Protein AF-0000000079726004 (afdb_homodimer)

Nearest PDB structures (foldseek):
  6lii-assembly2_C  TM=9.287E-01  e=3.093E-35  Homo sapiens
  6lii-assembly1_B  TM=9.123E-01  e=8.012E-35  Homo sapiens
  6k9y-assembly2_D  TM=9.248E-01  e=2.378E-33  Homo sapiens
  6k9y-assembly2_C  TM=9.222E-01  e=1.766E-33  Homo sapiens
  4dup-assembly1_A  TM=8.714E-01  e=6.431E-27  Rhizobium etli CFN 42

Structure (mmCIF, N/CA/C/O backbone):
data_AF-0000000079726004-model_v1
#
loop_
_entity.id
_entity.type
_entity.pdbx_description
1 polymer 'Zinc-binding dehydrogenase'
#
loop_
_atom_site.group_PDB
_atom_site.id
_atom_site.type_symbol
_atom_site.label_atom_id
_atom_site.label_alt_id
_atom_site.label_comp_id
_atom_site.label_asym_id
_atom_site.label_entity_id
_atom_site.label_seq_id
_atom_site.pdbx_PDB_ins_code
_atom_site.Cartn_x
_atom_site.Cartn_y
_atom_site.Cartn_z
_atom_site.occupancy
_atom_site.B_iso_or_equiv
_atom_site.auth_seq_id
_atom_site.auth_comp_id
_atom_site.auth_asym_id
_atom_site.auth_atom_id
_atom_site.pdbx_PDB_model_num
ATOM 1 N N . MET A 1 1 ? -17.609 35.031 23.094 1 94.81 1 MET A N 1
ATOM 2 C CA . MET A 1 1 ? -16.5 35.938 23.344 1 94.81 1 MET A CA 1
ATOM 3 C C . MET A 1 1 ? -15.914 36.469 22.047 1 94.81 1 MET A C 1
ATOM 5 O O . MET A 1 1 ? -16.109 35.875 20.984 1 94.81 1 MET A O 1
ATOM 9 N N . LYS A 1 2 ? -15.195 37.531 22.234 1 96.75 2 LYS A N 1
ATOM 10 C CA . LYS A 1 2 ? -14.57 38.125 21.047 1 96.75 2 LYS A CA 1
ATOM 11 C C . LYS A 1 2 ? -13.242 37.406 20.734 1 96.75 2 LYS A C 1
ATOM 13 O O . LYS A 1 2 ? -12.477 37.094 21.641 1 96.75 2 LYS A O 1
ATOM 18 N N . ARG A 1 3 ? -13.055 37.156 19.453 1 97.25 3 ARG A N 1
ATOM 19 C CA . ARG A 1 3 ? -11.781 36.594 19.016 1 97.25 3 ARG A CA 1
ATOM 20 C C . ARG A 1 3 ? -11.281 37.281 17.75 1 97.25 3 ARG A C 1
ATOM 22 O O . ARG A 1 3 ? -12.055 37.938 17.047 1 97.25 3 ARG A O 1
ATOM 29 N N . GLU A 1 4 ? -10 37.219 17.578 1 98 4 GLU A N 1
ATOM 30 C CA . GLU A 1 4 ? -9.398 37.625 16.312 1 98 4 GLU A CA 1
ATOM 31 C C . GLU A 1 4 ? -9.102 36.438 15.43 1 98 4 GLU A C 1
ATOM 33 O O . GLU A 1 4 ? -8.664 35.375 15.922 1 98 4 GLU A O 1
ATOM 38 N N . VAL A 1 5 ? -9.406 36.594 14.164 1 98 5 VAL A N 1
ATOM 39 C CA . VAL A 1 5 ? -9.156 35.5 13.219 1 98 5 VAL A CA 1
ATOM 40 C C . VAL A 1 5 ? -8.523 36.062 11.945 1 98 5 VAL A C 1
ATOM 42 O O . VAL A 1 5 ? -8.641 37.25 11.656 1 98 5 VAL A O 1
ATOM 45 N N . TYR A 1 6 ? -7.73 35.281 11.297 1 97.75 6 TYR A N 1
ATOM 46 C CA . TYR A 1 6 ? -7.434 35.469 9.883 1 97.75 6 TYR A CA 1
ATOM 47 C C . TYR A 1 6 ? -8.367 34.656 9 1 97.75 6 TYR A C 1
ATOM 49 O O . TYR A 1 6 ? -8.383 33.438 9.086 1 97.75 6 TYR A O 1
ATOM 57 N N . ARG A 1 7 ? -9.141 35.312 8.195 1 96.38 7 ARG A N 1
ATOM 58 C CA . ARG A 1 7 ? -10.125 34.688 7.336 1 96.38 7 ARG A CA 1
ATOM 59 C C . ARG A 1 7 ? -9.766 34.844 5.863 1 96.38 7 ARG A C 1
ATOM 61 O O . ARG A 1 7 ? -9.344 35.938 5.445 1 96.38 7 ARG A O 1
ATOM 68 N N . VAL A 1 8 ? -9.953 33.75 5.152 1 94.75 8 VAL A N 1
ATOM 69 C CA . VAL A 1 8 ? -9.898 33.875 3.699 1 94.75 8 VAL A CA 1
ATOM 70 C C . VAL A 1 8 ? -11.234 34.375 3.168 1 94.75 8 VAL A C 1
ATOM 72 O O . VAL A 1 8 ? -12.234 33.656 3.164 1 94.75 8 VAL A O 1
ATOM 75 N N . VAL A 1 9 ? -11.266 35.562 2.68 1 93 9 VAL A N 1
ATOM 76 C CA . VAL A 1 9 ? -12.484 36.156 2.141 1 93 9 VAL A CA 1
ATOM 77 C C . VAL A 1 9 ? -12.594 35.844 0.65 1 93 9 VAL A C 1
ATOM 79 O O . VAL A 1 9 ? -13.703 35.781 0.101 1 93 9 VAL A O 1
ATOM 82 N N . LYS A 1 10 ? -11.484 35.688 0.073 1 87.25 10 LYS A N 1
ATOM 83 C CA . LYS A 1 10 ? -11.352 35.25 -1.321 1 87.25 10 LYS A CA 1
ATOM 84 C C . LYS A 1 10 ? -10.07 34.469 -1.536 1 87.25 10 LYS A C 1
ATOM 86 O O . LYS A 1 10 ? -8.992 34.875 -1.125 1 87.25 10 LYS A O 1
ATOM 91 N N . THR A 1 11 ? -10.305 33.344 -2.125 1 84.5 11 THR A N 1
ATOM 92 C CA . THR A 1 11 ? -9.117 32.531 -2.367 1 84.5 11 THR A CA 1
ATOM 93 C C . THR A 1 11 ? -8.305 33.062 -3.535 1 84.5 11 THR A C 1
ATOM 95 O O . THR A 1 11 ? -8.797 33.906 -4.301 1 84.5 11 THR A O 1
ATOM 98 N N . GLY A 1 12 ? -7.027 32.594 -3.646 1 80.19 12 GLY A N 1
ATOM 99 C CA . GLY A 1 12 ? -6.25 32.938 -4.832 1 80.19 12 GLY A CA 1
ATOM 100 C C . GLY A 1 12 ? -4.934 33.625 -4.508 1 80.19 12 GLY A C 1
ATOM 101 O O . GLY A 1 12 ? -3.982 33.531 -5.289 1 80.19 12 GLY A O 1
ATOM 102 N N . SER A 1 13 ? -5.039 34.406 -3.432 1 84.56 13 SER A N 1
ATOM 103 C CA . SER A 1 13 ? -3.824 35.094 -3.021 1 84.56 13 SER A CA 1
ATOM 104 C C . SER A 1 13 ? -3.824 35.375 -1.52 1 84.56 13 SER A C 1
ATOM 106 O O . SER A 1 13 ? -4.848 35.188 -0.853 1 84.56 13 SER A O 1
ATOM 108 N N . LEU A 1 14 ? -2.662 35.781 -1.017 1 89.75 14 LEU A N 1
ATOM 109 C CA . LEU A 1 14 ? -2.541 36.125 0.398 1 89.75 14 LEU A CA 1
ATOM 110 C C . LEU A 1 14 ? -3.365 37.375 0.736 1 89.75 14 LEU A C 1
ATOM 112 O O . LEU A 1 14 ? -3.703 37.594 1.9 1 89.75 14 LEU A O 1
ATOM 116 N N . GLN A 1 15 ? -3.629 38.156 -0.242 1 87.56 15 GLN A N 1
ATOM 117 C CA . GLN A 1 15 ? -4.426 39.344 -0.039 1 87.56 15 GLN A CA 1
ATOM 118 C C . GLN A 1 15 ? -5.852 39 0.378 1 87.56 15 GLN A C 1
ATOM 120 O O . GLN A 1 15 ? -6.551 39.844 0.969 1 87.56 15 GLN A O 1
ATOM 125 N N . GLY A 1 16 ? -6.238 37.844 0.054 1 90.88 16 GLY A N 1
ATOM 126 C CA . GLY A 1 16 ? -7.57 37.375 0.437 1 90.88 16 GLY A CA 1
ATOM 127 C C . GLY A 1 16 ? -7.672 37 1.899 1 90.88 16 GLY A C 1
ATOM 128 O O . GLY A 1 16 ? -8.773 36.781 2.418 1 90.88 16 GLY A O 1
ATOM 129 N N . LEU A 1 17 ? -6.605 36.875 2.518 1 93.69 17 LEU A N 1
ATOM 130 C CA . LEU A 1 17 ? -6.547 36.594 3.949 1 93.69 17 LEU A CA 1
ATOM 131 C C . LEU A 1 17 ? -6.625 37.875 4.754 1 93.69 17 LEU A C 1
ATOM 133 O O . LEU A 1 17 ? -5.773 38.75 4.605 1 93.69 17 LEU A O 1
ATOM 137 N N . LYS A 1 18 ? -7.656 38.031 5.594 1 96.19 18 LYS A N 1
ATOM 138 C CA . LYS A 1 18 ? -7.895 39.281 6.324 1 96.19 18 LYS A CA 1
ATOM 139 C C . LYS A 1 18 ? -8.055 39 7.82 1 96.19 18 LYS A C 1
ATOM 141 O O . LYS A 1 18 ? -8.75 38.062 8.211 1 96.19 18 LYS A O 1
ATOM 146 N N . ARG A 1 19 ? -7.43 39.844 8.555 1 96.69 19 ARG A N 1
ATOM 147 C CA . ARG A 1 19 ? -7.617 39.781 10.008 1 96.69 19 ARG A CA 1
ATOM 148 C C . ARG A 1 19 ? -8.906 40.5 10.414 1 96.69 19 ARG A C 1
ATOM 150 O O . ARG A 1 19 ? -9.195 41.594 9.938 1 96.69 19 ARG A O 1
ATOM 157 N N . MET A 1 20 ? -9.68 39.844 11.219 1 96.69 20 MET A N 1
ATOM 158 C CA . MET A 1 20 ? -10.914 40.469 11.672 1 96.69 20 MET A CA 1
ATOM 159 C C . MET A 1 20 ? -11.32 39.969 13.047 1 96.69 20 MET A C 1
ATOM 161 O O . MET A 1 20 ? -10.82 38.938 13.508 1 96.69 20 MET A O 1
ATOM 165 N N . GLU A 1 21 ? -12.148 40.75 13.672 1 97.44 21 GLU A N 1
ATOM 166 C CA . GLU A 1 21 ? -12.727 40.406 14.953 1 97.44 21 GLU A CA 1
ATOM 167 C C . GLU A 1 21 ? -14.117 39.781 14.781 1 97.44 21 GLU A C 1
ATOM 169 O O . GLU A 1 21 ? -14.922 40.281 13.992 1 97.44 21 GLU A O 1
ATOM 174 N N . GLU A 1 22 ? -14.289 38.656 15.453 1 96.44 22 GLU A N 1
ATOM 175 C CA . GLU A 1 22 ? -15.609 38.062 15.398 1 96.44 22 GLU A CA 1
ATOM 176 C C . GLU A 1 22 ? -16 37.469 16.75 1 96.44 22 GLU A C 1
ATOM 178 O O . GLU A 1 22 ? -15.18 37.406 17.672 1 96.44 22 GLU A O 1
ATOM 183 N N . GLU A 1 23 ? -17.297 37.25 16.875 1 97.56 23 GLU A N 1
ATOM 184 C CA . GLU A 1 23 ? -17.797 36.625 18.094 1 97.56 23 GLU A CA 1
ATOM 185 C C . GLU A 1 23 ? -17.672 35.094 18.031 1 97.56 23 GLU A C 1
ATOM 187 O O . GLU A 1 23 ? -17.938 34.5 16.984 1 97.56 23 GLU A O 1
ATOM 192 N N . LEU A 1 24 ? -17.234 34.469 19.078 1 97.62 24 LEU A N 1
ATOM 193 C CA . LEU A 1 24 ? -17.172 33.031 19.234 1 97.62 24 LEU A CA 1
ATOM 194 C C . LEU A 1 24 ? -18.219 32.531 20.219 1 97.62 24 LEU A C 1
ATOM 196 O O . LEU A 1 24 ? -18.281 33 21.359 1 97.62 24 LEU A O 1
ATOM 200 N N . SER A 1 25 ? -19.031 31.656 19.75 1 97.69 25 SER A N 1
ATOM 201 C CA . SER A 1 25 ? -20.062 31.094 20.594 1 97.69 25 SER A CA 1
ATOM 202 C C . SER A 1 25 ? -19.453 30.188 21.672 1 97.69 25 SER A C 1
ATOM 204 O O . SER A 1 25 ? -18.297 29.781 21.578 1 97.69 25 SER A O 1
ATOM 206 N N . SER A 1 26 ? -20.266 30.016 22.703 1 97.5 26 SER A N 1
ATOM 207 C CA . SER A 1 26 ? -19.859 29 23.672 1 97.5 26 SER A CA 1
ATOM 208 C C . SER A 1 26 ? -19.688 27.641 23 1 97.5 26 SER A C 1
ATOM 210 O O . SER A 1 26 ? -20.344 27.344 22 1 97.5 26 SER A O 1
ATOM 212 N N . PRO A 1 27 ? -18.75 26.812 23.562 1 98.25 27 PRO A N 1
ATOM 213 C CA . PRO A 1 27 ? -18.547 25.484 22.953 1 98.25 27 PRO A CA 1
ATOM 214 C C . PRO A 1 27 ? -19.781 24.578 23.094 1 98.25 27 PRO A C 1
ATOM 216 O O . PRO A 1 27 ? -20.516 24.688 24.094 1 98.25 27 PRO A O 1
ATOM 219 N N . ALA A 1 28 ? -19.938 23.703 22.109 1 98 28 ALA A N 1
ATOM 220 C CA . ALA A 1 28 ? -20.984 22.688 22.172 1 98 28 ALA A CA 1
ATOM 221 C C . ALA A 1 28 ? -20.688 21.656 23.266 1 98 28 ALA A C 1
ATOM 223 O O . ALA A 1 28 ? -19.656 21.734 23.938 1 98 28 ALA A O 1
ATOM 224 N N . LYS A 1 29 ? -21.641 20.734 23.438 1 97.94 29 LYS A N 1
ATOM 225 C CA . LYS A 1 29 ? -21.578 19.781 24.547 1 97.94 29 LYS A CA 1
ATOM 226 C C . LYS A 1 29 ? -20.297 18.969 24.516 1 97.94 29 LYS A C 1
ATOM 228 O O . LYS A 1 29 ? -19.75 18.625 25.562 1 97.94 29 LYS A O 1
ATOM 233 N N . ASP A 1 30 ? -19.797 18.688 23.344 1 97.31 30 ASP A N 1
ATOM 234 C CA . ASP A 1 30 ? -18.625 17.844 23.219 1 97.31 30 ASP A CA 1
ATOM 235 C C . ASP A 1 30 ? -17.406 18.656 22.781 1 97.31 30 ASP A C 1
ATOM 237 O O . ASP A 1 30 ? -16.422 18.094 22.297 1 97.31 30 ASP A O 1
ATOM 241 N N . GLU A 1 31 ? -17.469 19.969 22.984 1 98.12 31 GLU A N 1
ATOM 242 C CA . GLU A 1 31 ? -16.406 20.859 22.516 1 98.12 31 GLU A CA 1
ATOM 243 C C . GLU A 1 31 ? -15.734 21.562 23.703 1 98.12 31 GLU A C 1
ATOM 245 O O . GLU A 1 31 ? -16.281 21.594 24.797 1 98.12 31 GLU A O 1
ATOM 250 N N . VAL A 1 32 ? -14.547 22.047 23.469 1 98.5 32 VAL A N 1
ATOM 251 C CA . VAL A 1 32 ? -13.852 22.969 24.359 1 98.5 32 VAL A CA 1
ATOM 252 C C . VAL A 1 32 ? -13.516 24.25 23.609 1 98.5 32 VAL A C 1
ATOM 254 O O . VAL A 1 32 ? -13.398 24.25 22.375 1 98.5 32 VAL A O 1
ATOM 257 N N . THR A 1 33 ? -13.383 25.312 24.344 1 98.62 33 THR A N 1
ATOM 258 C CA . THR A 1 33 ? -12.805 26.547 23.812 1 98.62 33 THR A CA 1
ATOM 259 C C . THR A 1 33 ? -11.32 26.625 24.141 1 98.62 33 THR A C 1
ATOM 261 O O . THR A 1 33 ? -10.93 26.484 25.312 1 98.62 33 THR A O 1
ATOM 264 N N . ILE A 1 34 ? -10.578 26.812 23.156 1 98.69 34 ILE A N 1
ATOM 265 C CA . ILE A 1 34 ? -9.133 26.906 23.312 1 98.69 34 ILE A CA 1
ATOM 266 C C . ILE A 1 34 ? -8.688 28.359 23.172 1 98.69 34 ILE A C 1
ATOM 268 O O . ILE A 1 34 ? -9.07 29.047 22.219 1 98.69 34 ILE A O 1
ATOM 272 N N . GLN A 1 35 ? -8 28.844 24.141 1 98.81 35 GLN A N 1
ATOM 273 C CA . GLN A 1 35 ? -7.152 30 23.906 1 98.81 35 GLN A CA 1
ATOM 274 C C . GLN A 1 35 ? -5.855 29.609 23.203 1 98.81 35 GLN A C 1
ATOM 276 O O . GLN A 1 35 ? -4.961 29.016 23.812 1 98.81 35 GLN A O 1
ATOM 281 N N . VAL A 1 36 ? -5.785 29.938 21.953 1 98.81 36 VAL A N 1
ATOM 282 C CA . VAL A 1 36 ? -4.676 29.484 21.125 1 98.81 36 VAL A CA 1
ATOM 283 C C . VAL A 1 36 ? -3.398 30.219 21.516 1 98.81 36 VAL A C 1
ATOM 285 O O . VAL A 1 36 ? -3.395 31.438 21.656 1 98.81 36 VAL A O 1
ATOM 288 N N . LYS A 1 37 ? -2.377 29.438 21.719 1 98.81 37 LYS A N 1
ATOM 289 C CA . LYS A 1 37 ? -1.087 30.016 22.078 1 98.81 37 LYS A CA 1
ATOM 290 C C . LYS A 1 37 ? -0.104 29.953 20.922 1 98.81 37 LYS A C 1
ATOM 292 O O . LYS A 1 37 ? 0.77 30.812 20.797 1 98.81 37 LYS A O 1
ATOM 297 N N . ALA A 1 38 ? -0.22 28.969 20.125 1 98.75 38 ALA A N 1
ATOM 298 C CA . ALA A 1 38 ? 0.648 28.812 18.969 1 98.75 38 ALA A CA 1
ATOM 299 C C . ALA A 1 38 ? -0.07 28.062 17.844 1 98.75 38 ALA A C 1
ATOM 301 O O . ALA A 1 38 ? -0.998 27.297 18.094 1 98.75 38 ALA A O 1
ATOM 302 N N . ILE A 1 39 ? 0.297 28.391 16.594 1 98.56 39 ILE A N 1
ATOM 303 C CA . ILE A 1 39 ? -0.241 27.781 15.383 1 98.56 39 ILE A CA 1
ATOM 304 C C . ILE A 1 39 ? 0.9 27.25 14.523 1 98.56 39 ILE A C 1
ATOM 306 O O . ILE A 1 39 ? 1.918 27.922 14.344 1 98.56 39 ILE A O 1
ATOM 310 N N . GLY A 1 40 ? 0.772 26 14.117 1 97.44 40 GLY A N 1
ATOM 311 C CA . GLY A 1 40 ? 1.741 25.469 13.18 1 97.44 40 GLY A CA 1
ATOM 312 C C . GLY A 1 40 ? 1.31 25.609 11.727 1 97.44 40 GLY A C 1
ATOM 313 O O . GLY A 1 40 ? 0.135 25.422 11.406 1 97.44 40 GLY A O 1
ATOM 314 N N . PHE A 1 41 ? 2.291 25.953 10.828 1 95.19 41 PHE A N 1
ATOM 315 C CA . PHE A 1 41 ? 1.981 26.094 9.406 1 95.19 41 PHE A CA 1
ATOM 316 C C . PHE A 1 41 ? 2.15 24.781 8.672 1 95.19 41 PHE A C 1
ATOM 318 O O . PHE A 1 41 ? 3.043 23.984 8.992 1 95.19 41 PHE A O 1
ATOM 325 N N . ASN A 1 42 ? 1.339 24.547 7.773 1 90.94 42 ASN A N 1
ATOM 326 C CA . ASN A 1 42 ? 1.41 23.422 6.84 1 90.94 42 ASN A CA 1
ATOM 327 C C . ASN A 1 42 ? 1.23 23.875 5.398 1 90.94 42 ASN A C 1
ATOM 329 O O . ASN A 1 42 ? 0.567 24.891 5.137 1 90.94 42 ASN A O 1
ATOM 333 N N . PHE A 1 43 ? 1.765 23.109 4.539 1 85.44 43 PHE A N 1
ATOM 334 C CA . PHE A 1 43 ? 1.596 23.469 3.137 1 85.44 43 PHE A CA 1
ATOM 335 C C . PHE A 1 43 ? 0.126 23.422 2.736 1 85.44 43 PHE A C 1
ATOM 337 O O . PHE A 1 43 ? -0.318 24.188 1.884 1 85.44 43 PHE A O 1
ATOM 344 N N . ALA A 1 44 ? -0.606 22.594 3.344 1 84.25 44 ALA A N 1
ATOM 345 C CA . ALA A 1 44 ? -2.045 22.547 3.105 1 84.25 44 ALA A CA 1
ATOM 346 C C . ALA A 1 44 ? -2.701 23.891 3.389 1 84.25 44 ALA A C 1
ATOM 348 O O . ALA A 1 44 ? -3.703 24.25 2.764 1 84.25 44 ALA A O 1
ATOM 349 N N . ASP A 1 45 ? -2.16 24.656 4.301 1 89 45 ASP A N 1
ATOM 350 C CA . ASP A 1 45 ? -2.65 26 4.566 1 89 45 ASP A CA 1
ATOM 351 C C . ASP A 1 45 ? -2.506 26.891 3.336 1 89 45 ASP A C 1
ATOM 353 O O . ASP A 1 45 ? -3.451 27.578 2.945 1 89 45 ASP A O 1
ATOM 357 N N . VAL A 1 46 ? -1.306 26.812 2.811 1 85.38 46 VAL A N 1
ATOM 358 C CA . VAL A 1 46 ? -1.003 27.609 1.632 1 85.38 46 VAL A CA 1
ATOM 359 C C . VAL A 1 46 ? -1.943 27.234 0.49 1 85.38 46 VAL A C 1
ATOM 361 O O . VAL A 1 46 ? -2.543 28.109 -0.144 1 85.38 46 VAL A O 1
ATOM 364 N N . PHE A 1 47 ? -2.133 25.953 0.329 1 80.56 47 PHE A N 1
ATOM 365 C CA . PHE A 1 47 ? -2.99 25.469 -0.748 1 80.56 47 PHE A CA 1
ATOM 366 C C . PHE A 1 47 ? -4.43 25.922 -0.533 1 80.56 47 PHE A C 1
ATOM 368 O O . PHE A 1 47 ? -5.121 26.297 -1.485 1 80.56 47 PHE A O 1
ATOM 375 N N . SER A 1 48 ? -4.859 25.922 0.634 1 84 48 SER A N 1
ATOM 376 C CA . SER A 1 48 ? -6.227 26.312 0.941 1 84 48 SER A CA 1
ATOM 377 C C . SER A 1 48 ? -6.438 27.812 0.687 1 84 48 SER A C 1
ATOM 379 O O . SER A 1 48 ? -7.461 28.203 0.128 1 84 48 SER A O 1
ATOM 381 N N . VAL A 1 49 ? -5.492 28.609 1.037 1 87.06 49 VAL A N 1
ATOM 382 C CA . VAL A 1 49 ? -5.582 30.047 0.857 1 87.06 49 VAL A CA 1
ATOM 383 C C . VAL A 1 49 ? -5.59 30.391 -0.632 1 87.06 49 VAL A C 1
ATOM 385 O O . VAL A 1 49 ? -6.32 31.281 -1.067 1 87.06 49 VAL A O 1
ATOM 388 N N . PHE A 1 50 ? -4.918 29.562 -1.341 1 82 50 PHE A N 1
ATOM 389 C CA . PHE A 1 50 ? -4.785 29.844 -2.766 1 82 50 PHE A CA 1
ATOM 390 C C . PHE A 1 50 ? -5.855 29.109 -3.564 1 82 50 PHE A C 1
ATOM 392 O O . PHE A 1 50 ? -5.895 29.203 -4.793 1 82 50 PHE A O 1
ATOM 399 N N . GLY A 1 51 ? -6.676 28.359 -2.928 1 76.19 51 GLY A N 1
ATOM 400 C CA . GLY A 1 51 ? -7.781 27.672 -3.584 1 76.19 51 GLY A CA 1
ATOM 401 C C . GLY A 1 51 ? -7.348 26.453 -4.375 1 76.19 51 GLY A C 1
ATOM 402 O O . GLY A 1 51 ? -7.984 26.094 -5.363 1 76.19 51 GLY A O 1
ATOM 403 N N . LEU A 1 52 ? -6.262 25.922 -4.012 1 67.5 52 LEU A N 1
ATOM 404 C CA . LEU A 1 52 ? -5.695 24.797 -4.746 1 67.5 52 LEU A CA 1
ATOM 405 C C . LEU A 1 52 ? -5.969 23.484 -4.023 1 67.5 52 LEU A C 1
ATOM 407 O O . LEU A 1 52 ? -5.555 22.422 -4.488 1 67.5 52 LEU A O 1
ATOM 411 N N . TYR A 1 53 ? -6.645 23.641 -2.992 1 63.94 53 TYR A N 1
ATOM 412 C CA . TYR A 1 53 ? -6.953 22.469 -2.176 1 63.94 53 TYR A CA 1
ATOM 413 C C . TYR A 1 53 ? -8.398 22.031 -2.375 1 63.94 53 TYR A C 1
ATOM 415 O O . TYR A 1 53 ? -9.328 22.812 -2.139 1 63.94 53 TYR A O 1
ATOM 423 N N . SER A 1 54 ? -8.602 20.797 -2.916 1 63.38 54 SER A N 1
ATOM 424 C CA . SER A 1 54 ? -9.93 20.297 -3.254 1 63.38 54 SER A CA 1
ATOM 425 C C . SER A 1 54 ? -10.844 20.297 -2.033 1 63.38 54 SER A C 1
ATOM 427 O O . SER A 1 54 ? -12.062 20.438 -2.164 1 63.38 54 SER A O 1
ATOM 429 N N . ALA A 1 55 ? -10.273 20.359 -0.879 1 65.06 55 ALA A N 1
ATOM 430 C CA . ALA A 1 55 ? -11.062 20.266 0.347 1 65.06 55 ALA A CA 1
ATOM 431 C C . ALA A 1 55 ? -11.406 21.656 0.871 1 65.06 55 ALA A C 1
ATOM 433 O O . ALA A 1 55 ? -12.086 21.797 1.894 1 65.06 55 ALA A O 1
ATOM 434 N N . THR A 1 56 ? -10.969 22.656 0.109 1 70.31 56 THR A N 1
ATOM 435 C CA . THR A 1 56 ? -11.195 24.031 0.558 1 70.31 56 THR A CA 1
ATOM 436 C C . THR A 1 56 ? -12.68 24.375 0.528 1 70.31 56 THR A C 1
ATOM 438 O O . THR A 1 56 ? -13.367 24.078 -0.45 1 70.31 56 THR A O 1
ATOM 441 N N . PRO A 1 57 ? -13.109 25.016 1.67 1 73.12 57 PRO A N 1
ATOM 442 C CA . PRO A 1 57 ? -14.5 25.484 1.649 1 73.12 57 PRO A CA 1
ATOM 443 C C . PRO A 1 57 ? -14.766 26.5 0.542 1 73.12 57 PRO A C 1
ATOM 445 O O . PRO A 1 57 ? -13.867 27.266 0.171 1 73.12 57 PRO A O 1
ATOM 448 N N . LYS A 1 58 ? -15.953 26.469 -0.037 1 76.19 58 LYS A N 1
ATOM 449 C CA . LYS A 1 58 ? -16.344 27.406 -1.098 1 76.19 58 LYS A CA 1
ATOM 450 C C . LYS A 1 58 ? -16.594 28.797 -0.544 1 76.19 58 LYS A C 1
ATOM 452 O O . LYS A 1 58 ? -16.406 29.797 -1.245 1 76.19 58 LYS A O 1
ATOM 457 N N . GLU A 1 59 ? -16.906 28.797 0.655 1 85.94 59 GLU A N 1
ATOM 458 C CA . GLU A 1 59 ? -17.188 30.078 1.318 1 85.94 59 GLU A CA 1
ATOM 459 C C . GLU A 1 59 ? -15.984 30.531 2.156 1 85.94 59 GLU A C 1
ATOM 461 O O . GLU A 1 59 ? -14.953 29.859 2.189 1 85.94 59 GLU A O 1
ATOM 466 N N . SER A 1 60 ? -16.156 31.812 2.674 1 92.81 60 SER A N 1
ATOM 467 C CA . SER A 1 60 ? -15.141 32.344 3.582 1 92.81 60 SER A CA 1
ATOM 468 C C . SER A 1 60 ? -14.859 31.375 4.727 1 92.81 60 SER A C 1
ATOM 470 O O . SER A 1 60 ? -15.781 30.766 5.277 1 92.81 60 SER A O 1
ATOM 472 N N . PHE A 1 61 ? -13.586 31.219 4.992 1 94.12 61 PHE A N 1
ATOM 473 C CA . PHE A 1 61 ? -13.211 30.266 6.039 1 94.12 61 PHE A CA 1
ATOM 474 C C . PHE A 1 61 ? -11.93 30.703 6.734 1 94.12 61 PHE A C 1
ATOM 476 O O . PHE A 1 61 ? -11.227 31.594 6.254 1 94.12 61 PHE A O 1
ATOM 483 N N . ILE A 1 62 ? -11.703 30.141 7.891 1 96.19 62 ILE A N 1
ATOM 484 C CA . ILE A 1 62 ? -10.477 30.359 8.648 1 96.19 62 ILE A CA 1
ATOM 485 C C . ILE A 1 62 ? -9.516 29.188 8.406 1 96.19 62 ILE A C 1
ATOM 487 O O . ILE A 1 62 ? -9.812 28.047 8.766 1 96.19 62 ILE A O 1
ATOM 491 N N . PRO A 1 63 ? -8.305 29.453 7.809 1 95.06 63 PRO A N 1
ATOM 492 C CA . PRO A 1 63 ? -7.34 28.375 7.59 1 95.06 63 PRO A CA 1
ATOM 493 C C . PRO A 1 63 ? -6.66 27.906 8.883 1 95.06 63 PRO A C 1
ATOM 495 O O . PRO A 1 63 ? -6.969 28.422 9.961 1 95.06 63 PRO A O 1
ATOM 498 N N . GLY A 1 64 ? -5.742 27.016 8.656 1 94.81 64 GLY A N 1
ATOM 499 C CA . GLY A 1 64 ? -4.977 26.484 9.773 1 94.81 64 GLY A CA 1
ATOM 500 C C . GLY A 1 64 ? -5.406 25.094 10.18 1 94.81 64 GLY A C 1
ATOM 501 O O . GLY A 1 64 ? -6.594 24.828 10.375 1 94.81 64 GLY A O 1
ATOM 502 N N . LEU A 1 65 ? -4.41 24.234 10.422 1 94.12 65 LEU A N 1
ATOM 503 C CA . LEU A 1 65 ? -4.723 22.828 10.617 1 94.12 65 LEU A CA 1
ATOM 504 C C . LEU A 1 65 ? -4.363 22.375 12.031 1 94.12 65 LEU A C 1
ATOM 506 O O . LEU A 1 65 ? -4.785 21.312 12.469 1 94.12 65 LEU A O 1
ATOM 510 N N . GLU A 1 66 ? -3.523 23.172 12.719 1 96.62 66 GLU A N 1
ATOM 511 C CA . GLU A 1 66 ? -3.057 22.688 14.016 1 96.62 66 GLU A CA 1
ATOM 512 C C . GLU A 1 66 ? -2.744 23.859 14.945 1 96.62 66 GLU A C 1
ATOM 514 O O . GLU A 1 66 ? -2.543 24.984 14.492 1 96.62 66 GLU A O 1
ATOM 519 N N . PHE A 1 67 ? -2.771 23.531 16.219 1 98.19 67 PHE A N 1
ATOM 520 C CA . PHE A 1 67 ? -2.619 24.562 17.234 1 98.19 67 PHE A CA 1
ATOM 521 C C . PHE A 1 67 ? -2.207 23.953 18.578 1 98.19 67 PHE A C 1
ATOM 523 O O . PHE A 1 67 ? -2.205 22.719 18.719 1 98.19 67 PHE A O 1
ATOM 530 N N . SER A 1 68 ? -1.759 24.766 19.438 1 98.56 68 SER A N 1
ATOM 531 C CA . SER A 1 68 ? -1.668 24.484 20.859 1 98.56 68 SER A CA 1
ATOM 532 C C . SER A 1 68 ? -2.217 25.641 21.688 1 98.56 68 SER A C 1
ATOM 534 O O . SER A 1 68 ? -2.322 26.766 21.203 1 98.56 68 SER A O 1
ATOM 536 N N . GLY A 1 69 ? -2.658 25.266 22.844 1 98.69 69 GLY A N 1
ATOM 537 C CA . GLY A 1 69 ? -3.223 26.312 23.688 1 98.69 69 GLY A CA 1
ATOM 538 C C . GLY A 1 69 ? -3.752 25.781 25.016 1 98.69 69 GLY A C 1
ATOM 539 O O . GLY A 1 69 ? -3.299 24.75 25.5 1 98.69 69 GLY A O 1
ATOM 540 N N . ILE A 1 70 ? -4.621 26.641 25.547 1 98.75 70 ILE A N 1
ATOM 541 C CA . ILE A 1 70 ? -5.176 26.359 26.859 1 98.75 70 ILE A CA 1
ATOM 542 C C . ILE A 1 70 ? -6.695 26.25 26.781 1 98.75 70 ILE A C 1
ATOM 544 O O . ILE A 1 70 ? -7.34 27.078 26.109 1 98.75 70 ILE A O 1
ATOM 548 N N . ILE A 1 71 ? -7.219 25.25 27.422 1 98.81 71 ILE A N 1
ATOM 549 C CA . ILE A 1 71 ? -8.672 25.125 27.5 1 98.81 71 ILE A CA 1
ATOM 550 C C . ILE A 1 71 ? -9.227 26.203 28.438 1 98.81 71 ILE A C 1
ATOM 552 O O . ILE A 1 71 ? -8.836 26.281 29.609 1 98.81 71 ILE A O 1
ATOM 556 N N . ILE A 1 72 ? -10.188 27.016 27.969 1 98.62 72 ILE A N 1
ATOM 557 C CA . ILE A 1 72 ? -10.695 28.094 28.812 1 98.62 72 ILE A CA 1
ATOM 558 C C . ILE A 1 72 ? -12.195 27.891 29.047 1 98.62 72 ILE A C 1
ATOM 560 O O . ILE A 1 72 ? -12.781 28.547 29.906 1 98.62 72 ILE A O 1
ATOM 564 N N . SER A 1 73 ? -12.82 27.062 28.297 1 98.38 73 SER A N 1
ATOM 565 C CA . SER A 1 73 ? -14.211 26.656 28.453 1 98.38 73 SER A CA 1
ATOM 566 C C . SER A 1 73 ? -14.445 25.266 27.906 1 98.38 73 SER A C 1
ATOM 568 O O . SER A 1 73 ? -13.656 24.766 27.094 1 98.38 73 SER A O 1
ATOM 570 N N . LYS A 1 74 ? -15.438 24.531 28.391 1 98.12 74 LYS A N 1
ATOM 571 C CA . LYS A 1 74 ? -15.711 23.188 27.906 1 98.12 74 LYS A CA 1
ATOM 572 C C . LYS A 1 74 ? -17.203 22.859 27.984 1 98.12 74 LYS A C 1
ATOM 574 O O . LYS A 1 74 ? -17.906 23.359 28.875 1 98.12 74 LYS A O 1
ATOM 579 N N . GLY A 1 75 ? -17.609 22.094 27.062 1 97.75 75 GLY A N 1
ATOM 580 C CA . GLY A 1 75 ? -18.969 21.594 27.078 1 97.75 75 GLY A CA 1
ATOM 581 C C . GLY A 1 75 ? -19.219 20.578 28.188 1 97.75 75 GLY A C 1
ATOM 582 O O . GLY A 1 75 ? -18.281 20.031 28.75 1 97.75 75 GLY A O 1
ATOM 583 N N . GLU A 1 76 ? -20.516 20.312 28.406 1 97.31 76 GLU A N 1
ATOM 584 C CA . GLU A 1 76 ? -20.953 19.5 29.531 1 97.31 76 GLU A CA 1
ATOM 585 C C . GLU A 1 76 ? -20.5 18.047 29.375 1 97.31 76 GLU A C 1
ATOM 587 O O . GLU A 1 76 ? -20.312 17.328 30.359 1 97.31 76 GLU A O 1
ATOM 592 N N . ASP A 1 77 ? -20.219 17.641 28.141 1 97.25 77 ASP A N 1
ATOM 593 C CA . ASP A 1 77 ? -19.891 16.234 27.891 1 97.25 77 ASP A CA 1
ATOM 594 C C . ASP A 1 77 ? -18.391 16 27.891 1 97.25 77 ASP A C 1
ATOM 596 O O . ASP A 1 77 ? -17.922 14.875 27.75 1 97.25 77 ASP A O 1
ATOM 600 N N . VAL A 1 78 ? -17.688 17.047 28.031 1 97.69 78 VAL A N 1
ATOM 601 C CA . VAL A 1 78 ? -16.234 16.922 28.078 1 97.69 78 VAL A CA 1
ATOM 602 C C . VAL A 1 78 ? -15.781 16.594 29.5 1 97.69 78 VAL A C 1
ATOM 604 O O . VAL A 1 78 ? -15.797 17.453 30.375 1 97.69 78 VAL A O 1
ATOM 607 N N . LYS A 1 79 ? -15.297 15.359 29.703 1 96.12 79 LYS A N 1
ATOM 608 C CA . LYS A 1 79 ? -14.938 14.898 31.031 1 96.12 79 LYS A CA 1
ATOM 609 C C . LYS A 1 79 ? -13.438 14.633 31.141 1 96.12 79 LYS A C 1
ATOM 611 O O . LYS A 1 79 ? -12.875 14.656 32.25 1 96.12 79 LYS A O 1
ATOM 616 N N . ASP A 1 80 ? -12.766 14.477 30.078 1 94.31 80 ASP A N 1
ATOM 617 C CA . ASP A 1 80 ? -11.383 14.023 30.062 1 94.31 80 ASP A CA 1
ATOM 618 C C . ASP A 1 80 ? -10.414 15.203 30.156 1 94.31 80 ASP A C 1
ATOM 620 O O . ASP A 1 80 ? -9.211 15.016 30.328 1 94.31 80 ASP A O 1
ATOM 624 N N . PHE A 1 81 ? -10.922 16.422 30 1 97.38 81 PHE A N 1
ATOM 625 C CA . PHE A 1 81 ? -10.109 17.625 30.078 1 97.38 81 PHE A CA 1
ATOM 626 C C . PHE A 1 81 ? -10.695 18.609 31.094 1 97.38 81 PHE A C 1
ATOM 628 O O . PHE A 1 81 ? -11.891 18.562 31.391 1 97.38 81 PHE A O 1
ATOM 635 N N . ARG A 1 82 ? -9.836 19.453 31.688 1 96.94 82 ARG A N 1
ATOM 636 C CA . ARG A 1 82 ? -10.234 20.516 32.594 1 96.94 82 ARG A CA 1
ATOM 637 C C . ARG A 1 82 ? -9.883 21.891 32.031 1 96.94 82 ARG A C 1
ATOM 639 O O . ARG A 1 82 ? -8.945 22.031 31.25 1 96.94 82 ARG A O 1
ATOM 646 N N . ILE A 1 83 ? -10.609 22.812 32.406 1 98.38 83 ILE A N 1
ATOM 647 C CA . ILE A 1 83 ? -10.25 24.188 32.125 1 98.38 83 ILE A CA 1
ATOM 648 C C . ILE A 1 83 ? -8.859 24.484 32.688 1 98.38 83 ILE A C 1
ATOM 650 O O . ILE A 1 83 ? -8.555 24.125 33.812 1 98.38 83 ILE A O 1
ATOM 654 N N . GLY A 1 84 ? -8 25.031 31.875 1 98.44 84 GLY A N 1
ATOM 655 C CA . GLY A 1 84 ? -6.637 25.328 32.312 1 98.44 84 GLY A CA 1
ATOM 656 C C . GLY A 1 84 ? -5.625 24.344 31.719 1 98.44 84 GLY A C 1
ATOM 657 O O . GLY A 1 84 ? -4.422 24.625 31.75 1 98.44 84 GLY A O 1
ATOM 658 N N . ASP A 1 85 ? -6.105 23.219 31.219 1 98.38 85 ASP A N 1
ATOM 659 C CA . ASP A 1 85 ? -5.203 22.234 30.625 1 98.38 85 ASP A CA 1
ATOM 660 C C . ASP A 1 85 ? -4.516 22.797 29.391 1 98.38 85 ASP A C 1
ATOM 662 O O . ASP A 1 85 ? -5.148 23.469 28.578 1 98.38 85 ASP A O 1
ATOM 666 N N . SER A 1 86 ? -3.162 22.562 29.281 1 98.56 86 SER A N 1
ATOM 667 C CA . SER A 1 86 ? -2.438 22.797 28.031 1 98.56 86 SER A CA 1
ATOM 668 C C . SER A 1 86 ? -2.617 21.641 27.062 1 98.56 86 SER A C 1
ATOM 670 O O . SER A 1 86 ? -2.432 20.484 27.422 1 98.56 86 SER A O 1
ATOM 672 N N . VAL A 1 87 ? -3.027 21.984 25.812 1 98.38 87 VAL A N 1
ATOM 673 C CA . VAL A 1 87 ? -3.311 20.938 24.828 1 98.38 87 VAL A CA 1
ATOM 674 C C . VAL A 1 87 ? -2.752 21.344 23.469 1 98.38 87 VAL A C 1
ATOM 676 O O . VAL A 1 87 ? -2.4 22.5 23.266 1 98.38 87 VAL A O 1
ATOM 679 N N . TYR A 1 88 ? -2.482 20.453 22.688 1 97.38 88 TYR A N 1
ATOM 680 C CA . TYR A 1 88 ? -2.312 20.656 21.25 1 97.38 88 TYR A CA 1
ATOM 681 C C . TYR A 1 88 ? -3.33 19.844 20.469 1 97.38 88 TYR A C 1
ATOM 683 O O . TYR A 1 88 ? -3.973 18.938 21 1 97.38 88 TYR A O 1
ATOM 691 N N . GLY A 1 89 ? -3.551 20.234 19.234 1 94.88 89 GLY A N 1
ATOM 692 C CA . GLY A 1 89 ? -4.562 19.531 18.469 1 94.88 89 GLY A CA 1
ATOM 693 C C . GLY A 1 89 ? -4.531 19.875 16.984 1 94.88 89 GLY A C 1
ATOM 694 O O . GLY A 1 89 ? -3.68 20.656 16.547 1 94.88 89 GLY A O 1
ATOM 695 N N . THR A 1 90 ? -5.352 19.141 16.312 1 93.31 90 THR A N 1
ATOM 696 C CA . THR A 1 90 ? -5.516 19.344 14.875 1 93.31 90 THR A CA 1
ATOM 697 C C . THR A 1 90 ? -6.969 19.688 14.547 1 93.31 90 THR A C 1
ATOM 699 O O . THR A 1 90 ? -7.883 19.297 15.281 1 93.31 90 THR A O 1
ATOM 702 N N . THR A 1 91 ? -7.098 20.484 13.523 1 91.56 91 THR A N 1
ATOM 703 C CA . THR A 1 91 ? -8.406 20.828 12.977 1 91.56 91 THR A CA 1
ATOM 704 C C . THR A 1 91 ? -8.359 20.875 11.453 1 91.56 91 THR A C 1
ATOM 706 O O . THR A 1 91 ? -7.297 21.078 10.859 1 91.56 91 THR A O 1
ATOM 709 N N . ARG A 1 92 ? -9.453 20.516 10.82 1 85.62 92 ARG A N 1
ATOM 710 C CA . ARG A 1 92 ? -9.5 20.625 9.367 1 85.62 92 ARG A CA 1
ATOM 711 C C . ARG A 1 92 ? -9.297 22.062 8.914 1 85.62 92 ARG A C 1
ATOM 713 O O . ARG A 1 92 ? -8.586 22.328 7.941 1 85.62 92 ARG A O 1
ATOM 720 N N . PHE A 1 93 ? -9.906 23.016 9.617 1 89.44 93 PHE A N 1
ATOM 721 C CA . PHE A 1 93 ? -9.797 24.469 9.453 1 89.44 93 PHE A CA 1
ATOM 722 C C . PHE A 1 93 ? -10.055 25.188 10.773 1 89.44 93 PHE A C 1
ATOM 724 O O . PHE A 1 93 ? -10.547 24.578 11.727 1 89.44 93 PHE A O 1
ATOM 731 N N . GLY A 1 94 ? -9.461 26.453 10.828 1 95 94 GLY A N 1
ATOM 732 C CA . GLY A 1 94 ? -9.938 27.25 11.945 1 95 94 GLY A CA 1
ATOM 733 C C . GLY A 1 94 ? -8.836 27.625 12.922 1 95 94 GLY A C 1
ATOM 734 O O . GLY A 1 94 ? -9.062 28.406 13.844 1 95 94 GLY A O 1
ATOM 735 N N . ALA A 1 95 ? -7.648 27.219 12.719 1 97.25 95 ALA A N 1
ATOM 736 C CA . ALA A 1 95 ? -6.613 27.406 13.727 1 97.25 95 ALA A CA 1
ATOM 737 C C . ALA A 1 95 ? -6.055 28.828 13.68 1 97.25 95 ALA A C 1
ATOM 739 O O . ALA A 1 95 ? -5.418 29.297 14.633 1 97.25 95 ALA A O 1
ATOM 740 N N . TYR A 1 96 ? -6.238 29.516 12.547 1 98.19 96 TYR A N 1
ATOM 741 C CA . TYR A 1 96 ? -5.762 30.891 12.461 1 98.19 96 TYR A CA 1
ATOM 742 C C . TYR A 1 96 ? -6.648 31.828 13.273 1 98.19 96 TYR A C 1
ATOM 744 O O . TYR A 1 96 ? -7.258 32.75 12.727 1 98.19 96 TYR A O 1
ATOM 752 N N . ALA A 1 97 ? -6.66 31.594 14.562 1 98.44 97 ALA A N 1
ATOM 753 C CA . ALA A 1 97 ? -7.551 32.312 15.461 1 98.44 97 ALA A CA 1
ATOM 754 C C . ALA A 1 97 ? -6.953 32.438 16.859 1 98.44 97 ALA A C 1
ATOM 756 O O . ALA A 1 97 ? -6.148 31.578 17.266 1 98.44 97 ALA A O 1
ATOM 757 N N . THR A 1 98 ? -7.371 33.469 17.609 1 98.56 98 THR A N 1
ATOM 758 C CA . THR A 1 98 ? -6.926 33.594 19 1 98.56 98 THR A CA 1
ATOM 759 C C . THR A 1 98 ? -7.664 32.625 19.906 1 98.56 98 THR A C 1
ATOM 761 O O . THR A 1 98 ? -7.172 32.281 20.969 1 98.56 98 THR A O 1
ATOM 764 N N . HIS A 1 99 ? -8.883 32.312 19.469 1 98.5 99 HIS A N 1
ATOM 765 C CA . HIS A 1 99 ? -9.703 31.328 20.172 1 98.5 99 HIS A CA 1
ATOM 766 C C . HIS A 1 99 ? -10.461 30.453 19.188 1 98.5 99 HIS A C 1
ATOM 768 O O . HIS A 1 99 ? -10.867 30.906 18.109 1 98.5 99 HIS A O 1
ATOM 774 N N . LEU A 1 100 ? -10.688 29.219 19.5 1 97.75 100 LEU A N 1
ATOM 775 C CA . LEU A 1 100 ? -11.5 28.344 18.656 1 97.75 100 LEU A CA 1
ATOM 776 C C . LEU A 1 100 ? -12.211 27.297 19.5 1 97.75 100 LEU A C 1
ATOM 778 O O . LEU A 1 100 ? -11.766 26.969 20.609 1 97.75 100 LEU A O 1
ATOM 782 N N . ASN A 1 101 ? -13.359 26.906 19.031 1 98.19 101 ASN A N 1
ATOM 783 C CA . ASN A 1 101 ? -14.039 25.734 19.562 1 98.19 101 ASN A CA 1
ATOM 784 C C . ASN A 1 101 ? -13.664 24.469 18.797 1 98.19 101 ASN A C 1
ATOM 786 O O . ASN A 1 101 ? -13.547 24.484 17.578 1 98.19 101 ASN A O 1
ATOM 790 N N . ILE A 1 102 ? -13.422 23.406 19.547 1 97.06 102 ILE A N 1
ATOM 791 C CA . ILE A 1 102 ? -13.008 22.156 18.906 1 97.06 102 ILE A CA 1
ATOM 792 C C . ILE A 1 102 ? -13.516 20.969 19.719 1 97.06 102 ILE A C 1
ATOM 794 O O . ILE A 1 102 ? -13.586 21.016 20.938 1 97.06 102 ILE A O 1
ATOM 798 N N . GLN A 1 103 ? -13.891 19.969 18.953 1 95.44 103 GLN A N 1
ATOM 799 C CA . GLN A 1 103 ? -14.305 18.734 19.609 1 95.44 103 GLN A CA 1
ATOM 800 C C . GLN A 1 103 ? -13.164 18.125 20.422 1 95.44 103 GLN A C 1
ATOM 802 O O . GLN A 1 103 ? -12.008 18.125 19.984 1 95.44 103 GLN A O 1
ATOM 807 N N . LYS A 1 104 ? -13.508 17.562 21.516 1 94 104 LYS A N 1
ATOM 808 C CA . LYS A 1 104 ? -12.531 17.031 22.453 1 94 104 LYS A CA 1
ATOM 809 C C . LYS A 1 104 ? -11.703 15.914 21.828 1 94 104 LYS A C 1
ATOM 811 O O . LYS A 1 104 ? -10.586 15.641 22.266 1 94 104 LYS A O 1
ATOM 816 N N . ASP A 1 105 ? -12.195 15.312 20.766 1 91.12 105 ASP A N 1
ATOM 817 C CA . ASP A 1 105 ? -11.547 14.156 20.156 1 91.12 105 ASP A CA 1
ATOM 818 C C . ASP A 1 105 ? -10.352 14.57 19.312 1 91.12 105 ASP A C 1
ATOM 820 O O . ASP A 1 105 ? -9.539 13.734 18.922 1 91.12 105 ASP A O 1
ATOM 824 N N . TYR A 1 106 ? -10.172 15.852 19.141 1 93 106 TYR A N 1
ATOM 825 C CA . TYR A 1 106 ? -9.117 16.328 18.25 1 93 106 TYR A CA 1
ATOM 826 C C . TYR A 1 106 ? -8.031 17.047 19.047 1 93 106 TYR A C 1
ATOM 828 O O . TYR A 1 106 ? -7.176 17.719 18.453 1 93 106 TYR A O 1
ATOM 836 N N . ILE A 1 107 ? -8.086 16.891 20.375 1 94.88 107 ILE A N 1
ATOM 837 C CA . ILE A 1 107 ? -7.062 17.547 21.188 1 94.88 107 ILE A CA 1
ATOM 838 C C . ILE A 1 107 ? -6.367 16.516 22.078 1 94.88 107 ILE A C 1
ATOM 840 O O . ILE A 1 107 ? -6.961 15.484 22.422 1 94.88 107 ILE A O 1
ATOM 844 N N . PHE A 1 108 ? -5.137 16.844 22.375 1 94.44 108 PHE A N 1
ATOM 845 C CA . PHE A 1 108 ? -4.27 15.984 23.172 1 94.44 108 PHE A CA 1
ATOM 846 C C . PHE A 1 108 ? -3.516 16.812 24.219 1 94.44 108 PHE A C 1
ATOM 848 O O . PHE A 1 108 ? -3.209 17.984 23.984 1 94.44 108 PHE A O 1
ATOM 855 N N . ALA A 1 109 ? -3.223 16.109 25.281 1 95.94 109 ALA A N 1
ATOM 856 C CA . ALA A 1 109 ? -2.479 16.797 26.328 1 95.94 109 ALA A CA 1
ATOM 857 C C . ALA A 1 109 ? -1.097 17.219 25.844 1 95.94 109 ALA A C 1
ATOM 859 O O . ALA A 1 109 ? -0.4 16.438 25.188 1 95.94 109 ALA A O 1
ATOM 860 N N . LEU A 1 110 ? -0.749 18.406 26.078 1 97.19 110 LEU A N 1
ATOM 861 C CA . LEU A 1 110 ? 0.601 18.875 25.797 1 97.19 110 LEU A CA 1
ATOM 862 C C . LEU A 1 110 ? 1.602 18.312 26.797 1 97.19 110 LEU A C 1
ATOM 864 O O . LEU A 1 110 ? 1.438 18.5 28.016 1 97.19 110 LEU A O 1
ATOM 868 N N . PRO A 1 111 ? 2.613 17.609 26.266 1 95.12 111 PRO A N 1
ATOM 869 C CA . PRO A 1 111 ? 3.625 17.141 27.219 1 95.12 111 PRO A CA 1
ATOM 870 C C . PRO A 1 111 ? 4.207 18.281 28.062 1 95.12 111 PRO A C 1
ATOM 872 O O . PRO A 1 111 ? 4.453 19.375 27.531 1 95.12 111 PRO A O 1
ATOM 875 N N . LYS A 1 112 ? 4.461 18.031 29.297 1 94.31 112 LYS A N 1
ATOM 876 C CA . LYS A 1 112 ? 4.871 19.062 30.25 1 94.31 112 LYS A CA 1
ATOM 877 C C . LYS A 1 112 ? 6.184 19.719 29.812 1 94.31 112 LYS A C 1
ATOM 879 O O . LYS A 1 112 ? 6.387 20.906 30.047 1 94.31 112 LYS A O 1
ATOM 884 N N . ALA A 1 113 ? 6.965 18.953 29.172 1 95.75 113 ALA A N 1
ATOM 885 C CA . ALA A 1 113 ? 8.289 19.453 28.828 1 95.75 113 ALA A CA 1
ATOM 886 C C . ALA A 1 113 ? 8.258 20.219 27.5 1 95.75 113 ALA A C 1
ATOM 888 O O . ALA A 1 113 ? 9.266 20.781 27.078 1 95.75 113 ALA A O 1
ATOM 889 N N . TRP A 1 114 ? 7.062 20.359 26.828 1 97.56 114 TRP A N 1
ATOM 890 C CA . TRP A 1 114 ? 6.977 20.984 25.516 1 97.56 114 TRP A CA 1
ATOM 891 C C . TRP A 1 114 ? 6.438 22.406 25.625 1 97.56 114 TRP A C 1
ATOM 893 O O . TRP A 1 114 ? 5.531 22.672 26.422 1 97.56 114 TRP A O 1
ATOM 903 N N . SER A 1 115 ? 7.055 23.312 24.859 1 98.19 115 SER A N 1
ATOM 904 C CA . SER A 1 115 ? 6.465 24.641 24.688 1 98.19 115 SER A CA 1
ATOM 905 C C . SER A 1 115 ? 5.211 24.578 23.828 1 98.19 115 SER A C 1
ATOM 907 O O . SER A 1 115 ? 4.938 23.547 23.188 1 98.19 115 SER A O 1
ATOM 909 N N . PHE A 1 116 ? 4.414 25.578 23.875 1 98.44 116 PHE A N 1
ATOM 910 C CA . PHE A 1 116 ? 3.244 25.656 23 1 98.44 116 PHE A CA 1
ATOM 911 C C . PHE A 1 116 ? 3.652 25.609 21.531 1 98.44 116 PHE A C 1
ATOM 913 O O . PHE A 1 116 ? 2.955 25.016 20.703 1 98.44 116 PHE A O 1
ATOM 920 N N . GLU A 1 117 ? 4.816 26.266 21.25 1 98.25 117 GLU A N 1
ATOM 921 C CA . GLU A 1 117 ? 5.324 26.234 19.875 1 98.25 117 GLU A CA 1
ATOM 922 C C . GLU A 1 117 ? 5.637 24.797 19.438 1 98.25 117 GLU A C 1
ATOM 924 O O . GLU A 1 117 ? 5.27 24.391 18.344 1 98.25 117 GLU A O 1
ATOM 929 N N . GLU A 1 118 ? 6.227 24.062 20.312 1 97.75 118 GLU A N 1
ATOM 930 C CA . GLU A 1 118 ? 6.543 22.672 20.031 1 97.75 118 GLU A CA 1
ATOM 931 C C . GLU A 1 118 ? 5.277 21.844 19.875 1 97.75 118 GLU A C 1
ATOM 933 O O . GLU A 1 118 ? 5.207 20.953 19 1 97.75 118 GLU A O 1
ATOM 938 N N . GLY A 1 119 ? 4.312 22.109 20.672 1 97.69 119 GLY A N 1
ATOM 939 C CA . GLY A 1 119 ? 3.035 21.422 20.562 1 97.69 119 GLY A CA 1
ATOM 940 C C . GLY A 1 119 ? 2.332 21.688 19.234 1 97.69 119 GLY A C 1
ATOM 941 O O . GLY A 1 119 ? 1.841 20.766 18.594 1 97.69 119 GLY A O 1
ATOM 942 N N . ALA A 1 120 ? 2.312 22.922 18.797 1 97.81 120 ALA A N 1
ATOM 943 C CA . ALA A 1 120 ? 1.631 23.312 17.578 1 97.81 120 ALA A CA 1
ATOM 944 C C . ALA A 1 120 ? 2.377 22.812 16.344 1 97.81 120 ALA A C 1
ATOM 946 O O . ALA A 1 120 ? 1.813 22.75 15.242 1 97.81 120 ALA A O 1
ATOM 947 N N . ALA A 1 121 ? 3.635 22.453 16.547 1 97.38 121 ALA A N 1
ATOM 948 C CA . ALA A 1 121 ? 4.496 22.078 15.43 1 97.38 121 ALA A CA 1
ATOM 949 C C . ALA A 1 121 ? 4.469 20.562 15.211 1 97.38 121 ALA A C 1
ATOM 951 O O . ALA A 1 121 ? 5.051 20.062 14.242 1 97.38 121 ALA A O 1
ATOM 952 N N . PHE A 1 122 ? 3.67 19.781 15.914 1 96.31 122 PHE A N 1
ATOM 953 C CA . PHE A 1 122 ? 3.936 18.359 15.984 1 96.31 122 PHE A CA 1
ATOM 954 C C . PHE A 1 122 ? 2.836 17.562 15.281 1 96.31 122 PHE A C 1
ATOM 956 O O . PHE A 1 122 ? 3.113 16.75 14.406 1 96.31 122 PHE A O 1
ATOM 963 N N . PRO A 1 123 ? 1.56 17.719 15.539 1 94.31 123 PRO A N 1
ATOM 964 C CA . PRO A 1 123 ? 0.546 16.703 15.234 1 94.31 123 PRO A CA 1
ATOM 965 C C . PRO A 1 123 ? 0.392 16.453 13.742 1 94.31 123 PRO A C 1
ATOM 967 O O . PRO A 1 123 ? 0.394 15.297 13.297 1 94.31 123 PRO A O 1
ATOM 970 N N . ALA A 1 124 ? 0.275 17.469 12.953 1 92.94 124 ALA A N 1
ATOM 971 C CA . ALA A 1 124 ? 0.005 17.281 11.531 1 92.94 124 ALA A CA 1
ATOM 972 C C . ALA A 1 124 ? 1.173 16.578 10.844 1 92.94 124 ALA A C 1
ATOM 974 O O . ALA A 1 124 ? 0.979 15.586 10.133 1 92.94 124 ALA A O 1
ATOM 975 N N . GLN A 1 125 ? 2.361 17.031 11.086 1 94.19 125 GLN A N 1
ATOM 976 C CA . GLN A 1 125 ? 3.531 16.484 10.406 1 94.19 125 GLN A CA 1
ATOM 977 C C . GLN A 1 125 ? 3.893 15.109 10.961 1 94.19 125 GLN A C 1
ATOM 979 O O . GLN A 1 125 ? 4.309 14.227 10.211 1 94.19 125 GLN A O 1
ATOM 984 N N . ALA A 1 126 ? 3.729 14.953 12.266 1 95.75 126 ALA A N 1
ATOM 985 C CA . ALA A 1 126 ? 3.994 13.656 12.883 1 95.75 126 ALA A CA 1
ATOM 986 C C . ALA A 1 126 ? 3.029 12.594 12.359 1 95.75 126 ALA A C 1
ATOM 988 O O . ALA A 1 126 ? 3.439 11.477 12.047 1 95.75 126 ALA A O 1
ATOM 989 N N . LEU A 1 127 ? 1.794 13.008 12.273 1 93.56 127 LEU A N 1
ATOM 990 C CA . LEU A 1 127 ? 0.792 12.078 11.766 1 93.56 127 LEU A CA 1
ATOM 991 C C . LEU A 1 127 ? 1.06 11.734 10.305 1 93.56 127 LEU A C 1
ATOM 993 O O . LEU A 1 127 ? 0.9 10.578 9.891 1 93.56 127 LEU A O 1
ATOM 997 N N . THR A 1 128 ? 1.427 12.695 9.555 1 93.19 128 THR A N 1
ATOM 998 C CA . THR A 1 128 ? 1.744 12.477 8.148 1 93.19 128 THR A CA 1
ATOM 999 C C . THR A 1 128 ? 2.91 11.5 8.008 1 93.19 128 THR A C 1
ATOM 1001 O O . THR A 1 128 ? 2.826 10.531 7.246 1 93.19 128 THR A O 1
ATOM 1004 N N . ALA A 1 129 ? 3.984 11.766 8.742 1 96.31 129 ALA A N 1
ATOM 1005 C CA . ALA A 1 129 ? 5.164 10.906 8.695 1 96.31 129 ALA A CA 1
ATOM 1006 C C . ALA A 1 129 ? 4.836 9.492 9.164 1 96.31 129 ALA A C 1
ATOM 1008 O O . ALA A 1 129 ? 5.199 8.516 8.508 1 96.31 129 ALA A O 1
ATOM 1009 N N . TYR A 1 130 ? 4.117 9.414 10.258 1 96.5 130 TYR A N 1
ATOM 1010 C CA . TYR A 1 130 ? 3.74 8.133 10.844 1 96.5 130 TYR A CA 1
ATOM 1011 C C . TYR A 1 130 ? 2.895 7.316 9.875 1 96.5 130 TYR A C 1
ATOM 1013 O O . TYR A 1 130 ? 3.184 6.145 9.625 1 96.5 130 TYR A O 1
ATOM 1021 N N . TYR A 1 131 ? 1.887 7.969 9.391 1 93.94 131 TYR A N 1
ATOM 1022 C CA . TYR A 1 131 ? 0.958 7.266 8.516 1 93.94 131 TYR A CA 1
ATOM 1023 C C . TYR A 1 131 ? 1.653 6.812 7.234 1 93.94 131 TYR A C 1
ATOM 1025 O O . TYR A 1 131 ? 1.405 5.707 6.746 1 93.94 131 TYR A O 1
ATOM 1033 N N . ALA A 1 132 ? 2.486 7.617 6.703 1 94.75 132 ALA A N 1
ATOM 1034 C CA . ALA A 1 132 ? 3.221 7.289 5.484 1 94.75 132 ALA A CA 1
ATOM 1035 C C . ALA A 1 132 ? 4.164 6.109 5.715 1 94.75 132 ALA A C 1
ATOM 1037 O O . ALA A 1 132 ? 4.227 5.191 4.898 1 94.75 132 ALA A O 1
ATOM 1038 N N . LEU A 1 133 ? 4.871 6.094 6.848 1 97.5 133 LEU A N 1
ATOM 1039 C CA . LEU A 1 133 ? 5.934 5.125 7.094 1 97.5 133 LEU A CA 1
ATOM 1040 C C . LEU A 1 133 ? 5.352 3.773 7.5 1 97.5 133 LEU A C 1
ATOM 1042 O O . LEU A 1 133 ? 5.875 2.727 7.109 1 97.5 133 LEU A O 1
ATOM 1046 N N . LEU A 1 134 ? 4.305 3.793 8.273 1 95.5 134 LEU A N 1
ATOM 1047 C CA . LEU A 1 134 ? 3.922 2.533 8.898 1 95.5 134 LEU A CA 1
ATOM 1048 C C . LEU A 1 134 ? 2.641 1.984 8.281 1 95.5 134 LEU A C 1
ATOM 1050 O O . LEU A 1 134 ? 2.67 0.968 7.582 1 95.5 134 LEU A O 1
ATOM 1054 N N . PRO A 1 135 ? 1.438 2.729 8.461 1 91.75 135 PRO A N 1
ATOM 1055 C CA . PRO A 1 135 ? 0.22 2.152 7.883 1 91.75 135 PRO A CA 1
ATOM 1056 C C . PRO A 1 135 ? 0.314 1.969 6.367 1 91.75 135 PRO A C 1
ATOM 1058 O O . PRO A 1 135 ? -0.139 0.952 5.836 1 91.75 135 PRO A O 1
ATOM 1061 N N . LEU A 1 136 ? 0.891 2.91 5.652 1 93.44 136 LEU A N 1
ATOM 1062 C CA . LEU A 1 136 ? 0.972 2.83 4.199 1 93.44 136 LEU A CA 1
ATOM 1063 C C . LEU A 1 136 ? 2.279 2.178 3.762 1 93.44 136 LEU A C 1
ATOM 1065 O O . LEU A 1 136 ? 2.277 1.27 2.928 1 93.44 136 LEU A O 1
ATOM 1069 N N . GLY A 1 137 ? 3.369 2.576 4.375 1 95.38 137 GLY A N 1
ATOM 1070 C CA . GLY A 1 137 ? 4.691 2.146 3.951 1 95.38 137 GLY A CA 1
ATOM 1071 C C . GLY A 1 137 ? 5.055 0.761 4.453 1 95.38 137 GLY A C 1
ATOM 1072 O O . GLY A 1 137 ? 5.945 0.11 3.896 1 95.38 137 GLY A O 1
ATOM 1073 N N . ASN A 1 138 ? 4.402 0.335 5.527 1 94.94 138 ASN A N 1
ATOM 1074 C CA . ASN A 1 138 ? 4.715 -0.955 6.137 1 94.94 138 ASN A CA 1
ATOM 1075 C C . ASN A 1 138 ? 6.207 -1.094 6.414 1 94.94 138 ASN A C 1
ATOM 1077 O O . ASN A 1 138 ? 6.824 -2.094 6.035 1 94.94 138 ASN A O 1
ATOM 1081 N N . LEU A 1 139 ? 6.805 -0.094 6.988 1 96.94 139 LEU A N 1
ATOM 1082 C CA . LEU A 1 139 ? 8.234 -0.062 7.293 1 96.94 139 LEU A CA 1
ATOM 1083 C C . LEU A 1 139 ? 8.617 -1.223 8.203 1 96.94 139 LEU A C 1
ATOM 1085 O O . LEU A 1 139 ? 7.957 -1.474 9.211 1 96.94 139 LEU A O 1
ATOM 1089 N N . LYS A 1 140 ? 9.641 -1.964 7.781 1 94.94 140 LYS A N 1
ATOM 1090 C CA . LYS A 1 140 ? 10.211 -3.037 8.586 1 94.94 140 LYS A CA 1
ATOM 1091 C C . LYS A 1 140 ? 11.609 -2.668 9.078 1 94.94 140 LYS A C 1
ATOM 1093 O O . LYS A 1 140 ? 12.195 -1.679 8.633 1 94.94 140 LYS A O 1
ATOM 1098 N N . ASN A 1 141 ? 12.062 -3.504 10 1 96.88 141 ASN A N 1
ATOM 1099 C CA . ASN A 1 141 ? 13.359 -3.26 10.617 1 96.88 141 ASN A CA 1
ATOM 1100 C C . ASN A 1 141 ? 14.484 -3.262 9.586 1 96.88 141 ASN A C 1
ATOM 1102 O O . ASN A 1 141 ? 14.531 -4.137 8.719 1 96.88 141 ASN A O 1
ATOM 1106 N N . SER A 1 142 ? 15.312 -2.246 9.562 1 97.19 142 SER A N 1
ATOM 1107 C CA . SER A 1 142 ? 16.594 -2.156 8.859 1 97.19 142 SER A CA 1
ATOM 1108 C C . SER A 1 142 ? 16.391 -1.891 7.371 1 97.19 142 SER A C 1
ATOM 1110 O O . SER A 1 142 ? 17.297 -2.086 6.57 1 97.19 142 SER A O 1
ATOM 1112 N N . GLN A 1 143 ? 15.203 -1.491 6.988 1 97.62 143 GLN A N 1
ATOM 1113 C CA . GLN A 1 143 ? 14.938 -1.173 5.59 1 97.62 143 GLN A CA 1
ATOM 1114 C C . GLN A 1 143 ? 15.539 0.177 5.207 1 97.62 143 GLN A C 1
ATOM 1116 O O . GLN A 1 143 ? 15.859 0.988 6.082 1 97.62 143 GLN A O 1
ATOM 1121 N N . THR A 1 144 ? 15.734 0.373 3.947 1 98.56 144 THR A N 1
ATOM 1122 C CA . THR A 1 144 ? 16.266 1.63 3.424 1 98.56 144 THR A CA 1
ATOM 1123 C C . THR A 1 144 ? 15.125 2.551 2.992 1 98.56 144 THR A C 1
ATOM 1125 O O . THR A 1 144 ? 14.242 2.145 2.229 1 98.56 144 THR A O 1
ATOM 1128 N N . VAL A 1 145 ? 15.172 3.799 3.484 1 98.75 145 VAL A N 1
ATOM 1129 C CA . VAL A 1 145 ? 14.102 4.762 3.24 1 98.75 145 VAL A CA 1
ATOM 1130 C C . VAL A 1 145 ? 14.68 6.043 2.648 1 98.75 145 VAL A C 1
ATOM 1132 O O . VAL A 1 145 ? 15.617 6.621 3.201 1 98.75 145 VAL A O 1
ATOM 1135 N N . LEU A 1 146 ? 14.164 6.414 1.483 1 98.81 146 LEU A N 1
ATOM 1136 C CA . LEU A 1 146 ? 14.461 7.73 0.924 1 98.81 146 LEU A CA 1
ATOM 1137 C C . LEU A 1 146 ? 13.398 8.742 1.32 1 98.81 146 LEU A C 1
ATOM 1139 O O . LEU A 1 146 ? 12.203 8.516 1.089 1 98.81 146 LEU A O 1
ATOM 1143 N N . ILE A 1 147 ? 13.797 9.828 1.925 1 98.44 147 ILE A N 1
ATOM 1144 C CA . ILE A 1 147 ? 12.883 10.867 2.4 1 98.44 147 ILE A CA 1
ATOM 1145 C C . ILE A 1 147 ? 13.141 12.164 1.647 1 98.44 147 ILE A C 1
ATOM 1147 O O . ILE A 1 147 ? 14.195 12.789 1.812 1 98.44 147 ILE A O 1
ATOM 1151 N N . HIS A 1 148 ? 12.18 12.516 0.817 1 95.44 148 HIS A N 1
ATOM 1152 C CA . HIS A 1 148 ? 12.242 13.805 0.138 1 95.44 148 HIS A CA 1
ATOM 1153 C C . HIS A 1 148 ? 11.922 14.953 1.092 1 95.44 148 HIS A C 1
ATOM 1155 O O . HIS A 1 148 ? 11.188 14.766 2.068 1 95.44 148 HIS A O 1
ATOM 1161 N N . SER A 1 149 ? 12.469 16.203 0.753 1 93.44 149 SER A N 1
ATOM 1162 C CA . SER A 1 149 ? 12.305 17.359 1.627 1 93.44 149 SER A CA 1
ATOM 1163 C C . SER A 1 149 ? 12.656 17.016 3.07 1 93.44 149 SER A C 1
ATOM 1165 O O . SER A 1 149 ? 11.883 17.297 3.988 1 93.44 149 SER A O 1
ATOM 1167 N N . ALA A 1 150 ? 13.844 16.469 3.229 1 96.75 150 ALA A N 1
ATOM 1168 C CA . ALA A 1 150 ? 14.25 15.789 4.457 1 96.75 150 ALA A CA 1
ATOM 1169 C C . ALA A 1 150 ? 14.43 16.781 5.602 1 96.75 150 ALA A C 1
ATOM 1171 O O . ALA A 1 150 ? 14.32 16.422 6.773 1 96.75 150 ALA A O 1
ATOM 1172 N N . ALA A 1 151 ? 14.68 18.031 5.281 1 95.31 151 ALA A N 1
ATOM 1173 C CA . ALA A 1 151 ? 14.922 19.016 6.32 1 95.31 151 ALA A CA 1
ATOM 1174 C C . ALA A 1 151 ? 13.633 19.719 6.727 1 95.31 151 ALA A C 1
ATOM 1176 O O . ALA A 1 151 ? 13.625 20.562 7.637 1 95.31 151 ALA A O 1
ATOM 1177 N N . GLY A 1 152 ? 12.562 19.391 6.086 1 93.31 152 GLY A N 1
ATOM 1178 C CA . GLY A 1 152 ? 11.273 19.969 6.43 1 93.31 152 GLY A CA 1
ATOM 1179 C C . GLY A 1 152 ? 10.617 19.297 7.621 1 93.31 152 GLY A C 1
ATOM 1180 O O . GLY A 1 152 ? 11.203 18.406 8.234 1 93.31 152 GLY A O 1
ATOM 1181 N N . GLY A 1 153 ? 9.492 19.797 7.957 1 92.81 153 GLY A N 1
ATOM 1182 C CA . GLY A 1 153 ? 8.773 19.312 9.125 1 92.81 153 GLY A CA 1
ATOM 1183 C C . GLY A 1 153 ? 8.461 17.828 9.062 1 92.81 153 GLY A C 1
ATOM 1184 O O . GLY A 1 153 ? 8.758 17.078 10 1 92.81 153 GLY A O 1
ATOM 1185 N N . VAL A 1 154 ? 7.906 17.359 7.93 1 94.81 154 VAL A N 1
ATOM 1186 C CA . VAL A 1 154 ? 7.562 15.953 7.793 1 94.81 154 VAL A CA 1
ATOM 1187 C C . VAL A 1 154 ? 8.836 15.117 7.703 1 94.81 154 VAL A C 1
ATOM 1189 O O . VAL A 1 154 ? 8.938 14.055 8.312 1 94.81 154 VAL A O 1
ATOM 1192 N N . GLY A 1 155 ? 9.844 15.633 6.992 1 96.81 155 GLY A N 1
ATOM 1193 C CA . GLY A 1 155 ? 11.078 14.898 6.773 1 96.81 155 GLY A CA 1
ATOM 1194 C C . GLY A 1 155 ? 11.82 14.578 8.055 1 96.81 155 GLY A C 1
ATOM 1195 O O . GLY A 1 155 ? 12.258 13.445 8.266 1 96.81 155 GLY A O 1
ATOM 1196 N N . ILE A 1 156 ? 11.922 15.539 8.891 1 97.69 156 ILE A N 1
ATOM 1197 C CA . ILE A 1 156 ? 12.641 15.383 10.148 1 97.69 156 ILE A CA 1
ATOM 1198 C C . ILE A 1 156 ? 11.938 14.344 11.016 1 97.69 156 ILE A C 1
ATOM 1200 O O . ILE A 1 156 ? 12.57 13.406 11.516 1 97.69 156 ILE A O 1
ATOM 1204 N N . LEU A 1 157 ? 10.664 14.477 11.148 1 97.81 157 LEU A N 1
ATOM 1205 C CA . LEU A 1 157 ? 9.906 13.531 11.969 1 97.81 157 LEU A CA 1
ATOM 1206 C C . LEU A 1 157 ? 9.898 12.148 11.328 1 97.81 157 LEU A C 1
ATOM 1208 O O . LEU A 1 157 ? 9.906 11.133 12.031 1 97.81 157 LEU A O 1
ATOM 1212 N N . ALA A 1 158 ? 9.875 12.07 10 1 98.44 158 ALA A N 1
ATOM 1213 C CA . ALA A 1 158 ? 9.945 10.789 9.305 1 98.44 158 ALA A CA 1
ATOM 1214 C C . ALA A 1 158 ? 11.242 10.055 9.633 1 98.44 158 ALA A C 1
ATOM 1216 O O . ALA A 1 158 ? 11.227 8.844 9.883 1 98.44 158 ALA A O 1
ATOM 1217 N N . ASN A 1 159 ? 12.328 10.82 9.617 1 98.75 159 ASN A N 1
ATOM 1218 C CA . ASN A 1 159 ? 13.602 10.195 9.977 1 98.75 159 ASN A CA 1
ATOM 1219 C C . ASN A 1 159 ? 13.594 9.68 11.406 1 98.75 159 ASN A C 1
ATOM 1221 O O . ASN A 1 159 ? 14.016 8.555 11.672 1 98.75 159 ASN A O 1
ATOM 1225 N N . ARG A 1 160 ? 13.102 10.5 12.305 1 98.56 160 ARG A N 1
ATOM 1226 C CA . ARG A 1 160 ? 13.07 10.102 13.711 1 98.56 160 ARG A CA 1
ATOM 1227 C C . ARG A 1 160 ? 12.25 8.828 13.898 1 98.56 160 ARG A C 1
ATOM 1229 O O . ARG A 1 160 ? 12.641 7.941 14.664 1 98.56 160 ARG A O 1
ATOM 1236 N N . ILE A 1 161 ? 11.125 8.719 13.227 1 98.56 161 ILE A N 1
ATOM 1237 C CA . ILE A 1 161 ? 10.289 7.523 13.305 1 98.56 161 ILE A CA 1
ATOM 1238 C C . ILE A 1 161 ? 11.008 6.34 12.664 1 98.56 161 ILE A C 1
ATOM 1240 O O . ILE A 1 161 ? 11.047 5.246 13.234 1 98.56 161 ILE A O 1
ATOM 1244 N N . ALA A 1 162 ? 11.586 6.547 11.461 1 98.75 162 ALA A N 1
ATOM 1245 C CA . ALA A 1 162 ? 12.273 5.48 10.734 1 98.75 162 ALA A CA 1
ATOM 1246 C C . ALA A 1 162 ? 13.422 4.91 11.562 1 98.75 162 ALA A C 1
ATOM 1248 O O . ALA A 1 162 ? 13.695 3.707 11.5 1 98.75 162 ALA A O 1
ATOM 1249 N N . LYS A 1 163 ? 14.086 5.762 12.32 1 98.5 163 LYS A N 1
ATOM 1250 C CA . LYS A 1 163 ? 15.219 5.324 13.133 1 98.5 163 LYS A CA 1
ATOM 1251 C C . LYS A 1 163 ? 14.773 4.363 14.227 1 98.5 163 LYS A C 1
ATOM 1253 O O . LYS A 1 163 ? 15.547 3.51 14.672 1 98.5 163 LYS A O 1
ATOM 1258 N N . LYS A 1 164 ? 13.531 4.469 14.688 1 98.06 164 LYS A N 1
ATOM 1259 C CA . LYS A 1 164 ? 13.008 3.525 15.672 1 98.06 164 LYS A CA 1
ATOM 1260 C C . LYS A 1 164 ? 12.938 2.113 15.094 1 98.06 164 LYS A C 1
ATOM 1262 O O . LYS A 1 164 ? 12.883 1.135 15.844 1 98.06 164 LYS A O 1
ATOM 1267 N N . TRP A 1 165 ? 12.969 1.919 13.812 1 98 165 TRP A N 1
ATOM 1268 C CA . TRP A 1 165 ? 12.992 0.633 13.125 1 98 165 TRP A CA 1
ATOM 1269 C C . TRP A 1 165 ? 14.375 0.337 12.562 1 98 165 TRP A C 1
ATOM 1271 O O . TRP A 1 165 ? 14.523 -0.458 11.633 1 98 165 TRP A O 1
ATOM 1281 N N . ASN A 1 166 ? 15.352 1.077 13.016 1 98.19 166 ASN A N 1
ATOM 1282 C CA . ASN A 1 166 ? 16.734 0.911 12.594 1 98.19 166 ASN A CA 1
ATOM 1283 C C . ASN A 1 166 ? 16.875 1.052 11.078 1 98.19 166 ASN A C 1
ATOM 1285 O O . ASN A 1 166 ? 17.688 0.35 10.461 1 98.19 166 ASN A O 1
ATOM 1289 N N . ALA A 1 167 ? 16.109 1.887 10.5 1 98.38 167 ALA A N 1
ATOM 1290 C CA . ALA A 1 167 ? 16.141 2.074 9.047 1 98.38 167 ALA A CA 1
ATOM 1291 C C . ALA A 1 167 ? 17.406 2.832 8.625 1 98.38 167 ALA A C 1
ATOM 1293 O O . ALA A 1 167 ? 17.906 3.668 9.375 1 98.38 167 ALA A O 1
ATOM 1294 N N . PHE A 1 168 ? 17.938 2.461 7.48 1 98.56 168 PHE A N 1
ATOM 1295 C CA . PHE A 1 168 ? 18.906 3.289 6.789 1 98.56 168 PHE A CA 1
ATOM 1296 C C . PHE A 1 168 ? 18.234 4.414 6.02 1 98.56 168 PHE A C 1
ATOM 1298 O O . PHE A 1 168 ? 17.578 4.168 5 1 98.56 168 PHE A O 1
ATOM 1305 N N . THR A 1 169 ? 18.391 5.668 6.512 1 98.75 169 THR A N 1
ATOM 1306 C CA . THR A 1 169 ? 17.625 6.766 5.934 1 98.75 169 THR A CA 1
ATOM 1307 C C . THR A 1 169 ? 18.516 7.641 5.051 1 98.75 169 THR A C 1
ATOM 1309 O O . THR A 1 169 ? 19.641 7.973 5.43 1 98.75 169 THR A O 1
ATOM 1312 N N . ILE A 1 170 ? 18.016 7.949 3.887 1 98.75 170 ILE A N 1
ATOM 1313 C CA . ILE A 1 170 ? 18.641 8.859 2.932 1 98.75 170 ILE A CA 1
ATOM 1314 C C . ILE A 1 170 ? 17.797 10.117 2.787 1 98.75 170 ILE A C 1
ATOM 1316 O O . ILE A 1 170 ? 16.609 10.047 2.426 1 98.75 170 ILE A O 1
ATOM 1320 N N . GLY A 1 171 ? 18.406 11.266 3.072 1 98.44 171 GLY A N 1
ATOM 1321 C CA . GLY A 1 171 ? 17.688 12.523 2.984 1 98.44 171 GLY A CA 1
ATOM 1322 C C . GLY A 1 171 ? 17.984 13.305 1.721 1 98.44 171 GLY A C 1
ATOM 1323 O O . GLY A 1 171 ? 19.156 13.453 1.349 1 98.44 171 GLY A O 1
ATOM 1324 N N . LEU A 1 172 ? 16.953 13.711 1.052 1 97.12 172 LEU A N 1
ATOM 1325 C CA . LEU A 1 172 ? 17.078 14.594 -0.104 1 97.12 172 LEU A CA 1
ATOM 1326 C C . LEU A 1 172 ? 16.656 16.016 0.239 1 97.12 172 LEU A C 1
ATOM 1328 O O . LEU A 1 172 ? 15.57 16.219 0.804 1 97.12 172 LEU A O 1
ATOM 1332 N N . VAL A 1 173 ? 17.516 17.016 -0.057 1 94.88 173 VAL A N 1
ATOM 1333 C CA . VAL A 1 173 ? 17.203 18.406 0.25 1 94.88 173 VAL A CA 1
ATOM 1334 C C . VAL A 1 173 ? 17.453 19.266 -0.98 1 94.88 173 VAL A C 1
ATOM 1336 O O . VAL A 1 173 ? 18 18.797 -1.976 1 94.88 173 VAL A O 1
ATOM 1339 N N . GLY A 1 174 ? 16.938 20.484 -0.905 1 90.69 174 GLY A N 1
ATOM 1340 C CA . GLY A 1 174 ? 17.031 21.391 -2.041 1 90.69 174 GLY A CA 1
ATOM 1341 C C . GLY A 1 174 ? 18.422 21.984 -2.209 1 90.69 174 GLY A C 1
ATOM 1342 O O . GLY A 1 174 ? 18.781 22.422 -3.305 1 90.69 174 GLY A O 1
ATOM 1343 N N . ASN A 1 175 ? 19.141 22.094 -1.095 1 90.75 175 ASN A N 1
ATOM 1344 C CA . ASN A 1 175 ? 20.484 22.656 -1.158 1 90.75 175 ASN A CA 1
ATOM 1345 C C . ASN A 1 175 ? 21.359 22.141 -0.025 1 90.75 175 ASN A C 1
ATOM 1347 O O . ASN A 1 175 ? 20.859 21.672 0.992 1 90.75 175 ASN A O 1
ATOM 1351 N N . GLU A 1 176 ? 22.688 22.375 -0.194 1 93.62 176 GLU A N 1
ATOM 1352 C CA . GLU A 1 176 ? 23.688 21.766 0.685 1 93.62 176 GLU A CA 1
ATOM 1353 C C . GLU A 1 176 ? 23.703 22.453 2.051 1 93.62 176 GLU A C 1
ATOM 1355 O O . GLU A 1 176 ? 24.203 21.891 3.027 1 93.62 176 GLU A O 1
ATOM 1360 N N . SER A 1 177 ? 23.188 23.656 2.1 1 92.56 177 SER A N 1
ATOM 1361 C CA . SER A 1 177 ? 23.172 24.375 3.373 1 92.56 177 SER A CA 1
ATOM 1362 C C . SER A 1 177 ? 22.344 23.625 4.414 1 92.56 177 SER A C 1
ATOM 1364 O O . SER A 1 177 ? 22.469 23.891 5.613 1 92.56 177 SER A O 1
ATOM 1366 N N . LYS A 1 178 ? 21.562 22.656 3.98 1 94.31 178 LYS A N 1
ATOM 1367 C CA . LYS A 1 178 ? 20.688 21.922 4.887 1 94.31 178 LYS A CA 1
ATOM 1368 C C . LYS A 1 178 ? 21.328 20.625 5.34 1 94.31 178 LYS A C 1
ATOM 1370 O O . LYS A 1 178 ? 20.766 19.875 6.141 1 94.31 178 LYS A O 1
ATOM 1375 N N . TYR A 1 179 ? 22.578 20.312 4.895 1 96.12 179 TYR A N 1
ATOM 1376 C CA . TYR A 1 179 ? 23.25 19.078 5.246 1 96.12 179 TYR A CA 1
ATOM 1377 C C . TYR A 1 179 ? 23.516 19 6.746 1 96.12 179 TYR A C 1
ATOM 1379 O O . TYR A 1 179 ? 23.422 17.938 7.352 1 96.12 179 TYR A O 1
ATOM 1387 N N . SER A 1 180 ? 23.859 20.109 7.285 1 95.88 180 SER A N 1
ATOM 1388 C CA . SER A 1 180 ? 24.156 20.125 8.711 1 95.88 180 SER A CA 1
ATOM 1389 C C . SER A 1 180 ? 22.969 19.672 9.539 1 95.88 180 SER A C 1
ATOM 1391 O O . SER A 1 180 ? 23.125 18.938 10.523 1 95.88 180 SER A O 1
ATOM 1393 N N . ILE A 1 181 ? 21.797 20.047 9.094 1 94.94 181 ILE A N 1
ATOM 1394 C CA . ILE A 1 181 ? 20.578 19.641 9.797 1 94.94 181 ILE A CA 1
ATOM 1395 C C . ILE A 1 181 ? 20.359 18.141 9.648 1 94.94 181 ILE A C 1
ATOM 1397 O O . ILE A 1 181 ? 19.969 17.469 10.602 1 94.94 181 ILE A O 1
ATOM 1401 N N . LEU A 1 182 ? 20.594 17.594 8.5 1 97.56 182 LEU A N 1
ATOM 1402 C CA . LEU A 1 182 ? 20.406 16.172 8.258 1 97.56 182 LEU A CA 1
ATOM 1403 C C . LEU A 1 182 ? 21.391 15.344 9.086 1 97.56 182 LEU A C 1
ATOM 1405 O O . LEU A 1 182 ? 21.031 14.297 9.625 1 97.56 182 LEU A O 1
ATOM 1409 N N . GLN A 1 183 ? 22.594 15.867 9.156 1 97.56 183 GLN A N 1
ATOM 1410 C CA . GLN A 1 183 ? 23.594 15.211 9.992 1 97.56 183 GLN A CA 1
ATOM 1411 C C . GLN A 1 183 ? 23.172 15.203 11.461 1 97.56 183 GLN A C 1
ATOM 1413 O O . GLN A 1 183 ? 23.25 14.172 12.125 1 97.56 183 GLN A O 1
ATOM 1418 N N . GLU A 1 184 ? 22.719 16.328 11.922 1 97.06 184 GLU A N 1
ATOM 1419 C CA . GLU A 1 184 ? 22.266 16.453 13.305 1 97.06 184 GLU A CA 1
ATOM 1420 C C . GLU A 1 184 ? 21.109 15.516 13.602 1 97.06 184 GLU A C 1
ATOM 1422 O O . GLU A 1 184 ? 21.031 14.945 14.688 1 97.06 184 GLU A O 1
ATOM 1427 N N . GLU A 1 185 ? 20.234 15.344 12.656 1 97.25 185 GLU A N 1
ATOM 1428 C CA . GLU A 1 185 ? 19.047 14.523 12.828 1 97.25 185 GLU A CA 1
ATOM 1429 C C . GLU A 1 185 ? 19.359 13.039 12.664 1 97.25 185 GLU A C 1
ATOM 1431 O O . GLU A 1 185 ? 18.516 12.188 12.961 1 97.25 185 GLU A O 1
ATOM 1436 N N . GLY A 1 186 ? 20.531 12.75 12.148 1 97.88 186 GLY A N 1
ATOM 1437 C CA . GLY A 1 186 ? 20.984 11.367 12.141 1 97.88 186 GLY A CA 1
ATOM 1438 C C . GLY A 1 186 ? 20.656 10.641 10.852 1 97.88 186 GLY A C 1
ATOM 1439 O O . GLY A 1 186 ? 20.5 9.414 10.844 1 97.88 186 GLY A O 1
ATOM 1440 N N . PHE A 1 187 ? 20.484 11.336 9.789 1 98.56 187 PHE A N 1
ATOM 1441 C CA . PHE A 1 187 ? 20.375 10.664 8.5 1 98.56 187 PHE A CA 1
ATOM 1442 C C . PHE A 1 187 ? 21.656 9.898 8.172 1 98.56 187 PHE A C 1
ATOM 1444 O O . PHE A 1 187 ? 22.766 10.375 8.461 1 98.56 187 PHE A O 1
ATOM 1451 N N . ASP A 1 188 ? 21.516 8.742 7.562 1 98.25 188 ASP A N 1
ATOM 1452 C CA . ASP A 1 188 ? 22.688 7.918 7.25 1 98.25 188 ASP A CA 1
ATOM 1453 C C . ASP A 1 188 ? 23.391 8.422 5.988 1 98.25 188 ASP A C 1
ATOM 1455 O O . ASP A 1 188 ? 24.594 8.25 5.84 1 98.25 188 ASP A O 1
ATOM 1459 N N . ALA A 1 189 ? 22.656 8.953 5.074 1 98 189 ALA A N 1
ATOM 1460 C CA . ALA A 1 189 ? 23.156 9.562 3.84 1 98 189 ALA A CA 1
ATOM 1461 C C . ALA A 1 189 ? 22.25 10.695 3.381 1 98 189 ALA A C 1
ATOM 1463 O O . ALA A 1 189 ? 21.094 10.773 3.787 1 98 189 ALA A O 1
ATOM 1464 N N . TYR A 1 190 ? 22.75 11.586 2.662 1 97.12 190 TYR A N 1
ATOM 1465 C CA . TYR A 1 190 ? 21.938 12.672 2.135 1 97.12 190 TYR A CA 1
ATOM 1466 C C . TYR A 1 190 ? 22.562 13.266 0.876 1 97.12 190 TYR A C 1
ATOM 1468 O O . TYR A 1 190 ? 23.75 13.125 0.641 1 97.12 190 TYR A O 1
ATOM 1476 N N . LEU A 1 191 ? 21.719 13.812 0.053 1 96.88 191 LEU A N 1
ATOM 1477 C CA . LEU A 1 191 ? 22.125 14.453 -1.192 1 96.88 191 LEU A CA 1
ATOM 1478 C C . LEU A 1 191 ? 21.188 15.609 -1.53 1 96.88 191 LEU A C 1
ATOM 1480 O O . LEU A 1 191 ? 20.172 15.805 -0.869 1 96.88 191 LEU A O 1
ATOM 1484 N N . THR A 1 192 ? 21.594 16.438 -2.516 1 95.56 192 THR A N 1
ATOM 1485 C CA . THR A 1 192 ? 20.797 17.562 -2.965 1 95.56 192 THR A CA 1
ATOM 1486 C C . THR A 1 192 ? 20.109 17.25 -4.293 1 95.56 192 THR A C 1
ATOM 1488 O O . THR A 1 192 ? 20.594 16.422 -5.062 1 95.56 192 THR A O 1
ATOM 1491 N N . ARG A 1 193 ? 18.969 17.844 -4.496 1 92.12 193 ARG A N 1
ATOM 1492 C CA . ARG A 1 193 ? 18.297 17.75 -5.793 1 92.12 193 ARG A CA 1
ATOM 1493 C C . ARG A 1 193 ? 19.172 18.297 -6.906 1 92.12 193 ARG A C 1
ATOM 1495 O O . ARG A 1 193 ? 19.609 19.453 -6.844 1 92.12 193 ARG A O 1
ATOM 1502 N N . SER A 1 194 ? 19.484 17.484 -7.773 1 93.12 194 SER A N 1
ATOM 1503 C CA . SER A 1 194 ? 20.312 17.828 -8.914 1 93.12 194 SER A CA 1
ATOM 1504 C C . SER A 1 194 ? 20.094 16.859 -10.078 1 93.12 194 SER A C 1
ATOM 1506 O O . SER A 1 194 ? 19.391 15.859 -9.93 1 93.12 194 SER A O 1
ATOM 1508 N N . LYS A 1 195 ? 20.641 17.188 -11.164 1 90.44 195 LYS A N 1
ATOM 1509 C CA . LYS A 1 195 ? 20.562 16.297 -12.328 1 90.44 195 LYS A CA 1
ATOM 1510 C C . LYS A 1 195 ? 21.266 14.977 -12.062 1 90.44 195 LYS A C 1
ATOM 1512 O O . LYS A 1 195 ? 21 13.977 -12.742 1 90.44 195 LYS A O 1
ATOM 1517 N N . ALA A 1 196 ? 22.141 14.977 -11.086 1 93.56 196 ALA A N 1
ATOM 1518 C CA . ALA A 1 196 ? 22.938 13.789 -10.789 1 93.56 196 ALA A CA 1
ATOM 1519 C C . ALA A 1 196 ? 22.234 12.914 -9.75 1 93.56 196 ALA A C 1
ATOM 1521 O O . ALA A 1 196 ? 22.797 11.914 -9.297 1 93.56 196 ALA A O 1
ATOM 1522 N N . PHE A 1 197 ? 21.062 13.172 -9.414 1 95.25 197 PHE A N 1
ATOM 1523 C CA . PHE A 1 197 ? 20.328 12.531 -8.336 1 95.25 197 PHE A CA 1
ATOM 1524 C C . PHE A 1 197 ? 20.328 11.016 -8.508 1 95.25 197 PHE A C 1
ATOM 1526 O O . PHE A 1 197 ? 20.703 10.281 -7.586 1 95.25 197 PHE A O 1
ATOM 1533 N N . LYS A 1 198 ? 19.906 10.508 -9.648 1 94.69 198 LYS A N 1
ATOM 1534 C CA . LYS A 1 198 ? 19.797 9.07 -9.875 1 94.69 198 LYS A CA 1
ATOM 1535 C C . LYS A 1 198 ? 21.141 8.375 -9.727 1 94.69 198 LYS A C 1
ATOM 1537 O O . LYS A 1 198 ? 21.25 7.328 -9.086 1 94.69 198 LYS A O 1
ATOM 1542 N N . GLN A 1 199 ? 22.156 8.992 -10.289 1 94.75 199 GLN A N 1
ATOM 1543 C CA . GLN A 1 199 ? 23.516 8.43 -10.219 1 94.75 199 GLN A CA 1
ATOM 1544 C C . GLN A 1 199 ? 24.031 8.422 -8.781 1 94.75 199 GLN A C 1
ATOM 1546 O O . GLN A 1 199 ? 24.641 7.449 -8.344 1 94.75 199 GLN A O 1
ATOM 1551 N N . GLU A 1 200 ? 23.844 9.531 -8.086 1 96.31 200 GLU A N 1
ATOM 1552 C CA . GLU A 1 200 ? 24.281 9.625 -6.695 1 96.31 200 GLU A CA 1
ATOM 1553 C C . GLU A 1 200 ? 23.547 8.602 -5.824 1 96.31 200 GLU A C 1
ATOM 1555 O O . GLU A 1 200 ? 24.156 7.988 -4.945 1 96.31 200 GLU A O 1
ATOM 1560 N N . MET A 1 201 ? 22.297 8.445 -6.074 1 97.44 201 MET A N 1
ATOM 1561 C CA . MET A 1 201 ? 21.516 7.453 -5.34 1 97.44 201 MET A CA 1
ATOM 1562 C C . MET A 1 201 ? 22.062 6.051 -5.566 1 97.44 201 MET A C 1
ATOM 1564 O O . MET A 1 201 ? 22.156 5.254 -4.629 1 97.44 201 MET A O 1
ATOM 1568 N N . LYS A 1 202 ? 22.391 5.715 -6.793 1 96.06 202 LYS A N 1
ATOM 1569 C CA . LYS A 1 202 ? 22.953 4.402 -7.094 1 96.06 202 LYS A CA 1
ATOM 1570 C C . LYS A 1 202 ? 24.25 4.164 -6.309 1 96.06 202 LYS A C 1
ATOM 1572 O O . LYS A 1 202 ? 24.5 3.049 -5.848 1 96.06 202 LYS A O 1
ATOM 1577 N N . ARG A 1 203 ? 25.031 5.215 -6.148 1 95.88 203 ARG A N 1
ATOM 1578 C CA . ARG A 1 203 ? 26.266 5.113 -5.383 1 95.88 203 ARG A CA 1
ATOM 1579 C C . ARG A 1 203 ? 25.984 4.879 -3.904 1 95.88 203 ARG A C 1
ATOM 1581 O O . ARG A 1 203 ? 26.656 4.082 -3.254 1 95.88 203 ARG A O 1
ATOM 1588 N N . ILE A 1 204 ? 24.984 5.559 -3.354 1 96.94 204 ILE A N 1
ATOM 1589 C CA . ILE A 1 204 ? 24.625 5.438 -1.944 1 96.94 204 ILE A CA 1
ATOM 1590 C C . ILE A 1 204 ? 24.047 4.051 -1.675 1 96.94 204 ILE A C 1
ATOM 1592 O O . ILE A 1 204 ? 24.359 3.432 -0.652 1 96.94 204 ILE A O 1
ATOM 1596 N N . LEU A 1 205 ? 23.109 3.605 -2.57 1 96.12 205 LEU A N 1
ATOM 1597 C CA . LEU A 1 205 ? 22.406 2.342 -2.365 1 96.12 205 LEU A CA 1
ATOM 1598 C C . LEU A 1 205 ? 23.359 1.16 -2.549 1 96.12 205 LEU A C 1
ATOM 1600 O O . LEU A 1 205 ? 23.266 0.166 -1.825 1 96.12 205 LEU A O 1
ATOM 1604 N N . LEU A 1 206 ? 24.344 1.3 -3.518 1 91.06 206 LEU A N 1
ATOM 1605 C CA . LEU A 1 206 ? 25.234 0.184 -3.82 1 91.06 206 LEU A CA 1
ATOM 1606 C C . LEU A 1 206 ? 24.453 -1.121 -3.926 1 91.06 206 LEU A C 1
ATOM 1608 O O . LEU A 1 206 ? 23.547 -1.244 -4.762 1 91.06 206 LEU A O 1
ATOM 1612 N N . GLU A 1 207 ? 24.578 -2.072 -2.893 1 88.38 207 GLU A N 1
ATOM 1613 C CA . GLU A 1 207 ? 23.875 -3.352 -2.934 1 88.38 207 GLU A CA 1
ATOM 1614 C C . GLU A 1 207 ? 22.656 -3.34 -2.02 1 88.38 207 GLU A C 1
ATOM 1616 O O . GLU A 1 207 ? 22.047 -4.383 -1.776 1 88.38 207 GLU A O 1
ATOM 1621 N N . LYS A 1 208 ? 22.344 -2.111 -1.574 1 92.38 208 LYS A N 1
ATOM 1622 C CA . LYS A 1 208 ? 21.172 -2.027 -0.709 1 92.38 208 LYS A CA 1
ATOM 1623 C C . LYS A 1 208 ? 19.891 -1.892 -1.529 1 92.38 208 LYS A C 1
ATOM 1625 O O .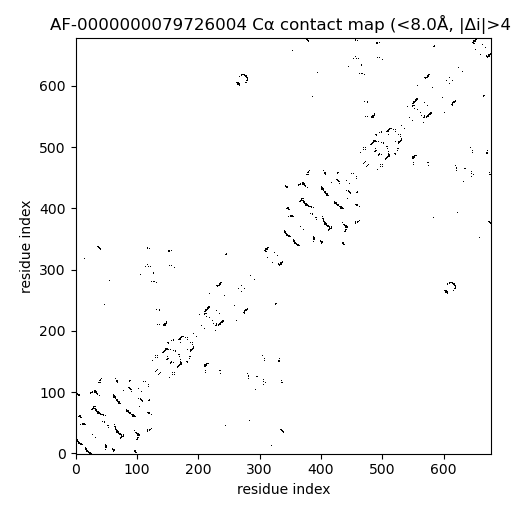 LYS A 1 208 ? 19.875 -1.244 -2.578 1 92.38 208 LYS A O 1
ATOM 1630 N N . ARG A 1 209 ? 18.859 -2.451 -1.035 1 94.5 209 ARG A N 1
ATOM 1631 C CA . ARG A 1 209 ? 17.531 -2.289 -1.588 1 94.5 209 ARG A CA 1
ATOM 1632 C C . ARG A 1 209 ? 16.906 -0.962 -1.151 1 94.5 209 ARG A C 1
ATOM 1634 O O . ARG A 1 209 ? 17.062 -0.548 -0.001 1 94.5 209 ARG A O 1
ATOM 1641 N N . LEU A 1 210 ? 16.312 -0.226 -2.084 1 97.69 210 LEU A N 1
ATOM 1642 C CA . LEU A 1 210 ? 15.438 0.881 -1.699 1 97.69 210 LEU A CA 1
ATOM 1643 C C . LEU A 1 210 ? 14.016 0.394 -1.454 1 97.69 210 LEU A C 1
ATOM 1645 O O . LEU A 1 210 ? 13.281 0.101 -2.402 1 97.69 210 LEU A O 1
ATOM 1649 N N . ASP A 1 211 ? 13.594 0.42 -0.219 1 97.44 211 ASP A N 1
ATOM 1650 C CA . ASP A 1 211 ? 12.367 -0.258 0.176 1 97.44 211 ASP A CA 1
ATOM 1651 C C . ASP A 1 211 ? 11.195 0.72 0.23 1 97.44 211 ASP A C 1
ATOM 1653 O O . ASP A 1 211 ? 10.047 0.333 0.005 1 97.44 211 ASP A O 1
ATOM 1657 N N . LEU A 1 212 ? 11.484 1.925 0.617 1 98.31 212 LEU A N 1
ATOM 1658 C CA . LEU A 1 212 ? 10.422 2.885 0.874 1 98.31 212 LEU A CA 1
ATOM 1659 C C . LEU A 1 212 ? 10.852 4.293 0.482 1 98.31 212 LEU A C 1
ATOM 1661 O O . LEU A 1 212 ? 11.977 4.703 0.764 1 98.31 212 LEU A O 1
ATOM 1665 N N . VAL A 1 213 ? 9.969 4.992 -0.21 1 97.81 213 VAL A N 1
ATOM 1666 C CA . VAL A 1 213 ? 10.203 6.387 -0.582 1 97.81 213 VAL A CA 1
ATOM 1667 C C . VAL A 1 213 ? 9.055 7.254 -0.075 1 97.81 213 VAL A C 1
ATOM 1669 O O . VAL A 1 213 ? 7.887 6.965 -0.337 1 97.81 213 VAL A O 1
ATOM 1672 N N . LEU A 1 214 ? 9.359 8.242 0.722 1 97.12 214 LEU A N 1
ATOM 1673 C CA . LEU A 1 214 ? 8.43 9.32 1.035 1 97.12 214 LEU A CA 1
ATOM 1674 C C . LEU A 1 214 ? 8.617 10.5 0.081 1 97.12 214 LEU A C 1
ATOM 1676 O O . LEU A 1 214 ? 9.609 11.227 0.174 1 97.12 214 LEU A O 1
ATOM 1680 N N . GLU A 1 215 ? 7.656 10.633 -0.802 1 92.19 215 GLU A N 1
ATOM 1681 C CA . GLU A 1 215 ? 7.797 11.523 -1.949 1 92.19 215 GLU A CA 1
ATOM 1682 C C . GLU A 1 215 ? 6.824 12.695 -1.86 1 92.19 215 GLU A C 1
ATOM 1684 O O . GLU A 1 215 ? 5.625 12.5 -1.645 1 92.19 215 GLU A O 1
ATOM 1689 N N . CYS A 1 216 ? 7.328 13.945 -1.983 1 86.69 216 CYS A N 1
ATOM 1690 C CA . CYS A 1 216 ? 6.453 15.109 -1.926 1 86.69 216 CYS A CA 1
ATOM 1691 C C . CYS A 1 216 ? 6.902 16.172 -2.914 1 86.69 216 CYS A C 1
ATOM 1693 O O . CYS A 1 216 ? 6.492 17.328 -2.812 1 86.69 216 CYS A O 1
ATOM 1695 N N . THR A 1 217 ? 7.805 15.883 -3.738 1 81.81 217 THR A N 1
ATOM 1696 C CA . THR A 1 217 ? 8.344 16.844 -4.691 1 81.81 217 THR A CA 1
ATOM 1697 C C . THR A 1 217 ? 7.68 16.688 -6.059 1 81.81 217 THR A C 1
ATOM 1699 O O . THR A 1 217 ? 7.328 17.672 -6.703 1 81.81 217 THR A O 1
ATOM 1702 N N . GLY A 1 218 ? 7.535 15.422 -6.523 1 79.06 218 GLY A N 1
ATOM 1703 C CA . GLY A 1 218 ? 6.93 15.156 -7.816 1 79.06 218 GLY A CA 1
ATOM 1704 C C . GLY A 1 218 ? 7.906 15.258 -8.969 1 79.06 218 GLY A C 1
ATOM 1705 O O . GLY A 1 218 ? 9.125 15.227 -8.766 1 79.06 218 GLY A O 1
ATOM 1706 N N . GLY A 1 219 ? 7.305 15.211 -10.195 1 79.5 219 GLY A N 1
ATOM 1707 C CA . GLY A 1 219 ? 8.094 15.406 -11.398 1 79.5 219 GLY A CA 1
ATOM 1708 C C . GLY A 1 219 ? 9.148 14.336 -11.602 1 79.5 219 GLY A C 1
ATOM 1709 O O . GLY A 1 219 ? 8.875 13.141 -11.453 1 79.5 219 GLY A O 1
ATOM 1710 N N . GLN A 1 220 ? 10.32 14.844 -11.945 1 82.19 220 GLN A N 1
ATOM 1711 C CA . GLN A 1 220 ? 11.414 13.938 -12.273 1 82.19 220 GLN A CA 1
ATOM 1712 C C . GLN A 1 220 ? 11.867 13.148 -11.039 1 82.19 220 GLN A C 1
ATOM 1714 O O . GLN A 1 220 ? 12.266 11.992 -11.148 1 82.19 220 GLN A O 1
ATOM 1719 N N . TYR A 1 221 ? 11.789 13.773 -9.945 1 87.75 221 TYR A N 1
ATOM 1720 C CA . TYR A 1 221 ? 12.25 13.109 -8.734 1 87.75 221 TYR A CA 1
ATOM 1721 C C . TYR A 1 221 ? 11.312 11.969 -8.344 1 87.75 221 TYR A C 1
ATOM 1723 O O . TYR A 1 221 ? 11.758 10.938 -7.84 1 87.75 221 TYR A O 1
ATOM 1731 N N . PHE A 1 222 ? 10.055 12.188 -8.617 1 88 222 PHE A N 1
ATOM 1732 C CA . PHE A 1 222 ? 9.125 11.078 -8.445 1 88 222 PHE A CA 1
ATOM 1733 C C . PHE A 1 222 ? 9.492 9.914 -9.359 1 88 222 PHE A C 1
ATOM 1735 O O . PHE A 1 222 ? 9.633 8.781 -8.906 1 88 222 PHE A O 1
ATOM 1742 N N . SER A 1 223 ? 9.633 10.25 -10.625 1 87.38 223 SER A N 1
ATOM 1743 C CA . SER A 1 223 ? 9.906 9.227 -11.625 1 87.38 223 SER A CA 1
ATOM 1744 C C . SER A 1 223 ? 11.203 8.492 -11.32 1 87.38 223 SER A C 1
ATOM 1746 O O . SER A 1 223 ? 11.25 7.258 -11.367 1 87.38 223 SER A O 1
ATOM 1748 N N . ASP A 1 224 ? 12.25 9.227 -10.984 1 91.12 224 ASP A N 1
ATOM 1749 C CA . ASP A 1 224 ? 13.547 8.625 -10.688 1 91.12 224 ASP A CA 1
ATOM 1750 C C . ASP A 1 224 ? 13.477 7.766 -9.43 1 91.12 224 ASP A C 1
ATOM 1752 O O . ASP A 1 224 ? 14.062 6.68 -9.383 1 91.12 224 ASP A O 1
ATOM 1756 N N . SER A 1 225 ? 12.812 8.273 -8.414 1 93.94 225 SER A N 1
ATOM 1757 C CA . SER A 1 225 ? 12.664 7.512 -7.18 1 93.94 225 SER A CA 1
ATOM 1758 C C . SER A 1 225 ? 11.922 6.203 -7.426 1 93.94 225 SER A C 1
ATOM 1760 O O . SER A 1 225 ? 12.297 5.16 -6.887 1 93.94 225 SER A O 1
ATOM 1762 N N . TYR A 1 226 ? 10.875 6.273 -8.234 1 91.19 226 TYR A N 1
ATOM 1763 C CA . TYR A 1 226 ? 10.125 5.066 -8.562 1 91.19 226 TYR A CA 1
ATOM 1764 C C . TYR A 1 226 ? 11.008 4.059 -9.289 1 91.19 226 TYR A C 1
ATOM 1766 O O . TYR A 1 226 ? 10.961 2.861 -9 1 91.19 226 TYR A O 1
ATOM 1774 N N . THR A 1 227 ? 11.727 4.562 -10.203 1 90.69 227 THR A N 1
ATOM 1775 C CA . THR A 1 227 ? 12.633 3.705 -10.969 1 90.69 227 THR A CA 1
ATOM 1776 C C . THR A 1 227 ? 13.633 3.02 -10.047 1 90.69 227 THR A C 1
ATOM 1778 O O . THR A 1 227 ? 13.938 1.836 -10.219 1 90.69 227 THR A O 1
ATOM 1781 N N . LEU A 1 228 ? 14.164 3.723 -9.055 1 94.94 228 LEU A N 1
ATOM 1782 C CA . LEU A 1 228 ? 15.188 3.225 -8.141 1 94.94 228 LEU A CA 1
ATOM 1783 C C . LEU A 1 228 ? 14.586 2.266 -7.121 1 94.94 228 LEU A C 1
ATOM 1785 O O . LEU A 1 228 ? 15.312 1.507 -6.473 1 94.94 228 LEU A O 1
ATOM 1789 N N . LEU A 1 229 ? 13.266 2.371 -6.918 1 95 229 LEU A N 1
ATOM 1790 C CA . LEU A 1 229 ? 12.578 1.543 -5.938 1 95 229 LEU A CA 1
ATOM 1791 C C . LEU A 1 229 ? 12.766 0.062 -6.246 1 95 229 LEU A C 1
ATOM 1793 O O . LEU A 1 229 ? 12.672 -0.353 -7.402 1 95 229 LEU A O 1
ATOM 1797 N N . SER A 1 230 ? 13.102 -0.753 -5.223 1 93.12 230 SER A N 1
ATOM 1798 C CA . SER A 1 230 ? 13.258 -2.193 -5.391 1 93.12 230 SER A CA 1
ATOM 1799 C C . SER A 1 230 ? 11.906 -2.883 -5.551 1 93.12 230 SER A C 1
ATOM 1801 O O . SER A 1 230 ? 10.875 -2.346 -5.137 1 93.12 230 SER A O 1
ATOM 1803 N N . PRO A 1 231 ? 11.93 -4.051 -6.18 1 88.06 231 PRO A N 1
ATOM 1804 C CA . PRO A 1 231 ? 10.688 -4.832 -6.152 1 88.06 231 PRO A CA 1
ATOM 1805 C C . PRO A 1 231 ? 10.141 -5.02 -4.738 1 88.06 231 PRO A C 1
ATOM 1807 O O . PRO A 1 231 ? 10.914 -5.23 -3.797 1 88.06 231 PRO A O 1
ATOM 1810 N N . MET A 1 232 ? 8.766 -4.902 -4.633 1 89 232 MET A N 1
ATOM 1811 C CA . MET A 1 232 ? 8.031 -4.988 -3.375 1 89 232 MET A CA 1
ATOM 1812 C C . MET A 1 232 ? 8.156 -3.695 -2.576 1 89 232 MET A C 1
ATOM 1814 O O . MET A 1 232 ? 7.656 -3.6 -1.455 1 89 232 MET A O 1
ATOM 1818 N N . GLY A 1 233 ? 8.914 -2.766 -3.166 1 93.56 233 GLY A N 1
ATOM 1819 C CA . GLY A 1 233 ? 9.039 -1.463 -2.531 1 93.56 233 GLY A CA 1
ATOM 1820 C C . GLY A 1 233 ? 7.766 -0.638 -2.617 1 93.56 233 GLY A C 1
ATOM 1821 O O . GLY A 1 233 ? 6.875 -0.941 -3.414 1 93.56 233 GLY A O 1
ATOM 1822 N N . ARG A 1 234 ? 7.688 0.385 -1.77 1 95.38 234 ARG A N 1
ATOM 1823 C CA . ARG A 1 234 ? 6.52 1.254 -1.693 1 95.38 234 ARG A CA 1
ATOM 1824 C C . ARG A 1 234 ? 6.918 2.723 -1.796 1 95.38 234 ARG A C 1
ATOM 1826 O O . ARG A 1 234 ? 7.887 3.152 -1.167 1 95.38 234 ARG A O 1
ATOM 1833 N N . LEU A 1 235 ? 6.273 3.422 -2.672 1 95.25 235 LEU A N 1
ATOM 1834 C CA . LEU A 1 235 ? 6.414 4.871 -2.775 1 95.25 235 LEU A CA 1
ATOM 1835 C C . LEU A 1 235 ? 5.145 5.574 -2.303 1 95.25 235 LEU A C 1
ATOM 1837 O O . LEU A 1 235 ? 4.07 5.379 -2.877 1 95.25 235 LEU A O 1
ATOM 1841 N N . VAL A 1 236 ? 5.258 6.344 -1.219 1 94.81 236 VAL A N 1
ATOM 1842 C CA . VAL A 1 236 ? 4.137 7.102 -0.673 1 94.81 236 VAL A CA 1
ATOM 1843 C C . VAL A 1 236 ? 4.266 8.57 -1.068 1 94.81 236 VAL A C 1
ATOM 1845 O O . VAL A 1 236 ? 5.242 9.234 -0.709 1 94.81 236 VAL A O 1
ATOM 1848 N N . THR A 1 237 ? 3.328 9 -1.811 1 90.44 237 THR A N 1
ATOM 1849 C CA . THR A 1 237 ? 3.314 10.398 -2.215 1 90.44 237 THR A CA 1
ATOM 1850 C C . THR A 1 237 ? 2.27 11.18 -1.424 1 90.44 237 THR A C 1
ATOM 1852 O O . THR A 1 237 ? 1.122 10.742 -1.302 1 90.44 237 THR A O 1
ATOM 1855 N N . TYR A 1 238 ? 2.621 12.305 -0.808 1 85.69 238 TYR A N 1
ATOM 1856 C CA . TYR A 1 238 ? 1.704 13.039 0.055 1 85.69 238 TYR A CA 1
ATOM 1857 C C . TYR A 1 238 ? 1.774 14.539 -0.222 1 85.69 238 TYR A C 1
ATOM 1859 O O . TYR A 1 238 ? 1.253 15.344 0.551 1 85.69 238 TYR A O 1
ATOM 1867 N N . GLY A 1 239 ? 2.469 14.789 -1.244 1 73.06 239 GLY A N 1
ATOM 1868 C CA . GLY A 1 239 ? 2.543 16.203 -1.594 1 73.06 239 GLY A CA 1
ATOM 1869 C C . GLY A 1 239 ? 3.189 16.453 -2.943 1 73.06 239 GLY A C 1
ATOM 1870 O O . GLY A 1 239 ? 3.768 15.531 -3.537 1 73.06 239 GLY A O 1
ATOM 1871 N N . SER A 1 240 ? 2.795 17.422 -3.648 1 57.91 240 SER A N 1
ATOM 1872 C CA . SER A 1 240 ? 3.541 17.828 -4.836 1 57.91 240 SER A CA 1
ATOM 1873 C C . SER A 1 240 ? 3.924 19.297 -4.777 1 57.91 240 SER A C 1
ATOM 1875 O O . SER A 1 240 ? 3.084 20.172 -5 1 57.91 240 SER A O 1
ATOM 1877 N N . ALA A 1 241 ? 5.145 19.453 -4.148 1 53.25 241 ALA A N 1
ATOM 1878 C CA . ALA A 1 241 ? 5.672 20.828 -4.062 1 53.25 241 ALA A CA 1
ATOM 1879 C C . ALA A 1 241 ? 5.66 21.5 -5.426 1 53.25 241 ALA A C 1
ATOM 1881 O O . ALA A 1 241 ? 5.652 22.734 -5.516 1 53.25 241 ALA A O 1
ATOM 1882 N N . VAL A 1 242 ? 5.773 20.672 -6.441 1 44.66 242 VAL A N 1
ATOM 1883 C CA . VAL A 1 242 ? 5.848 21.234 -7.781 1 44.66 242 VAL A CA 1
ATOM 1884 C C . VAL A 1 242 ? 4.574 22.031 -8.07 1 44.66 242 VAL A C 1
ATOM 1886 O O . VAL A 1 242 ? 4.59 22.969 -8.883 1 44.66 242 VAL A O 1
ATOM 1889 N N . PHE A 1 243 ? 3.621 21.734 -7.25 1 44.44 243 PHE A N 1
ATOM 1890 C CA . PHE A 1 243 ? 2.373 22.422 -7.543 1 44.44 243 PHE A CA 1
ATOM 1891 C C . PHE A 1 243 ? 2.207 23.641 -6.637 1 44.44 243 PHE A C 1
ATOM 1893 O O . PHE A 1 243 ? 1.144 24.266 -6.621 1 44.44 243 PHE A O 1
ATOM 1900 N N . THR A 1 244 ? 3.229 23.781 -5.789 1 44.75 244 THR A N 1
ATOM 1901 C CA . THR A 1 244 ? 3.18 25 -4.992 1 44.75 244 THR A CA 1
ATOM 1902 C C . THR A 1 244 ? 3.475 26.219 -5.859 1 44.75 244 THR A C 1
ATOM 1904 O O . THR A 1 244 ? 4.5 26.281 -6.543 1 44.75 244 THR A O 1
ATOM 1907 N N . PRO A 1 245 ? 2.449 27.062 -6.094 1 38.94 245 PRO A N 1
ATOM 1908 C CA . PRO A 1 245 ? 2.693 28.266 -6.895 1 38.94 245 PRO A CA 1
ATOM 1909 C C . PRO A 1 245 ? 3.818 29.125 -6.332 1 38.94 245 PRO A C 1
ATOM 1911 O O . PRO A 1 245 ? 3.875 29.359 -5.121 1 38.94 245 PRO A O 1
ATOM 1914 N N . SER A 1 246 ? 5.023 29.031 -6.82 1 40.41 246 SER A N 1
ATOM 1915 C CA . SER A 1 246 ? 6.035 29.984 -6.363 1 40.41 246 SER A CA 1
ATOM 1916 C C . SER A 1 246 ? 5.516 31.422 -6.43 1 40.41 246 SER A C 1
ATOM 1918 O O . SER A 1 246 ? 5.543 32.125 -5.434 1 40.41 246 SER A O 1
ATOM 1920 N N . SER A 1 247 ? 6.004 32.156 -7.543 1 36.88 247 SER A N 1
ATOM 1921 C CA . SER A 1 247 ? 5.793 33.594 -7.652 1 36.88 247 SER A CA 1
ATOM 1922 C C . SER A 1 247 ? 4.305 33.938 -7.637 1 36.88 247 SER A C 1
ATOM 1924 O O . SER A 1 247 ? 3.463 33.062 -7.914 1 36.88 247 SER A O 1
ATOM 1926 N N . SER A 1 248 ? 3.951 35.281 -7.441 1 38.69 248 SER A N 1
ATOM 1927 C CA . SER A 1 248 ? 2.67 35.969 -7.348 1 38.69 248 SER A CA 1
ATOM 1928 C C . SER A 1 248 ? 1.645 35.375 -8.305 1 38.69 248 SER A C 1
ATOM 1930 O O . SER A 1 248 ? 0.527 35.062 -7.895 1 38.69 248 SER A O 1
ATOM 1932 N N . HIS A 1 249 ? 1.58 35.906 -9.531 1 33.16 249 HIS A N 1
ATOM 1933 C CA . HIS A 1 249 ? 0.532 35.719 -10.523 1 33.16 249 HIS A CA 1
ATOM 1934 C C . HIS A 1 249 ? 0.434 34.281 -10.953 1 33.16 249 HIS A C 1
ATOM 1936 O O . HIS A 1 249 ? 1.453 33.594 -11.102 1 33.16 249 HIS A O 1
ATOM 1942 N N . ARG A 1 250 ? -0.766 33.656 -10.883 1 44.16 250 ARG A N 1
ATOM 1943 C CA . ARG A 1 250 ? -1.27 32.375 -11.391 1 44.16 250 ARG A CA 1
ATOM 1944 C C . ARG A 1 250 ? -0.525 31.969 -12.648 1 44.16 250 ARG A C 1
ATOM 1946 O O . ARG A 1 250 ? -0.81 32.469 -13.742 1 44.16 250 ARG A O 1
ATOM 1953 N N . ASN A 1 251 ? 0.774 31.875 -12.688 1 38.03 251 ASN A N 1
ATOM 1954 C CA . ASN A 1 251 ? 1.096 31.328 -14 1 38.03 251 ASN A CA 1
ATOM 1955 C C . ASN A 1 251 ? 0.441 29.969 -14.219 1 38.03 251 ASN A C 1
ATOM 1957 O O . ASN A 1 251 ? 1.04 28.938 -13.922 1 38.03 251 ASN A O 1
ATOM 1961 N N . TRP A 1 252 ? -0.754 29.969 -14.258 1 41.28 252 TRP A N 1
ATOM 1962 C CA . TRP A 1 252 ? -1.689 28.891 -14.57 1 41.28 252 TRP A CA 1
ATOM 1963 C C . TRP A 1 252 ? -1.104 27.938 -15.609 1 41.28 252 TRP A C 1
ATOM 1965 O O . TRP A 1 252 ? -1.371 26.734 -15.578 1 41.28 252 TRP A O 1
ATOM 1975 N N . PHE A 1 253 ? -0.268 28.609 -16.406 1 37.28 253 PHE A N 1
ATOM 1976 C CA . PHE A 1 253 ? 0.247 27.781 -17.5 1 37.28 253 PHE A CA 1
ATOM 1977 C C . PHE A 1 253 ? 1.236 26.75 -16.969 1 37.28 253 PHE A C 1
ATOM 1979 O O . PHE A 1 253 ? 1.219 25.594 -17.406 1 37.28 253 PHE A O 1
ATOM 1986 N N . LYS A 1 254 ? 2.043 27.125 -16.172 1 44.72 254 LYS A N 1
ATOM 1987 C CA . LYS A 1 254 ? 3.053 26.219 -15.641 1 44.72 254 LYS A CA 1
ATOM 1988 C C . LYS A 1 254 ? 2.414 25.125 -14.781 1 44.72 254 LYS A C 1
ATOM 1990 O O . LYS A 1 254 ? 2.82 23.969 -14.836 1 44.72 254 LYS A O 1
ATOM 1995 N N . LEU A 1 255 ? 1.467 25.625 -14.023 1 46.34 255 LEU A N 1
ATOM 1996 C CA . LEU A 1 255 ? 0.72 24.641 -13.242 1 46.34 255 LEU A CA 1
ATOM 1997 C C . LEU A 1 255 ? 0.053 23.625 -14.156 1 46.34 255 LEU A C 1
ATOM 1999 O O . LEU A 1 255 ? 0.06 22.422 -13.859 1 46.34 255 LEU A O 1
ATOM 2003 N N . ALA A 1 256 ? -0.54 24.234 -15.148 1 43.91 256 ALA A N 1
ATOM 2004 C CA . ALA A 1 256 ? -1.175 23.375 -16.141 1 43.91 256 ALA A CA 1
ATOM 2005 C C . ALA A 1 256 ? -0.159 22.422 -16.766 1 43.91 256 ALA A C 1
ATOM 2007 O O . ALA A 1 256 ? -0.448 21.25 -16.984 1 43.91 256 ALA A O 1
ATOM 2008 N N . TYR A 1 257 ? 0.992 22.938 -17.047 1 40.81 257 TYR A N 1
ATOM 2009 C CA . TYR A 1 257 ? 2.037 22.125 -17.656 1 40.81 257 TYR A CA 1
ATOM 2010 C C . TYR A 1 257 ? 2.479 21 -16.719 1 40.81 257 TYR A C 1
ATOM 2012 O O . TYR A 1 257 ? 2.605 19.844 -17.141 1 40.81 257 TYR A O 1
ATOM 2020 N N . HIS A 1 258 ? 2.699 21.344 -15.539 1 48.81 258 HIS A N 1
ATOM 2021 C CA . HIS A 1 258 ? 3.154 20.359 -14.57 1 48.81 258 HIS A CA 1
ATOM 2022 C C . HIS A 1 258 ? 2.088 19.297 -14.328 1 48.81 258 HIS A C 1
ATOM 2024 O O . HIS A 1 258 ? 2.408 18.125 -14.141 1 48.81 258 HIS A O 1
ATOM 2030 N N . TYR A 1 259 ? 0.951 19.875 -14.398 1 46.84 259 TYR A N 1
ATOM 2031 C CA . TYR A 1 259 ? -0.167 18.953 -14.281 1 46.84 259 TYR A CA 1
ATOM 2032 C C . TYR A 1 259 ? -0.193 17.984 -15.453 1 46.84 259 TYR A C 1
ATOM 2034 O O . TYR A 1 259 ? -0.409 16.781 -15.273 1 46.84 259 TYR A O 1
ATOM 2042 N N . LEU A 1 260 ? 0.103 18.562 -16.656 1 40.94 260 LEU A N 1
ATOM 2043 C CA . LEU A 1 260 ? 0.012 17.781 -17.891 1 40.94 260 LEU A CA 1
ATOM 2044 C C . LEU A 1 260 ? 1.168 16.797 -17.984 1 40.94 260 LEU A C 1
ATOM 2046 O O . LEU A 1 260 ? 1.035 15.734 -18.609 1 40.94 260 LEU A O 1
ATOM 2050 N N . THR A 1 261 ? 2.281 17.172 -17.438 1 42.12 261 THR A N 1
ATOM 2051 C CA . THR A 1 261 ? 3.465 16.344 -17.641 1 42.12 261 THR A CA 1
ATOM 2052 C C . THR A 1 261 ? 3.701 15.445 -16.422 1 42.12 261 THR A C 1
ATOM 2054 O O . THR A 1 261 ? 4.801 14.922 -16.25 1 42.12 261 THR A O 1
ATOM 2057 N N . ARG A 1 262 ? 2.709 15.422 -15.711 1 50.91 262 ARG A N 1
ATOM 2058 C CA . ARG A 1 262 ? 2.895 14.656 -14.477 1 50.91 262 ARG A CA 1
ATOM 2059 C C . ARG A 1 262 ? 3.049 13.164 -14.781 1 50.91 262 ARG A C 1
ATOM 2061 O O . ARG A 1 262 ? 2.475 12.664 -15.75 1 50.91 262 ARG A O 1
ATOM 2068 N N . PRO A 1 263 ? 4.066 12.625 -14.078 1 51.97 263 PRO A N 1
ATOM 2069 C CA . PRO A 1 263 ? 4.309 11.203 -14.344 1 51.97 263 PRO A CA 1
ATOM 2070 C C . PRO A 1 263 ? 3.047 10.352 -14.188 1 51.97 263 PRO A C 1
ATOM 2072 O O . PRO A 1 263 ? 2.168 10.68 -13.391 1 51.97 263 PRO A O 1
ATOM 2075 N N . SER A 1 264 ? 2.682 9.617 -15.195 1 58.88 264 SER A N 1
ATOM 2076 C CA . SER A 1 264 ? 1.635 8.602 -15.133 1 58.88 264 SER A CA 1
ATOM 2077 C C . SER A 1 264 ? 2.223 7.211 -14.914 1 58.88 264 SER A C 1
ATOM 2079 O O . SER A 1 264 ? 3.295 6.898 -15.438 1 58.88 264 SER A O 1
ATOM 2081 N N . ILE A 1 265 ? 1.768 6.594 -13.836 1 63.78 265 ILE A N 1
ATOM 2082 C CA . ILE A 1 265 ? 2.207 5.223 -13.594 1 63.78 265 ILE A CA 1
ATOM 2083 C C . ILE A 1 265 ? 1.266 4.25 -14.305 1 63.78 265 ILE A C 1
ATOM 2085 O O . ILE A 1 265 ? 0.045 4.422 -14.266 1 63.78 265 ILE A O 1
ATOM 2089 N N . ASP A 1 266 ? 1.907 3.346 -15.055 1 64.38 266 ASP A N 1
ATOM 2090 C CA . ASP A 1 266 ? 1.199 2.258 -15.727 1 64.38 266 ASP A CA 1
ATOM 2091 C C . ASP A 1 266 ? 0.997 1.074 -14.781 1 64.38 266 ASP A C 1
ATOM 2093 O O . ASP A 1 266 ? 1.961 0.41 -14.398 1 64.38 266 ASP A O 1
ATOM 2097 N N . PRO A 1 267 ? -0.24 0.845 -14.438 1 65.81 267 PRO A N 1
ATOM 2098 C CA . PRO A 1 267 ? -0.498 -0.277 -13.531 1 65.81 267 PRO A CA 1
ATOM 2099 C C . PRO A 1 267 ? 0.112 -1.587 -14.023 1 65.81 267 PRO A C 1
ATOM 2101 O O . PRO A 1 267 ? 0.531 -2.42 -13.219 1 65.81 267 PRO A O 1
ATOM 2104 N N . LEU A 1 268 ? 0.22 -1.746 -15.242 1 64.12 268 LEU A N 1
ATOM 2105 C CA . LEU A 1 268 ? 0.817 -2.961 -15.781 1 64.12 268 LEU A CA 1
ATOM 2106 C C . LEU A 1 268 ? 2.309 -3.021 -15.469 1 64.12 268 LEU A C 1
ATOM 2108 O O . LEU A 1 268 ? 2.84 -4.09 -15.164 1 64.12 268 LEU A O 1
ATOM 2112 N N . SER A 1 269 ? 2.889 -1.821 -15.57 1 69.44 269 SER A N 1
ATOM 2113 C CA . SER A 1 269 ? 4.305 -1.785 -15.227 1 69.44 269 SER A CA 1
ATOM 2114 C C . SER A 1 269 ? 4.523 -2.072 -13.75 1 69.44 269 SER A C 1
ATOM 2116 O O . SER A 1 269 ? 5.535 -2.66 -13.367 1 69.44 269 SER A O 1
ATOM 2118 N N . MET A 1 270 ? 3.549 -1.742 -13.008 1 76.38 270 MET A N 1
ATOM 2119 C CA . MET A 1 270 ? 3.654 -1.965 -11.562 1 76.38 270 MET A CA 1
ATOM 2120 C C . MET A 1 270 ? 3.66 -3.455 -11.242 1 76.38 270 MET A C 1
ATOM 2122 O O . MET A 1 270 ? 4.344 -3.893 -10.32 1 76.38 270 MET A O 1
ATOM 2126 N N . ILE A 1 271 ? 2.953 -4.199 -12.008 1 72.44 271 ILE A N 1
ATOM 2127 C CA . ILE A 1 271 ? 2.912 -5.648 -11.82 1 72.44 271 ILE A CA 1
ATOM 2128 C C . ILE A 1 271 ? 4.281 -6.246 -12.125 1 72.44 271 ILE A C 1
ATOM 2130 O O . ILE A 1 271 ? 4.809 -7.039 -11.344 1 72.44 271 ILE A O 1
ATOM 2134 N N . SER A 1 272 ? 4.809 -5.766 -13.25 1 70.94 272 SER A N 1
ATOM 2135 C CA . SER A 1 272 ? 6.105 -6.273 -13.68 1 70.94 272 SER A CA 1
ATOM 2136 C C . SER A 1 272 ? 7.203 -5.891 -12.688 1 70.94 272 SER A C 1
ATOM 2138 O O . SER A 1 272 ? 8.094 -6.695 -12.398 1 70.94 272 SER A O 1
ATOM 2140 N N . ASP A 1 273 ? 7.012 -4.691 -12.148 1 75.88 273 ASP A N 1
ATOM 2141 C CA . ASP A 1 273 ? 8.047 -4.16 -11.266 1 75.88 273 ASP A CA 1
ATOM 2142 C C . ASP A 1 273 ? 7.812 -4.609 -9.82 1 75.88 273 ASP A C 1
ATOM 2144 O O . ASP A 1 273 ? 8.711 -4.52 -8.984 1 75.88 273 ASP A O 1
ATOM 2148 N N . ASN A 1 274 ? 6.633 -5.051 -9.594 1 84.81 274 ASN A N 1
ATOM 2149 C CA . ASN A 1 274 ? 6.227 -5.406 -8.242 1 84.81 274 ASN A CA 1
ATOM 2150 C C . ASN A 1 274 ? 6.453 -4.258 -7.266 1 84.81 274 ASN A C 1
ATOM 2152 O O . ASN A 1 274 ? 7.098 -4.434 -6.23 1 84.81 274 ASN A O 1
ATOM 2156 N N . LYS A 1 275 ? 5.926 -3.146 -7.598 1 88.5 275 LYS A N 1
ATOM 2157 C CA . LYS A 1 275 ? 6.074 -1.93 -6.805 1 88.5 275 LYS A CA 1
ATOM 2158 C C . LYS A 1 275 ? 4.715 -1.325 -6.469 1 88.5 275 LYS A C 1
ATOM 2160 O O . LYS A 1 275 ? 3.723 -1.597 -7.145 1 88.5 275 LYS A O 1
ATOM 2165 N N . SER A 1 276 ? 4.695 -0.555 -5.422 1 91.31 276 SER A N 1
ATOM 2166 C CA . SER A 1 276 ? 3.455 0.072 -4.977 1 91.31 276 SER A CA 1
ATOM 2167 C C . SER A 1 276 ? 3.596 1.589 -4.91 1 91.31 276 SER A C 1
ATOM 2169 O O . SER A 1 276 ? 4.652 2.105 -4.539 1 91.31 276 SER A O 1
ATOM 2171 N N . VAL A 1 277 ? 2.52 2.221 -5.277 1 90.19 277 VAL A N 1
ATOM 2172 C CA . VAL A 1 277 ? 2.404 3.668 -5.117 1 90.19 277 VAL A CA 1
ATOM 2173 C C . VAL A 1 277 ? 1.153 4 -4.309 1 90.19 277 VAL A C 1
ATOM 2175 O O . VAL A 1 277 ? 0.055 3.543 -4.633 1 90.19 277 VAL A O 1
ATOM 2178 N N . MET A 1 278 ? 1.357 4.82 -3.281 1 91.69 278 MET A N 1
ATOM 2179 C CA . MET A 1 278 ? 0.256 5.172 -2.389 1 91.69 278 MET A CA 1
ATOM 2180 C C . MET A 1 278 ? 0.15 6.684 -2.223 1 91.69 278 MET A C 1
ATOM 2182 O O . MET A 1 278 ? 1.146 7.355 -1.946 1 91.69 278 MET A O 1
ATOM 2186 N N . GLY A 1 279 ? -1.054 7.121 -2.436 1 86.81 279 GLY A N 1
ATOM 2187 C CA . GLY A 1 279 ? -1.333 8.523 -2.182 1 86.81 279 GLY A CA 1
ATOM 2188 C C . GLY A 1 279 ? -1.937 8.773 -0.812 1 86.81 279 GLY A C 1
ATOM 2189 O O . GLY A 1 279 ? -2.76 7.988 -0.338 1 86.81 279 GLY A O 1
ATOM 2190 N N . PHE A 1 280 ? -1.5 9.875 -0.276 1 84.5 280 PHE A N 1
ATOM 2191 C CA . PHE A 1 280 ? -2.01 10.164 1.06 1 84.5 280 PHE A CA 1
ATOM 2192 C C . PHE A 1 280 ? -2.236 11.664 1.238 1 84.5 280 PHE A C 1
ATOM 2194 O O . PHE A 1 280 ? -1.431 12.477 0.782 1 84.5 280 PHE A O 1
ATOM 2201 N N . ASN A 1 281 ? -3.354 11.922 1.806 1 78.75 281 ASN A N 1
ATOM 2202 C CA . ASN A 1 281 ? -3.688 13.258 2.287 1 78.75 281 ASN A CA 1
ATOM 2203 C C . ASN A 1 281 ? -4.277 13.211 3.693 1 78.75 281 ASN A C 1
ATOM 2205 O O . ASN A 1 281 ? -5.305 12.57 3.92 1 78.75 281 ASN A O 1
ATOM 2209 N N . LEU A 1 282 ? -3.656 13.953 4.551 1 80.62 282 LEU A N 1
ATOM 2210 C CA . LEU A 1 282 ? -4.012 13.93 5.965 1 80.62 282 LEU A CA 1
ATOM 2211 C C . LEU A 1 282 ? -5.465 14.352 6.164 1 80.62 282 LEU A C 1
ATOM 2213 O O . LEU A 1 282 ? -6.098 13.961 7.152 1 80.62 282 LEU A O 1
ATOM 2217 N N . ILE A 1 283 ? -6.02 15.094 5.289 1 75.19 283 ILE A N 1
ATOM 2218 C CA . ILE A 1 283 ? -7.359 15.656 5.445 1 75.19 283 ILE A CA 1
ATOM 2219 C C . ILE A 1 283 ? -8.383 14.531 5.566 1 75.19 283 ILE A C 1
ATOM 2221 O O . ILE A 1 283 ? -9.414 14.688 6.227 1 75.19 283 ILE A O 1
ATOM 2225 N N . TRP A 1 284 ? -8.102 13.406 5.027 1 75.88 284 TRP A N 1
ATOM 2226 C CA . TRP A 1 284 ? -9.039 12.289 5.043 1 75.88 284 TRP A CA 1
ATOM 2227 C C . TRP A 1 284 ? -9.078 11.625 6.414 1 75.88 284 TRP A C 1
ATOM 2229 O O . TRP A 1 284 ? -10.086 11.023 6.793 1 75.88 284 TRP A O 1
ATOM 2239 N N . LEU A 1 285 ? -8.039 11.75 7.082 1 77.44 285 LEU A N 1
ATOM 2240 C CA . LEU A 1 285 ? -7.996 11.164 8.414 1 77.44 285 LEU A CA 1
ATOM 2241 C C . LEU A 1 285 ? -8.805 11.992 9.406 1 77.44 285 LEU A C 1
ATOM 2243 O O . LEU A 1 285 ? -9.273 11.477 10.422 1 77.44 285 LEU A O 1
ATOM 2247 N N . TRP A 1 286 ? -8.977 13.258 9.07 1 76.12 286 TRP A N 1
ATOM 2248 C CA . TRP A 1 286 ? -9.703 14.148 9.977 1 76.12 286 TRP A CA 1
ATOM 2249 C C . TRP A 1 286 ? -11.164 13.727 10.109 1 76.12 286 TRP A C 1
ATOM 2251 O O . TRP A 1 286 ? -11.797 13.961 11.141 1 76.12 286 TRP A O 1
ATOM 2261 N N . ASN A 1 287 ? -11.617 13.055 9.055 1 75.31 287 ASN A N 1
ATOM 2262 C CA . ASN A 1 287 ? -13.016 12.625 9.062 1 75.31 287 ASN A CA 1
ATOM 2263 C C . ASN A 1 287 ? -13.18 11.273 9.742 1 75.31 287 ASN A C 1
ATOM 2265 O O . ASN A 1 287 ? -14.305 10.844 10.008 1 75.31 287 ASN A O 1
ATOM 2269 N N . GLU A 1 288 ? -12.039 10.695 9.977 1 79.81 288 GLU A N 1
ATOM 2270 C CA . GLU A 1 288 ? -12.055 9.391 10.625 1 79.81 288 GLU A CA 1
ATOM 2271 C C . GLU A 1 288 ? -11.562 9.477 12.062 1 79.81 288 GLU A C 1
ATOM 2273 O O . GLU A 1 288 ? -10.438 9.07 12.367 1 79.81 288 GLU A O 1
ATOM 2278 N N . LYS A 1 289 ? -12.5 9.852 12.977 1 82.25 289 LYS A N 1
ATOM 2279 C CA . LYS A 1 289 ? -12.156 10.195 14.352 1 82.25 289 LYS A CA 1
ATOM 2280 C C . LYS A 1 289 ? -11.484 9.031 15.062 1 82.25 289 LYS A C 1
ATOM 2282 O O . LYS A 1 289 ? -10.438 9.203 15.695 1 82.25 289 LYS A O 1
ATOM 2287 N N . LEU A 1 290 ? -12.109 7.871 14.891 1 82.19 290 LEU A N 1
ATOM 2288 C CA . LEU A 1 290 ? -11.586 6.703 15.586 1 82.19 290 LEU A CA 1
ATOM 2289 C C . LEU A 1 290 ? -10.211 6.32 15.062 1 82.19 290 LEU A C 1
ATOM 2291 O O . LEU A 1 290 ? -9.312 5.988 15.844 1 82.19 290 LEU A O 1
ATOM 2295 N N . GLU A 1 291 ? -10.039 6.402 13.773 1 82.5 291 GLU A N 1
ATOM 2296 C CA . GLU A 1 291 ? -8.742 6.09 13.18 1 82.5 291 GLU A CA 1
ATOM 2297 C C . GLU A 1 291 ? -7.688 7.113 13.594 1 82.5 291 GLU A C 1
ATOM 2299 O O . GLU A 1 291 ? -6.535 6.758 13.844 1 82.5 291 GLU A O 1
ATOM 2304 N N . LEU A 1 292 ? -8.141 8.312 13.648 1 85.62 292 LEU A N 1
ATOM 2305 C CA . LEU A 1 292 ? -7.23 9.375 14.047 1 85.62 292 LEU A CA 1
ATOM 2306 C C . LEU A 1 292 ? -6.734 9.164 15.469 1 85.62 292 LEU A C 1
ATOM 2308 O O . LEU A 1 292 ? -5.531 9.266 15.734 1 85.62 292 LEU A O 1
ATOM 2312 N N . LYS A 1 293 ? -7.594 8.852 16.344 1 86.69 293 LYS A N 1
ATOM 2313 C CA . LYS A 1 293 ? -7.234 8.617 17.734 1 86.69 293 LYS A CA 1
ATOM 2314 C C . LYS A 1 293 ? -6.273 7.441 17.875 1 86.69 293 LYS A C 1
ATOM 2316 O O . LYS A 1 293 ? -5.324 7.492 18.656 1 86.69 293 LYS A O 1
ATOM 2321 N N . LYS A 1 294 ? -6.551 6.445 17.078 1 89.19 294 LYS A N 1
ATOM 2322 C CA . LYS A 1 294 ? -5.684 5.27 17.078 1 89.19 294 LYS A CA 1
ATOM 2323 C C . LYS A 1 294 ? -4.273 5.625 16.625 1 89.19 294 LYS A C 1
ATOM 2325 O O . LYS A 1 294 ? -3.287 5.203 17.234 1 89.19 294 LYS A O 1
ATOM 2330 N N . HIS A 1 295 ? -4.211 6.348 15.617 1 90.75 295 HIS A N 1
ATOM 2331 C CA . HIS A 1 295 ? -2.912 6.723 15.07 1 90.75 295 HIS A CA 1
ATOM 2332 C C . HIS A 1 295 ? -2.16 7.645 16.031 1 90.75 295 HIS A C 1
ATOM 2334 O O . HIS A 1 295 ? -0.944 7.516 16.188 1 90.75 295 HIS A O 1
ATOM 2340 N N . PHE A 1 296 ? -2.896 8.508 16.672 1 89.94 296 PHE A N 1
ATOM 2341 C CA . PHE A 1 296 ? -2.244 9.398 17.625 1 89.94 296 PHE A CA 1
ATOM 2342 C C . PHE A 1 296 ? -1.731 8.617 18.828 1 89.94 296 PHE A C 1
ATOM 2344 O O . PHE A 1 296 ? -0.668 8.922 19.375 1 89.94 296 PHE A O 1
ATOM 2351 N N . SER A 1 297 ? -2.523 7.648 19.25 1 91.69 297 SER A N 1
ATOM 2352 C CA . SER A 1 297 ? -2.08 6.797 20.344 1 91.69 297 SER A CA 1
ATOM 2353 C C . SER A 1 297 ? -0.788 6.066 20 1 91.69 297 SER A C 1
ATOM 2355 O O . SER A 1 297 ? 0.164 6.062 20.781 1 91.69 297 SER A O 1
ATOM 2357 N N . SER A 1 298 ? -0.761 5.52 18.844 1 93.94 298 SER A N 1
ATOM 2358 C CA . SER A 1 298 ? 0.433 4.816 18.391 1 93.94 298 SER A CA 1
ATOM 2359 C C . SER A 1 298 ? 1.615 5.773 18.25 1 93.94 298 SER A C 1
ATOM 2361 O O . SER A 1 298 ? 2.746 5.422 18.594 1 93.94 298 SER A O 1
ATOM 2363 N N . LEU A 1 299 ? 1.314 6.887 17.75 1 93.44 299 LEU A N 1
ATOM 2364 C CA . LEU A 1 299 ? 2.346 7.902 17.578 1 93.44 299 LEU A CA 1
ATOM 2365 C C . LEU A 1 299 ? 2.93 8.312 18.922 1 93.44 299 LEU A C 1
ATOM 2367 O O . LEU A 1 299 ? 4.145 8.477 19.062 1 93.44 299 LEU A O 1
ATOM 2371 N N . SER A 1 300 ? 2.082 8.469 19.891 1 91.5 300 SER A N 1
ATOM 2372 C CA . SER A 1 300 ? 2.518 8.867 21.234 1 91.5 300 SER A CA 1
ATOM 2373 C C . SER A 1 300 ? 3.434 7.816 21.844 1 91.5 300 SER A C 1
ATOM 2375 O O . SER A 1 300 ? 4.359 8.148 22.594 1 91.5 300 SER A O 1
ATOM 2377 N N . GLU A 1 301 ? 3.184 6.598 21.5 1 94.38 301 GLU A N 1
ATOM 2378 C CA . GLU A 1 301 ? 3.973 5.496 22.047 1 94.38 301 GLU A CA 1
ATOM 2379 C C . GLU A 1 301 ? 5.398 5.52 21.5 1 94.38 301 GLU A C 1
ATOM 2381 O O . GLU A 1 301 ? 6.297 4.898 22.078 1 94.38 301 GLU A O 1
ATOM 2386 N N . LEU A 1 302 ? 5.602 6.223 20.484 1 96 302 LEU A N 1
ATOM 2387 C CA . LEU A 1 302 ? 6.941 6.289 19.906 1 96 302 LEU A CA 1
ATOM 2388 C C . LEU A 1 302 ? 7.84 7.215 20.719 1 96 302 LEU A C 1
ATOM 2390 O O . LEU A 1 302 ? 9.062 7.191 20.578 1 96 302 LEU A O 1
ATOM 2394 N N . ASN A 1 303 ? 7.25 8.07 21.531 1 94.69 303 ASN A N 1
ATOM 2395 C CA . ASN A 1 303 ? 7.992 8.961 22.422 1 94.69 303 ASN A CA 1
ATOM 2396 C C . ASN A 1 303 ? 9.031 9.773 21.656 1 94.69 303 ASN A C 1
ATOM 2398 O O . ASN A 1 303 ? 10.203 9.797 22.016 1 94.69 303 ASN A O 1
ATOM 2402 N N . LEU A 1 304 ? 8.555 10.453 20.656 1 96.69 304 LEU A N 1
ATOM 2403 C CA . LEU A 1 304 ? 9.438 11.281 19.828 1 96.69 304 LEU A CA 1
ATOM 2404 C C . LEU A 1 304 ? 9.773 12.586 20.547 1 96.69 304 LEU A C 1
ATOM 2406 O O . LEU A 1 304 ? 8.977 13.094 21.344 1 96.69 304 LEU A O 1
ATOM 2410 N N . SER A 1 305 ? 10.984 13.078 20.234 1 95.81 305 SER A N 1
ATOM 2411 C CA . SER A 1 305 ? 11.336 14.43 20.672 1 95.81 305 SER A CA 1
ATOM 2412 C C . SER A 1 305 ? 10.484 15.469 19.953 1 95.81 305 SER A C 1
ATOM 2414 O O . SER A 1 305 ? 9.93 15.203 18.891 1 95.81 305 SER A O 1
ATOM 2416 N N . PRO A 1 306 ? 10.336 16.625 20.547 1 96.5 306 PRO A N 1
ATOM 2417 C CA . PRO A 1 306 ? 9.57 17.688 19.891 1 96.5 306 PRO A CA 1
ATOM 2418 C C . PRO A 1 306 ? 10.125 18.062 18.516 1 96.5 306 PRO A C 1
ATOM 2420 O O . PRO A 1 306 ? 11.32 17.891 18.266 1 96.5 306 PRO A O 1
ATOM 2423 N N . GLN A 1 307 ? 9.273 18.547 17.75 1 96.44 307 GLN A N 1
ATOM 2424 C CA . GLN A 1 307 ? 9.648 18.953 16.406 1 96.44 307 GLN A CA 1
ATOM 2425 C C . GLN A 1 307 ? 10.648 20.109 16.438 1 96.44 307 GLN A C 1
ATOM 2427 O O . GLN A 1 307 ? 10.617 20.938 17.344 1 96.44 307 GLN A O 1
ATOM 2432 N N . ARG A 1 308 ? 11.508 20.094 15.484 1 95.81 308 ARG A N 1
ATOM 2433 C CA . ARG A 1 308 ? 12.414 21.219 15.289 1 95.81 308 ARG A CA 1
ATOM 2434 C C . ARG A 1 308 ? 11.648 22.453 14.812 1 95.81 308 ARG A C 1
ATOM 2436 O O . ARG A 1 308 ? 10.938 22.391 13.805 1 95.81 308 ARG A O 1
ATOM 2443 N N . ILE A 1 309 ? 11.82 23.516 15.547 1 96.75 309 ILE A N 1
ATOM 2444 C CA . ILE A 1 309 ? 11.195 24.781 15.164 1 96.75 309 ILE A CA 1
ATOM 2445 C C . ILE A 1 309 ? 12.195 25.625 14.375 1 96.75 309 ILE A C 1
ATOM 2447 O O . ILE A 1 309 ? 13.258 25.984 14.891 1 96.75 309 ILE A O 1
ATOM 2451 N N . GLY A 1 310 ? 11.883 25.906 13.18 1 94.62 310 GLY A N 1
ATOM 2452 C CA . GLY A 1 310 ? 12.758 26.703 12.344 1 94.62 310 GLY A CA 1
ATOM 2453 C C . GLY A 1 310 ? 12.609 28.203 12.57 1 94.62 310 GLY A C 1
ATOM 2454 O O . GLY A 1 310 ? 13.602 28.922 12.672 1 94.62 310 GLY A O 1
ATOM 2455 N N . GLU A 1 311 ? 11.391 28.625 12.586 1 95.75 311 GLU A N 1
ATOM 2456 C CA . GLU A 1 311 ? 11.094 30.047 12.766 1 95.75 311 GLU A CA 1
ATOM 2457 C C . GLU A 1 311 ? 9.805 30.25 13.555 1 95.75 311 GLU A C 1
ATOM 2459 O O . GLU A 1 311 ? 8.891 29.438 13.469 1 95.75 311 GLU A O 1
ATOM 2464 N N . VAL A 1 312 ? 9.82 31.297 14.328 1 97.5 312 VAL A N 1
ATOM 2465 C CA . VAL A 1 312 ? 8.633 31.703 15.078 1 97.5 312 VAL A CA 1
ATOM 2466 C C . VAL A 1 312 ? 8.25 33.125 14.703 1 97.5 312 VAL A C 1
ATOM 2468 O O . VAL A 1 312 ? 9.102 34.031 14.68 1 97.5 312 VAL A O 1
ATOM 2471 N N . PHE A 1 313 ? 7.047 33.344 14.367 1 98 313 PHE A N 1
ATOM 2472 C CA . PHE A 1 313 ? 6.488 34.656 14.078 1 98 313 PHE A CA 1
ATOM 2473 C C . PHE A 1 313 ? 5.383 35 15.07 1 98 313 PHE A C 1
ATOM 2475 O O . PHE A 1 313 ? 4.941 34.156 15.844 1 98 313 PHE A O 1
ATOM 2482 N N . SER A 1 314 ? 4.988 36.281 15.086 1 98.06 314 SER A N 1
ATOM 2483 C CA . SER A 1 314 ? 3.85 36.688 15.898 1 98.06 314 SER A CA 1
ATOM 2484 C C . SER A 1 314 ? 2.547 36.625 15.109 1 98.06 314 SER A C 1
ATOM 2486 O O . SER A 1 314 ? 2.561 36.562 13.883 1 98.06 314 SER A O 1
ATOM 2488 N N . PHE A 1 315 ? 1.479 36.594 15.828 1 97.94 315 PHE A N 1
ATOM 2489 C CA . PHE A 1 315 ? 0.157 36.531 15.211 1 97.94 315 PHE A CA 1
ATOM 2490 C C . PHE A 1 315 ? -0.05 37.719 14.281 1 97.94 315 PHE A C 1
ATOM 2492 O O . PHE A 1 315 ? -0.707 37.594 13.25 1 97.94 315 PHE A O 1
ATOM 2499 N N . ASP A 1 316 ? 0.564 38.875 14.609 1 96.81 316 ASP A N 1
ATOM 2500 C CA . ASP A 1 316 ? 0.459 40.062 13.797 1 96.81 316 ASP A CA 1
ATOM 2501 C C . ASP A 1 316 ? 1.183 39.906 12.461 1 96.81 316 ASP A C 1
ATOM 2503 O O . ASP A 1 316 ? 0.88 40.594 11.484 1 96.81 316 ASP A O 1
ATOM 2507 N N . GLU A 1 317 ? 2.051 38.938 12.445 1 96.62 317 GLU A N 1
ATOM 2508 C CA . GLU A 1 317 ? 2.881 38.719 11.266 1 96.62 317 GLU A CA 1
ATOM 2509 C C . GLU A 1 317 ? 2.434 37.469 10.5 1 96.62 317 GLU A C 1
ATOM 2511 O O . GLU A 1 317 ? 3.197 36.906 9.711 1 96.62 317 GLU A O 1
ATOM 2516 N N . LEU A 1 318 ? 1.258 37.031 10.742 1 97.06 318 LEU A N 1
ATOM 2517 C CA . LEU A 1 318 ? 0.823 35.75 10.188 1 97.06 318 LEU A CA 1
ATOM 2518 C C . LEU A 1 318 ? 0.929 35.75 8.664 1 97.06 318 LEU A C 1
ATOM 2520 O O . LEU A 1 318 ? 1.416 34.781 8.07 1 97.06 318 LEU A O 1
ATOM 2524 N N . ILE A 1 319 ? 0.556 36.812 8.016 1 95.38 319 ILE A N 1
ATOM 2525 C CA . ILE A 1 319 ? 0.508 36.875 6.555 1 95.38 319 ILE A CA 1
ATOM 2526 C C . ILE A 1 319 ? 1.928 36.875 5.992 1 95.38 319 ILE A C 1
ATOM 2528 O O . ILE A 1 319 ? 2.279 36.031 5.16 1 95.38 319 ILE A O 1
ATOM 2532 N N . PRO A 1 320 ? 2.797 37.75 6.445 1 94.31 320 PRO A N 1
ATOM 2533 C CA . PRO A 1 320 ? 4.18 37.656 5.973 1 94.31 320 PRO A CA 1
ATOM 2534 C C . PRO A 1 320 ? 4.84 36.344 6.328 1 94.31 320 PRO A C 1
ATOM 2536 O O . PRO A 1 320 ? 5.684 35.844 5.574 1 94.31 320 PRO A O 1
ATOM 2539 N N . ALA A 1 321 ? 4.465 35.781 7.488 1 95 321 ALA A N 1
ATOM 2540 C CA . ALA A 1 321 ? 5 34.5 7.879 1 95 321 ALA A CA 1
ATOM 2541 C C . ALA A 1 321 ? 4.594 33.406 6.883 1 95 321 ALA A C 1
ATOM 2543 O O . ALA A 1 321 ? 5.402 32.562 6.52 1 95 321 ALA A O 1
ATOM 2544 N N . LEU A 1 322 ? 3.35 33.438 6.488 1 93.62 322 LEU A N 1
ATOM 2545 C CA . LEU A 1 322 ? 2.852 32.469 5.512 1 93.62 322 LEU A CA 1
ATOM 2546 C C . LEU A 1 322 ? 3.557 32.656 4.172 1 93.62 322 LEU A C 1
ATOM 2548 O O . LEU A 1 322 ? 3.82 31.672 3.475 1 93.62 322 LEU A O 1
ATOM 2552 N N . ASP A 1 323 ? 3.82 33.844 3.807 1 90.25 323 ASP A N 1
ATOM 2553 C CA . ASP A 1 323 ? 4.562 34.125 2.582 1 90.25 323 ASP A CA 1
ATOM 2554 C C . ASP A 1 323 ? 5.973 33.562 2.646 1 90.25 323 ASP A C 1
ATOM 2556 O O . ASP A 1 323 ? 6.453 32.969 1.674 1 90.25 323 ASP A O 1
ATOM 2560 N N . TYR A 1 324 ? 6.547 33.781 3.762 1 89.38 324 TYR A N 1
ATOM 2561 C CA . TYR A 1 324 ? 7.871 33.188 3.98 1 89.38 324 TYR A CA 1
ATOM 2562 C C . TYR A 1 324 ? 7.828 31.672 3.906 1 89.38 324 TYR A C 1
ATOM 2564 O O . TYR A 1 324 ? 8.68 31.047 3.264 1 89.38 324 TYR A O 1
ATOM 2572 N N . PHE A 1 325 ? 6.91 31.125 4.512 1 89.62 325 PHE A N 1
ATOM 2573 C CA . PHE A 1 325 ? 6.734 29.672 4.562 1 89.62 325 PHE A CA 1
ATOM 2574 C C . PHE A 1 325 ? 6.59 29.094 3.162 1 89.62 325 PHE A C 1
ATOM 2576 O O . PHE A 1 325 ? 7.17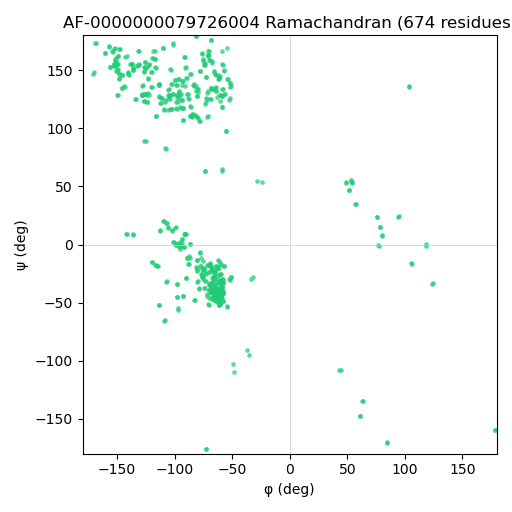6 28.062 2.848 1 89.62 325 PHE A O 1
ATOM 2583 N N . ARG A 1 326 ? 5.898 29.719 2.375 1 84.88 326 ARG A N 1
ATOM 2584 C CA . ARG A 1 326 ? 5.605 29.219 1.035 1 84.88 326 ARG A CA 1
ATOM 2585 C C . ARG A 1 326 ? 6.852 29.234 0.156 1 84.88 326 ARG A C 1
ATOM 2587 O O . ARG A 1 326 ? 6.902 28.562 -0.873 1 84.88 326 ARG A O 1
ATOM 2594 N N . SER A 1 327 ? 7.863 30 0.544 1 77.81 327 SER A N 1
ATOM 2595 C CA . SER A 1 327 ? 9.07 30.141 -0.26 1 77.81 327 SER A CA 1
ATOM 2596 C C . SER A 1 327 ? 9.852 28.828 -0.308 1 77.81 327 SER A C 1
ATOM 2598 O O . SER A 1 327 ? 10.703 28.641 -1.18 1 77.81 327 SER A O 1
ATOM 2600 N N . GLY A 1 328 ? 9.625 27.938 0.64 1 75.81 328 GLY A N 1
ATOM 2601 C CA . GLY A 1 328 ? 10.297 26.641 0.688 1 75.81 328 GLY A CA 1
ATOM 2602 C C . GLY A 1 328 ? 11.695 26.719 1.268 1 75.81 328 GLY A C 1
ATOM 2603 O O . GLY A 1 328 ? 12.43 25.734 1.257 1 75.81 328 GLY A O 1
ATOM 2604 N N . LYS A 1 329 ? 12.133 27.75 1.77 1 78.25 329 LYS A N 1
ATOM 2605 C CA . LYS A 1 329 ? 13.477 27.953 2.311 1 78.25 329 LYS A CA 1
ATOM 2606 C C . LYS A 1 329 ? 13.523 27.609 3.797 1 78.25 329 LYS A C 1
ATOM 2608 O O . LYS A 1 329 ? 14.57 27.734 4.438 1 78.25 329 LYS A O 1
ATOM 2613 N N . THR A 1 330 ? 12.516 27.062 4.246 1 85.31 330 THR A N 1
ATOM 2614 C CA . THR A 1 330 ? 12.398 26.891 5.688 1 85.31 330 THR A CA 1
ATOM 2615 C C . THR A 1 330 ? 12.984 25.547 6.125 1 85.31 330 THR A C 1
ATOM 2617 O O . THR A 1 330 ? 13.148 24.641 5.309 1 85.31 330 THR A O 1
ATOM 2620 N N . ILE A 1 331 ? 13.445 25.516 7.344 1 91.44 331 ILE A N 1
ATOM 2621 C CA . ILE A 1 331 ? 13.906 24.312 8.039 1 91.44 331 ILE A CA 1
ATOM 2622 C C . ILE A 1 331 ? 12.969 24 9.203 1 91.44 331 ILE A C 1
ATOM 2624 O O . ILE A 1 331 ? 12.555 24.906 9.938 1 91.44 331 ILE A O 1
ATOM 2628 N N . GLY A 1 332 ? 12.656 22.719 9.359 1 93.88 332 GLY A N 1
ATOM 2629 C CA . GLY A 1 332 ? 11.734 22.375 10.438 1 93.88 332 GLY A CA 1
ATOM 2630 C C . GLY A 1 332 ? 10.375 23.016 10.289 1 93.88 332 GLY A C 1
ATOM 2631 O O . GLY A 1 332 ? 9.852 23.125 9.172 1 93.88 332 GLY A O 1
ATOM 2632 N N . LYS A 1 333 ? 9.766 23.328 11.352 1 96.31 333 LYS A N 1
ATOM 2633 C CA . LYS A 1 333 ? 8.414 23.875 11.359 1 96.31 333 LYS A CA 1
ATOM 2634 C C . LYS A 1 333 ? 8.438 25.391 11.523 1 96.31 333 LYS A C 1
ATOM 2636 O O . LYS A 1 333 ? 9.273 25.922 12.242 1 96.31 333 LYS A O 1
ATOM 2641 N N . VAL A 1 334 ? 7.547 26.047 10.812 1 96.19 334 VAL A N 1
ATOM 2642 C CA . VAL A 1 334 ? 7.273 27.469 11.047 1 96.19 334 VAL A CA 1
ATOM 2643 C C . VAL A 1 334 ? 6.027 27.609 11.922 1 96.19 334 VAL A C 1
ATOM 2645 O O . VAL A 1 334 ? 4.992 27 11.641 1 96.19 334 VAL A O 1
ATOM 2648 N N . VAL A 1 335 ? 6.184 28.375 12.977 1 98 335 VAL A N 1
ATOM 2649 C CA . VAL A 1 335 ? 5.113 28.484 13.961 1 98 335 VAL A CA 1
ATOM 2650 C C . VAL A 1 335 ? 4.777 29.969 14.18 1 98 335 VAL A C 1
ATOM 2652 O O . VAL A 1 335 ? 5.629 30.844 13.984 1 98 335 VAL A O 1
ATOM 2655 N N . VAL A 1 336 ? 3.543 30.203 14.484 1 98.38 336 VAL A N 1
ATOM 2656 C CA . VAL A 1 336 ? 3.064 31.531 14.867 1 98.38 336 VAL A CA 1
ATOM 2657 C C . VAL A 1 336 ? 2.674 31.531 16.344 1 98.38 336 VAL A C 1
ATOM 2659 O O . VAL A 1 336 ? 1.847 30.719 16.766 1 98.38 336 VAL A O 1
ATOM 2662 N N . ARG A 1 337 ? 3.227 32.438 17.047 1 98.25 337 ARG A N 1
ATOM 2663 C CA . ARG A 1 337 ? 2.822 32.625 18.438 1 98.25 337 ARG A CA 1
ATOM 2664 C C . ARG A 1 337 ? 1.645 33.594 18.531 1 98.25 337 ARG A C 1
ATOM 2666 O O . ARG A 1 337 ? 1.703 34.719 17.984 1 98.25 337 ARG A O 1
ATOM 2673 N N . VAL A 1 338 ? 0.596 33.281 19.125 1 97.62 338 VAL A N 1
ATOM 2674 C CA . VAL A 1 338 ? -0.617 34.094 19.188 1 97.62 338 VAL A CA 1
ATOM 2675 C C . VAL A 1 338 ? -0.644 34.875 20.484 1 97.62 338 VAL A C 1
ATOM 2677 O O . VAL A 1 338 ? -0.979 36.062 20.5 1 97.62 338 VAL A O 1
ATOM 2680 N N . SER A 1 339 ? -0.528 34.344 21.781 1 80.31 339 SER A N 1
ATOM 2681 C CA . SER A 1 339 ? -0.516 35.031 23.062 1 80.31 339 SER A CA 1
ATOM 2682 C C . SER A 1 339 ? 0.325 34.281 24.078 1 80.31 339 SER A C 1
ATOM 2684 O O . SER A 1 339 ? 0.521 33.062 23.953 1 80.31 339 SER A O 1
ATOM 2686 N N . MET B 1 1 ? 18.359 -40 -13.523 1 94.88 1 MET B N 1
ATOM 2687 C CA . MET B 1 1 ? 17.25 -40.812 -13.992 1 94.88 1 MET B CA 1
ATOM 2688 C C . MET B 1 1 ? 16.578 -40.156 -15.211 1 94.88 1 MET B C 1
ATOM 2690 O O . MET B 1 1 ? 16.734 -38.969 -15.445 1 94.88 1 MET B O 1
ATOM 2694 N N . LYS B 1 2 ? 15.859 -41.031 -15.883 1 96.81 2 LYS B N 1
ATOM 2695 C CA . LYS B 1 2 ? 15.156 -40.5 -17.047 1 96.81 2 LYS B CA 1
ATOM 2696 C C . LYS B 1 2 ? 13.828 -39.844 -16.641 1 96.81 2 LYS B C 1
ATOM 2698 O O . LYS B 1 2 ? 13.117 -40.375 -15.781 1 96.81 2 LYS B O 1
ATOM 2703 N N . ARG B 1 3 ? 13.57 -38.719 -17.25 1 97.31 3 ARG B N 1
ATOM 2704 C CA . ARG B 1 3 ? 12.281 -38.062 -17.031 1 97.31 3 ARG B CA 1
ATOM 2705 C C . ARG B 1 3 ? 11.695 -37.531 -18.328 1 97.31 3 ARG B C 1
ATOM 2707 O O . ARG B 1 3 ? 12.422 -37.375 -19.328 1 97.31 3 ARG B O 1
ATOM 2714 N N . GLU B 1 4 ? 10.414 -37.406 -18.328 1 98 4 GLU B N 1
ATOM 2715 C CA . GLU B 1 4 ? 9.734 -36.688 -19.422 1 98 4 GLU B CA 1
ATOM 2716 C C . GLU B 1 4 ? 9.414 -35.25 -19.031 1 98 4 GLU B C 1
ATOM 2718 O O . GLU B 1 4 ? 9.023 -35 -17.891 1 98 4 GLU B O 1
ATOM 2723 N N . VAL B 1 5 ? 9.648 -34.375 -19.969 1 98 5 VAL B N 1
ATOM 2724 C CA . VAL B 1 5 ? 9.367 -32.969 -19.719 1 98 5 VAL B CA 1
ATOM 2725 C C . VAL B 1 5 ? 8.664 -32.344 -20.922 1 98 5 VAL B C 1
ATOM 2727 O O . VAL B 1 5 ? 8.742 -32.875 -22.031 1 98 5 VAL B O 1
ATOM 2730 N N . TYR B 1 6 ? 7.844 -31.375 -20.703 1 97.75 6 TYR B N 1
ATOM 2731 C CA . TYR B 1 6 ? 7.465 -30.422 -21.734 1 97.75 6 TYR B CA 1
ATOM 2732 C C . TYR B 1 6 ? 8.367 -29.188 -21.703 1 97.75 6 TYR B C 1
ATOM 2734 O O . TYR B 1 6 ? 8.414 -28.484 -20.703 1 97.75 6 TYR B O 1
ATOM 2742 N N . ARG B 1 7 ? 9.078 -28.969 -22.766 1 96.38 7 ARG B N 1
ATOM 2743 C CA . ARG B 1 7 ? 10.023 -27.859 -22.875 1 96.38 7 ARG B CA 1
ATOM 2744 C C . ARG B 1 7 ? 9.578 -26.844 -23.922 1 96.38 7 ARG B C 1
ATOM 2746 O O . ARG B 1 7 ? 9.102 -27.219 -24.984 1 96.38 7 ARG B O 1
ATOM 2753 N N . VAL B 1 8 ? 9.758 -25.609 -23.531 1 94.62 8 VAL B N 1
ATOM 2754 C CA . VAL B 1 8 ? 9.617 -24.547 -24.531 1 94.62 8 VAL B CA 1
ATOM 2755 C C . VAL B 1 8 ? 10.914 -24.438 -25.328 1 94.62 8 VAL B C 1
ATOM 2757 O O . VAL B 1 8 ? 11.922 -23.938 -24.828 1 94.62 8 VAL B O 1
ATOM 2760 N N . VAL B 1 9 ? 10.898 -24.797 -26.547 1 93 9 VAL B N 1
ATOM 2761 C CA . VAL B 1 9 ? 12.07 -24.719 -27.422 1 93 9 VAL B CA 1
ATOM 2762 C C . VAL B 1 9 ? 12.102 -23.375 -28.125 1 93 9 VAL B C 1
ATOM 2764 O O . VAL B 1 9 ? 13.172 -22.875 -28.484 1 93 9 VAL B O 1
ATOM 2767 N N . LYS B 1 10 ? 10.953 -22.859 -28.312 1 87.06 10 LYS B N 1
ATOM 2768 C CA . LYS B 1 10 ? 10.758 -21.531 -28.875 1 87.06 10 LYS B CA 1
ATOM 2769 C C . LYS B 1 10 ? 9.484 -20.891 -28.312 1 87.06 10 LYS B C 1
ATOM 2771 O O . LYS B 1 10 ? 8.414 -21.5 -28.328 1 87.06 10 LYS B O 1
ATOM 2776 N N . THR B 1 11 ? 9.703 -19.719 -27.844 1 84.06 11 THR B N 1
ATOM 2777 C CA . THR B 1 11 ? 8.531 -19.047 -27.312 1 84.06 11 THR B CA 1
ATOM 2778 C C . THR B 1 11 ? 7.648 -18.516 -28.438 1 84.06 11 THR B C 1
ATOM 2780 O O . THR B 1 11 ? 8.078 -18.422 -29.578 1 84.06 11 THR B O 1
ATOM 2783 N N . GLY B 1 12 ? 6.371 -18.172 -28.078 1 80 12 GLY B N 1
ATOM 2784 C CA . GLY B 1 12 ? 5.523 -17.5 -29.031 1 80 12 GLY B CA 1
ATOM 2785 C C . GLY B 1 12 ? 4.211 -18.203 -29.297 1 80 12 GLY B C 1
ATOM 2786 O O . GLY B 1 12 ? 3.223 -17.578 -29.688 1 80 12 GLY B O 1
ATOM 2787 N N . SER B 1 13 ? 4.355 -19.547 -29.219 1 84.44 13 SER B N 1
ATOM 2788 C CA . SER B 1 13 ? 3.15 -20.328 -29.438 1 84.44 13 SER B CA 1
ATOM 2789 C C . SER B 1 13 ? 3.223 -21.672 -28.688 1 84.44 13 SER B C 1
ATOM 2791 O O . SER B 1 13 ? 4.285 -22.047 -28.188 1 84.44 13 SER B O 1
ATOM 2793 N N . LEU B 1 14 ? 2.08 -22.344 -28.641 1 89.69 14 LEU B N 1
ATOM 2794 C CA . LEU B 1 14 ? 2.029 -23.656 -28 1 89.69 14 LEU B CA 1
ATOM 2795 C C . LEU B 1 14 ? 2.842 -24.688 -28.781 1 89.69 14 LEU B C 1
ATOM 2797 O O . LEU B 1 14 ? 3.242 -25.719 -28.234 1 89.69 14 LEU B O 1
ATOM 2801 N N . GLN B 1 15 ? 3.031 -24.422 -30.016 1 87.75 15 GLN B N 1
ATOM 2802 C CA . GLN B 1 15 ? 3.812 -25.312 -30.859 1 87.75 15 GLN B CA 1
ATOM 2803 C C . GLN B 1 15 ? 5.266 -25.375 -30.406 1 87.75 15 GLN B C 1
ATOM 2805 O O . GLN B 1 15 ? 5.98 -26.344 -30.703 1 87.75 15 GLN B O 1
ATOM 2810 N N . GLY B 1 16 ? 5.664 -24.359 -29.734 1 90.94 16 GLY B N 1
ATOM 2811 C CA . GLY B 1 16 ? 7.023 -24.328 -29.219 1 90.94 16 GLY B CA 1
ATOM 2812 C C . GLY B 1 16 ? 7.215 -25.203 -27.984 1 90.94 16 GLY B C 1
ATOM 2813 O O . GLY B 1 16 ? 8.344 -25.438 -27.562 1 90.94 16 GLY B O 1
ATOM 2814 N N . LEU B 1 17 ? 6.199 -25.641 -27.438 1 93.75 17 LEU B N 1
ATOM 2815 C CA . LEU B 1 17 ? 6.23 -26.562 -26.312 1 93.75 17 LEU B CA 1
ATOM 2816 C C . LEU B 1 17 ? 6.324 -28.016 -26.797 1 93.75 17 LEU B C 1
ATOM 2818 O O . LEU B 1 17 ? 5.449 -28.484 -27.531 1 93.75 17 LEU B O 1
ATOM 2822 N N . LYS B 1 18 ? 7.391 -28.719 -26.422 1 96.25 18 LYS B N 1
ATOM 2823 C CA . LYS B 1 18 ? 7.645 -30.062 -26.922 1 96.25 18 LYS B CA 1
ATOM 2824 C C . LYS B 1 18 ? 7.895 -31.047 -25.781 1 96.25 18 LYS B C 1
ATOM 2826 O O . LYS B 1 18 ? 8.625 -30.734 -24.844 1 96.25 18 LYS B O 1
ATOM 2831 N N . ARG B 1 19 ? 7.293 -32.156 -25.938 1 96.69 19 ARG B N 1
ATOM 2832 C CA . ARG B 1 19 ? 7.562 -33.25 -25 1 96.69 19 ARG B CA 1
ATOM 2833 C C . ARG B 1 19 ? 8.859 -33.969 -25.344 1 96.69 19 ARG B C 1
ATOM 2835 O O . ARG B 1 19 ? 9.102 -34.281 -26.516 1 96.69 19 ARG B O 1
ATOM 2842 N N . MET B 1 20 ? 9.68 -34.156 -24.375 1 96.75 20 MET B N 1
ATOM 2843 C CA . MET B 1 20 ? 10.93 -34.875 -24.641 1 96.75 20 MET B CA 1
ATOM 2844 C C . MET B 1 20 ? 11.422 -35.594 -23.391 1 96.75 20 MET B C 1
ATOM 2846 O O . MET B 1 20 ? 10.961 -35.312 -22.281 1 96.75 20 MET B O 1
ATOM 2850 N N . GLU B 1 21 ? 12.266 -36.562 -23.656 1 97.44 21 GLU B N 1
ATOM 2851 C CA . GLU B 1 21 ? 12.922 -37.312 -22.594 1 97.44 21 GLU B CA 1
ATOM 2852 C C . GLU B 1 21 ? 14.312 -36.75 -22.297 1 97.44 21 GLU B C 1
ATOM 2854 O O . GLU B 1 21 ? 15.062 -36.406 -23.234 1 97.44 21 GLU B O 1
ATOM 2859 N N . GLU B 1 22 ? 14.547 -36.562 -21.016 1 96.44 22 GLU B N 1
ATOM 2860 C CA . GLU B 1 22 ? 15.883 -36.094 -20.656 1 96.44 22 GLU B CA 1
ATOM 2861 C C . GLU B 1 22 ? 16.359 -36.719 -19.359 1 96.44 22 GLU B C 1
ATOM 2863 O O . GLU B 1 22 ? 15.586 -37.438 -18.688 1 96.44 22 GLU B O 1
ATOM 2868 N N . GLU B 1 23 ? 17.656 -36.656 -19.172 1 97.56 23 GLU B N 1
ATOM 2869 C CA . GLU B 1 23 ? 18.234 -37.156 -17.938 1 97.56 23 GLU B CA 1
ATOM 2870 C C . GLU B 1 23 ? 18.141 -36.156 -16.797 1 97.56 23 GLU B C 1
ATOM 2872 O O . GLU B 1 23 ? 18.359 -34.969 -17.016 1 97.56 23 GLU B O 1
ATOM 2877 N N . LEU B 1 24 ? 17.781 -36.594 -15.641 1 97.69 24 LEU B N 1
ATOM 2878 C CA . LEU B 1 24 ? 17.75 -35.781 -14.422 1 97.69 24 LEU B CA 1
ATOM 2879 C C . LEU B 1 24 ? 18.875 -36.188 -13.477 1 97.69 24 LEU B C 1
ATOM 2881 O O . LEU B 1 24 ? 18.984 -37.375 -13.117 1 97.69 24 LEU B O 1
ATOM 2885 N N . SER B 1 25 ? 19.656 -35.25 -13.125 1 97.69 25 SER B N 1
ATOM 2886 C CA . SER B 1 25 ? 20.75 -35.5 -12.195 1 97.69 25 SER B CA 1
ATOM 2887 C C . SER B 1 25 ? 20.234 -35.781 -10.789 1 97.69 25 SER B C 1
ATOM 2889 O O . SER B 1 25 ? 19.062 -35.5 -10.484 1 97.69 25 SER B O 1
ATOM 2891 N N . SER B 1 26 ? 21.109 -36.438 -10.047 1 97.5 26 SER B N 1
ATOM 2892 C CA . SER B 1 26 ? 20.781 -36.562 -8.625 1 97.5 26 SER B CA 1
ATOM 2893 C C . SER B 1 26 ? 20.578 -35.188 -7.992 1 97.5 26 SER B C 1
ATOM 2895 O O . SER B 1 26 ? 21.188 -34.219 -8.422 1 97.5 26 SER B O 1
ATOM 2897 N N . PRO B 1 27 ? 19.703 -35.125 -6.949 1 98.31 27 PRO B N 1
ATOM 2898 C CA . PRO B 1 27 ? 19.5 -33.844 -6.305 1 98.31 27 PRO B CA 1
ATOM 2899 C C . PRO B 1 27 ? 20.75 -33.312 -5.578 1 98.31 27 PRO B C 1
ATOM 2901 O O . PRO B 1 27 ? 21.531 -34.125 -5.062 1 98.31 27 PRO B O 1
ATOM 2904 N N . ALA B 1 28 ? 20.875 -32 -5.543 1 98 28 ALA B N 1
ATOM 2905 C CA . ALA B 1 28 ? 21.953 -31.375 -4.766 1 98 28 ALA B CA 1
ATOM 2906 C C . ALA B 1 28 ? 21.734 -31.562 -3.27 1 98 28 ALA B C 1
ATOM 2908 O O . ALA B 1 28 ? 20.734 -32.156 -2.855 1 98 28 ALA B O 1
ATOM 2909 N N . LYS B 1 29 ? 22.703 -31.094 -2.48 1 97.94 29 LYS B N 1
ATOM 2910 C CA . LYS B 1 29 ? 22.734 -31.344 -1.042 1 97.94 29 LYS B CA 1
ATOM 2911 C C . LYS B 1 29 ? 21.469 -30.828 -0.371 1 97.94 29 LYS B C 1
ATOM 2913 O O . LYS B 1 29 ? 20.984 -31.422 0.593 1 97.94 29 LYS B O 1
ATOM 2918 N N . ASP B 1 30 ? 20.906 -29.766 -0.869 1 97.31 30 ASP B N 1
ATOM 2919 C CA . ASP B 1 30 ? 19.734 -29.172 -0.229 1 97.31 30 ASP B CA 1
ATOM 2920 C C . ASP B 1 30 ? 18.484 -29.375 -1.073 1 97.31 30 ASP B C 1
ATOM 2922 O O . ASP B 1 30 ? 17.484 -28.672 -0.899 1 97.31 30 ASP B O 1
ATOM 2926 N N . GLU B 1 31 ? 18.531 -30.359 -1.969 1 98.12 31 GLU B N 1
ATOM 2927 C CA . GLU B 1 31 ? 17.422 -30.609 -2.887 1 98.12 31 GLU B CA 1
ATOM 2928 C C . GLU B 1 31 ? 16.797 -31.984 -2.664 1 98.12 31 GLU B C 1
ATOM 2930 O O . GLU B 1 31 ? 17.406 -32.844 -2.008 1 98.12 31 GLU B O 1
ATOM 2935 N N . VAL B 1 32 ? 15.602 -32.125 -3.121 1 98.5 32 VAL B N 1
ATOM 2936 C CA . VAL B 1 32 ? 14.938 -33.438 -3.23 1 98.5 32 VAL B CA 1
ATOM 2937 C C . VAL B 1 32 ? 14.531 -33.688 -4.684 1 98.5 32 VAL B C 1
ATOM 2939 O O . VAL B 1 32 ? 14.344 -32.75 -5.453 1 98.5 32 VAL B O 1
ATOM 2942 N N . THR B 1 33 ? 14.414 -34.938 -5.016 1 98.62 33 THR B N 1
ATOM 2943 C CA . THR B 1 33 ? 13.781 -35.312 -6.273 1 98.62 33 THR B CA 1
ATOM 2944 C C . THR B 1 33 ? 12.312 -35.688 -6.051 1 98.62 33 THR B C 1
ATOM 2946 O O . THR B 1 33 ? 11.992 -36.5 -5.18 1 98.62 33 THR B O 1
ATOM 2949 N N . ILE B 1 34 ? 11.523 -35.031 -6.793 1 98.69 34 ILE B N 1
ATOM 2950 C CA . ILE B 1 34 ? 10.086 -35.25 -6.695 1 98.69 34 ILE B CA 1
ATOM 2951 C C . ILE B 1 34 ? 9.609 -36.094 -7.883 1 98.69 34 ILE B C 1
ATOM 2953 O O . ILE B 1 34 ? 9.922 -35.781 -9.031 1 98.69 34 ILE B O 1
ATOM 2957 N N . GLN B 1 35 ? 8.961 -37.156 -7.586 1 98.81 35 GLN B N 1
ATOM 2958 C CA . GLN B 1 35 ? 8.078 -37.75 -8.586 1 98.81 35 GLN B CA 1
ATOM 2959 C C . GLN B 1 35 ? 6.754 -37 -8.664 1 98.81 35 GLN B C 1
ATOM 2961 O O . GLN B 1 35 ? 5.906 -37.125 -7.773 1 98.81 35 GLN B O 1
ATOM 2966 N N . VAL B 1 36 ? 6.605 -36.25 -9.703 1 98.81 36 VAL B N 1
ATOM 2967 C CA . VAL B 1 36 ? 5.461 -35.375 -9.828 1 98.81 36 VAL B CA 1
ATOM 2968 C C . VAL B 1 36 ? 4.191 -36.188 -10.078 1 98.81 36 VAL B C 1
ATOM 2970 O O . VAL B 1 36 ? 4.172 -37.062 -10.93 1 98.81 36 VAL B O 1
ATOM 2973 N N . LYS B 1 37 ? 3.195 -35.844 -9.305 1 98.81 37 LYS B N 1
ATOM 2974 C CA . LYS B 1 37 ? 1.915 -36.531 -9.445 1 98.81 37 LYS B CA 1
ATOM 2975 C C . LYS B 1 37 ? 0.872 -35.625 -10.094 1 98.81 37 LYS B C 1
ATOM 2977 O O . LYS B 1 37 ? -0.024 -36.094 -10.789 1 98.81 37 LYS B O 1
ATOM 2982 N N . ALA B 1 38 ? 0.966 -34.375 -9.844 1 98.75 38 ALA B N 1
ATOM 2983 C CA . ALA B 1 38 ? 0.038 -33.406 -10.414 1 98.75 38 ALA B CA 1
ATOM 2984 C C . ALA B 1 38 ? 0.707 -32.062 -10.594 1 98.75 38 ALA B C 1
ATOM 2986 O O . ALA B 1 38 ? 1.662 -31.719 -9.883 1 98.75 38 ALA B O 1
ATOM 2987 N N . ILE B 1 39 ? 0.263 -31.312 -11.602 1 98.56 39 ILE B N 1
ATOM 2988 C CA . ILE B 1 39 ? 0.747 -29.969 -11.93 1 98.56 39 ILE B CA 1
ATOM 2989 C C . ILE B 1 39 ? -0.428 -29 -12 1 98.56 39 ILE B C 1
ATOM 2991 O O . ILE B 1 39 ? -1.468 -29.312 -12.586 1 98.56 39 ILE B O 1
ATOM 2995 N N . GLY B 1 40 ? -0.298 -27.891 -11.305 1 97.44 40 GLY B N 1
ATOM 2996 C CA . GLY B 1 40 ? -1.305 -26.859 -11.438 1 97.44 40 GLY B CA 1
ATOM 2997 C C . GLY B 1 40 ? -0.956 -25.812 -12.484 1 97.44 40 GLY B C 1
ATOM 2998 O O . GLY B 1 40 ? 0.203 -25.406 -12.609 1 97.44 40 GLY B O 1
ATOM 2999 N N . PHE B 1 41 ? -1.992 -25.359 -13.266 1 95 41 PHE B N 1
ATOM 3000 C CA . PHE B 1 41 ? -1.764 -24.344 -14.297 1 95 41 PHE B CA 1
ATOM 3001 C C . PHE B 1 41 ? -1.942 -22.953 -13.734 1 95 41 PHE B C 1
ATOM 3003 O O . PHE B 1 41 ? -2.799 -22.719 -12.875 1 95 41 PHE B O 1
ATOM 3010 N N . ASN B 1 42 ? -1.181 -22.078 -14.164 1 90.81 42 ASN B N 1
ATOM 3011 C CA . ASN B 1 42 ? -1.276 -20.656 -13.891 1 90.81 42 ASN B CA 1
ATOM 3012 C C . ASN B 1 42 ? -1.184 -19.828 -15.172 1 90.81 42 ASN B C 1
ATOM 3014 O O . ASN B 1 42 ? -0.557 -20.25 -16.141 1 90.81 42 ASN B O 1
ATOM 3018 N N . PHE B 1 43 ? -1.742 -18.688 -15.086 1 85.31 43 PHE B N 1
ATOM 3019 C CA . PHE B 1 43 ? -1.658 -17.844 -16.266 1 85.31 43 PHE B CA 1
ATOM 3020 C C . PHE B 1 43 ? -0.212 -17.453 -16.562 1 85.31 43 PHE B C 1
ATOM 3022 O O . PHE B 1 43 ? 0.168 -17.281 -17.719 1 85.31 43 PHE B O 1
ATOM 3029 N N . ALA B 1 44 ? 0.571 -17.391 -15.578 1 84.19 44 ALA B N 1
ATOM 3030 C CA . ALA B 1 44 ? 1.997 -17.125 -15.766 1 84.19 44 ALA B CA 1
ATOM 3031 C C . ALA B 1 44 ? 2.633 -18.188 -16.656 1 84.19 44 ALA B C 1
ATOM 3033 O O . ALA B 1 44 ? 3.592 -17.906 -17.375 1 84.19 44 ALA B O 1
ATOM 3034 N N . ASP B 1 45 ? 2.127 -19.375 -16.641 1 88.94 45 ASP B N 1
ATOM 3035 C CA . ASP B 1 45 ? 2.6 -20.422 -17.547 1 88.94 45 ASP B CA 1
ATOM 3036 C C . ASP B 1 45 ? 2.367 -20.047 -19 1 88.94 45 ASP B C 1
ATOM 3038 O O . ASP B 1 45 ? 3.273 -20.156 -19.828 1 88.94 45 ASP B O 1
ATOM 3042 N N . VAL B 1 46 ? 1.139 -19.609 -19.219 1 85.31 46 VAL B N 1
ATOM 3043 C CA . VAL B 1 46 ? 0.755 -19.219 -20.562 1 85.31 46 VAL B CA 1
ATOM 3044 C C . VAL B 1 46 ? 1.645 -18.078 -21.047 1 85.31 46 VAL B C 1
ATOM 3046 O O . VAL B 1 46 ?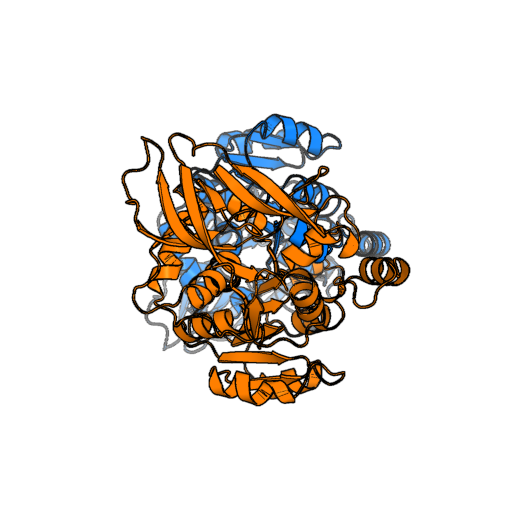 2.193 -18.125 -22.141 1 85.31 46 VAL B O 1
ATOM 3049 N N . PHE B 1 47 ? 1.855 -17.141 -20.172 1 80.5 47 PHE B N 1
ATOM 3050 C CA . PHE B 1 47 ? 2.664 -15.977 -20.516 1 80.5 47 PHE B CA 1
ATOM 3051 C C . PHE B 1 47 ? 4.105 -16.391 -20.797 1 80.5 47 PHE B C 1
ATOM 3053 O O . PHE B 1 47 ? 4.734 -15.867 -21.734 1 80.5 47 PHE B O 1
ATOM 3060 N N . SER B 1 48 ? 4.586 -17.281 -20.078 1 83.94 48 SER B N 1
ATOM 3061 C CA . SER B 1 48 ? 5.957 -17.734 -20.266 1 83.94 48 SER B CA 1
ATOM 3062 C C . SER B 1 48 ? 6.121 -18.469 -21.594 1 83.94 48 SER B C 1
ATOM 3064 O O . SER B 1 48 ? 7.102 -18.266 -22.297 1 83.94 48 SER B O 1
ATOM 3066 N N . VAL B 1 49 ? 5.188 -19.266 -21.938 1 86.94 49 VAL B N 1
ATOM 3067 C CA . VAL B 1 49 ? 5.234 -20.047 -23.172 1 86.94 49 VAL B CA 1
ATOM 3068 C C . VAL B 1 49 ? 5.156 -19.109 -24.375 1 86.94 49 VAL B C 1
ATOM 3070 O O . VAL B 1 49 ? 5.84 -19.312 -25.375 1 86.94 49 VAL B O 1
ATOM 3073 N N . PHE B 1 50 ? 4.461 -18.062 -24.141 1 81.62 50 PHE B N 1
ATOM 3074 C CA . PHE B 1 50 ? 4.246 -17.141 -25.266 1 81.62 50 PHE B CA 1
ATOM 3075 C C . PHE B 1 50 ? 5.289 -16.031 -25.25 1 81.62 50 PHE B C 1
ATOM 3077 O O . PHE B 1 50 ? 5.258 -15.141 -26.109 1 81.62 50 PHE B O 1
ATOM 3084 N N . GLY B 1 51 ? 6.156 -16.016 -24.312 1 76.12 51 GLY B N 1
ATOM 3085 C CA . GLY B 1 51 ? 7.242 -15.055 -24.25 1 76.12 51 GLY B CA 1
ATOM 3086 C C . GLY B 1 51 ? 6.793 -13.68 -23.797 1 76.12 51 GLY B C 1
ATOM 3087 O O . GLY B 1 51 ? 7.387 -12.664 -24.172 1 76.12 51 GLY B O 1
ATOM 3088 N N . LEU B 1 52 ? 5.73 -13.656 -23.109 1 67.44 52 LEU B N 1
ATOM 3089 C CA . LEU B 1 52 ? 5.145 -12.391 -22.672 1 67.44 52 LEU B CA 1
ATOM 3090 C C . LEU B 1 52 ? 5.484 -12.102 -21.219 1 67.44 52 LEU B C 1
ATOM 3092 O O . LEU B 1 52 ? 5.062 -11.086 -20.656 1 67.44 52 LEU B O 1
ATOM 3096 N N . TYR B 1 53 ? 6.223 -12.969 -20.719 1 63.97 53 TYR B N 1
ATOM 3097 C CA . TYR B 1 53 ? 6.598 -12.859 -19.312 1 63.97 53 TYR B CA 1
ATOM 3098 C C . TYR B 1 53 ? 8.047 -12.398 -19.172 1 63.97 53 TYR B C 1
ATOM 3100 O O . TYR B 1 53 ? 8.961 -13.055 -19.656 1 63.97 53 TYR B O 1
ATOM 3108 N N . SER B 1 54 ? 8.25 -11.18 -18.578 1 63.47 54 SER B N 1
ATOM 3109 C CA . SER B 1 54 ? 9.578 -10.57 -18.469 1 63.47 54 SER B CA 1
ATOM 3110 C C . SER B 1 54 ? 10.547 -11.492 -17.734 1 63.47 54 SER B C 1
ATOM 3112 O O . SER B 1 54 ? 11.758 -11.445 -17.969 1 63.47 54 SER B O 1
ATOM 3114 N N . ALA B 1 55 ? 10.031 -12.43 -17.016 1 65.12 55 ALA B N 1
ATOM 3115 C CA . ALA B 1 55 ? 10.875 -13.305 -16.219 1 65.12 55 ALA B CA 1
ATOM 3116 C C . ALA B 1 55 ? 11.227 -14.578 -16.969 1 65.12 55 ALA B C 1
ATOM 3118 O O . ALA B 1 55 ? 11.953 -15.438 -16.469 1 65.12 55 ALA B O 1
ATOM 3119 N N . THR B 1 56 ? 10.727 -14.633 -18.203 1 70.69 56 THR B N 1
ATOM 3120 C CA . THR B 1 56 ? 10.945 -15.844 -18.984 1 70.69 56 THR B CA 1
ATOM 3121 C C . THR B 1 56 ? 12.422 -16 -19.359 1 70.69 56 THR B C 1
ATOM 3123 O O . THR B 1 56 ? 13.062 -15.031 -19.781 1 70.69 56 THR B O 1
ATOM 3126 N N . PRO B 1 57 ? 12.898 -17.281 -19.156 1 73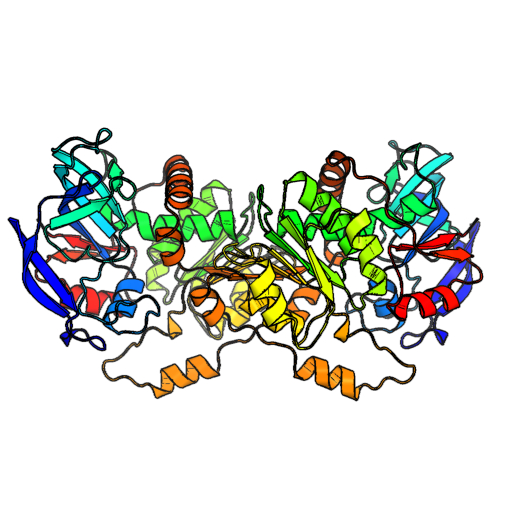.44 57 PRO B N 1
ATOM 3127 C CA . PRO B 1 57 ? 14.273 -17.516 -19.594 1 73.44 57 PRO B CA 1
ATOM 3128 C C . PRO B 1 57 ? 14.453 -17.312 -21.109 1 73.44 57 PRO B C 1
ATOM 3130 O O . PRO B 1 57 ? 13.516 -17.531 -21.875 1 73.44 57 PRO B O 1
ATOM 3133 N N . LYS B 1 58 ? 15.609 -16.812 -21.516 1 76 58 LYS B N 1
ATOM 3134 C CA . LYS B 1 58 ? 15.922 -16.578 -22.922 1 76 58 LYS B CA 1
ATOM 3135 C C . LYS B 1 58 ? 16.172 -17.891 -23.672 1 76 58 LYS B C 1
ATOM 3137 O O . LYS B 1 58 ? 15.922 -17.984 -24.875 1 76 58 LYS B O 1
ATOM 3142 N N . GLU B 1 59 ? 16.547 -18.797 -22.922 1 86 59 GLU B N 1
ATOM 3143 C CA . GLU B 1 59 ? 16.828 -20.109 -23.484 1 86 59 GLU B CA 1
ATOM 3144 C C . GLU B 1 59 ? 15.68 -21.078 -23.234 1 86 59 GLU B C 1
ATOM 3146 O O . GLU B 1 59 ? 14.672 -20.703 -22.641 1 86 59 GLU B O 1
ATOM 3151 N N . SER B 1 60 ? 15.844 -22.297 -23.922 1 92.75 60 SER B N 1
ATOM 3152 C CA . SER B 1 60 ? 14.867 -23.359 -23.703 1 92.75 60 SER B CA 1
ATOM 3153 C C . SER B 1 60 ? 14.672 -23.625 -22.203 1 92.75 60 SER B C 1
ATOM 3155 O O . SER B 1 60 ? 15.633 -23.641 -21.438 1 92.75 60 SER B O 1
ATOM 3157 N N . PHE B 1 61 ? 13.422 -23.766 -21.859 1 94.12 61 PHE B N 1
ATOM 3158 C CA . PHE B 1 61 ? 13.125 -23.984 -20.438 1 94.12 61 PHE B CA 1
ATOM 3159 C C . PHE B 1 61 ? 11.875 -24.828 -20.266 1 94.12 61 PHE B C 1
ATOM 3161 O O . PHE B 1 61 ? 11.125 -25.047 -21.234 1 94.12 61 PHE B O 1
ATOM 3168 N N . ILE B 1 62 ? 11.727 -25.375 -19.094 1 96.19 62 ILE B N 1
ATOM 3169 C CA . ILE B 1 62 ? 10.539 -26.125 -18.703 1 96.19 62 ILE B CA 1
ATOM 3170 C C . ILE B 1 62 ? 9.594 -25.219 -17.906 1 96.19 62 ILE B C 1
ATOM 3172 O O . ILE B 1 62 ? 9.93 -24.766 -16.812 1 96.19 62 ILE B O 1
ATO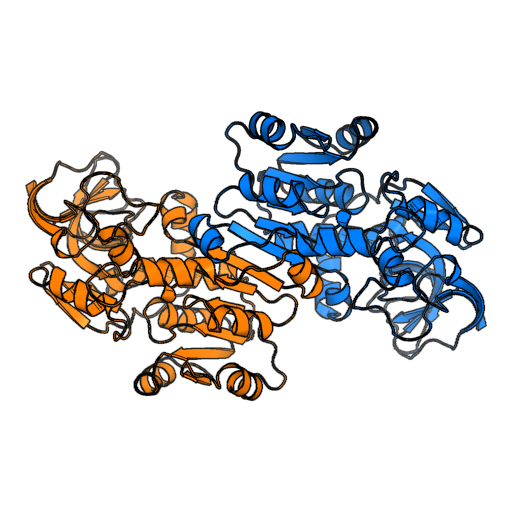M 3176 N N . PRO B 1 63 ? 8.344 -24.953 -18.438 1 95.06 63 PRO B N 1
ATOM 3177 C CA . PRO B 1 63 ? 7.391 -24.125 -17.688 1 95.06 63 PRO B CA 1
ATOM 3178 C C . PRO B 1 63 ? 6.793 -24.844 -16.484 1 95.06 63 PRO B C 1
ATOM 3180 O O . PRO B 1 63 ? 7.156 -26 -16.203 1 95.06 63 PRO B O 1
ATOM 3183 N N . GLY B 1 64 ? 5.887 -24.125 -15.891 1 94.88 64 GLY B N 1
ATOM 3184 C CA . GLY B 1 64 ? 5.195 -24.672 -14.734 1 94.88 64 GLY B CA 1
ATOM 3185 C C . GLY B 1 64 ? 5.68 -24.094 -13.422 1 94.88 64 GLY B C 1
ATOM 3186 O O . GLY B 1 64 ? 6.883 -24.031 -13.172 1 94.88 64 GLY B O 1
ATOM 3187 N N . LEU B 1 65 ? 4.711 -23.781 -12.562 1 94.25 65 LEU B N 1
ATOM 3188 C CA . LEU B 1 65 ? 5.07 -23.016 -11.367 1 94.25 65 LEU B CA 1
ATOM 3189 C C . LEU B 1 65 ? 4.797 -23.828 -10.109 1 94.25 65 LEU B C 1
ATOM 3191 O O . LEU B 1 65 ? 5.266 -23.484 -9.023 1 94.25 65 LEU B O 1
ATOM 3195 N N . GLU B 1 66 ? 3.975 -24.875 -10.227 1 96.69 66 GLU B N 1
ATOM 3196 C CA . GLU B 1 66 ? 3.59 -25.594 -9.016 1 96.69 66 GLU B CA 1
ATOM 3197 C C . GLU B 1 66 ? 3.305 -27.062 -9.312 1 96.69 66 GLU B C 1
ATOM 3199 O O . GLU B 1 66 ? 3.049 -27.438 -10.461 1 96.69 66 GLU B O 1
ATOM 3204 N N . PHE B 1 67 ? 3.412 -27.844 -8.25 1 98.19 67 PHE B N 1
ATOM 3205 C CA . PHE B 1 67 ? 3.295 -29.281 -8.391 1 98.19 67 PHE B CA 1
ATOM 3206 C C . PHE B 1 67 ? 2.971 -29.938 -7.051 1 98.19 67 PHE B C 1
ATOM 3208 O O . PHE B 1 67 ? 3.004 -29.281 -6.012 1 98.19 67 PHE B O 1
ATOM 3215 N N . SER B 1 68 ? 2.553 -31.141 -7.121 1 98.56 68 SER B N 1
ATOM 3216 C CA . SER B 1 68 ? 2.549 -32.062 -5.984 1 98.56 68 SER B CA 1
ATOM 3217 C C . SER B 1 68 ? 3.119 -33.406 -6.375 1 98.56 68 SER B C 1
ATOM 3219 O O . SER B 1 68 ? 3.172 -33.75 -7.555 1 98.56 68 SER B O 1
ATOM 3221 N N . GLY B 1 69 ? 3.633 -34.062 -5.379 1 98.69 69 GLY B N 1
ATOM 3222 C CA . GLY B 1 69 ? 4.223 -35.375 -5.68 1 98.69 69 GLY B CA 1
ATOM 3223 C C . GLY B 1 69 ? 4.836 -36.031 -4.465 1 98.69 69 GLY B C 1
ATOM 3224 O O . GLY B 1 69 ? 4.438 -35.75 -3.33 1 98.69 69 GLY B O 1
ATOM 3225 N N . ILE B 1 70 ? 5.715 -36.969 -4.836 1 98.75 70 ILE B N 1
ATOM 3226 C CA . ILE B 1 70 ? 6.348 -37.781 -3.807 1 98.75 70 ILE B CA 1
ATOM 3227 C C . ILE B 1 70 ? 7.859 -37.594 -3.861 1 98.75 70 ILE B C 1
ATOM 3229 O O . ILE B 1 70 ? 8.453 -37.594 -4.941 1 98.75 70 ILE B O 1
ATOM 3233 N N . ILE B 1 71 ? 8.438 -37.438 -2.691 1 98.81 71 ILE B N 1
ATOM 3234 C CA . ILE B 1 71 ? 9.898 -37.375 -2.629 1 98.81 71 ILE B CA 1
ATOM 3235 C C . ILE B 1 71 ? 10.484 -38.781 -2.887 1 98.81 71 ILE B C 1
ATOM 3237 O O . ILE B 1 71 ? 10.156 -39.719 -2.184 1 98.81 71 ILE B O 1
ATOM 3241 N N . ILE B 1 72 ? 11.398 -38.906 -3.863 1 98.62 72 ILE B N 1
ATOM 3242 C CA . ILE B 1 72 ? 11.93 -40.219 -4.18 1 98.62 72 ILE B CA 1
ATOM 3243 C C . ILE B 1 72 ? 13.438 -40.219 -3.961 1 98.62 72 ILE B C 1
ATOM 3245 O O . ILE B 1 72 ? 14.062 -41.281 -3.945 1 98.62 72 ILE B O 1
ATOM 3249 N N . SER B 1 73 ? 14.039 -39.094 -3.838 1 98.38 73 SER B N 1
ATOM 3250 C CA . SER B 1 73 ? 15.453 -38.906 -3.492 1 98.38 73 SER B CA 1
ATOM 3251 C C . SER B 1 73 ? 15.688 -37.594 -2.771 1 98.38 73 SER B C 1
ATOM 3253 O O . SER B 1 73 ? 14.867 -36.688 -2.869 1 98.38 73 SER B O 1
ATOM 3255 N N . LYS B 1 74 ? 16.719 -37.5 -1.946 1 98.12 74 LYS B N 1
ATOM 3256 C CA . LYS B 1 74 ? 16.984 -36.25 -1.23 1 98.12 74 LYS B CA 1
ATOM 3257 C C . LYS B 1 74 ? 18.484 -36.062 -1.006 1 98.12 74 LYS B C 1
ATOM 3259 O O . LYS B 1 74 ? 19.219 -37.031 -0.86 1 98.12 74 LYS B O 1
ATOM 3264 N N . GLY B 1 75 ? 18.859 -34.844 -1.024 1 97.81 75 GLY B N 1
ATOM 3265 C CA . GLY B 1 75 ? 20.234 -34.5 -0.7 1 97.81 75 GLY B CA 1
ATOM 3266 C C . GLY B 1 75 ? 20.562 -34.688 0.768 1 97.81 75 GLY B C 1
ATOM 3267 O O . GLY B 1 75 ? 19.656 -34.812 1.604 1 97.81 75 GLY B O 1
ATOM 3268 N N . GLU B 1 76 ? 21.875 -34.656 1.054 1 97.31 76 GLU B N 1
ATOM 3269 C CA . GLU B 1 76 ? 22.375 -35 2.381 1 97.31 76 GLU B CA 1
ATOM 3270 C C . GLU B 1 76 ? 21.953 -33.969 3.416 1 97.31 76 GLU B C 1
ATOM 3272 O O . GLU B 1 76 ? 21.844 -34.281 4.605 1 97.31 76 GLU B O 1
ATOM 3277 N N . ASP B 1 77 ? 21.609 -32.75 2.963 1 97.25 77 ASP B N 1
ATOM 3278 C CA . ASP B 1 77 ? 21.312 -31.688 3.906 1 97.25 77 ASP B CA 1
ATOM 3279 C C . ASP B 1 77 ? 19.812 -31.578 4.152 1 97.25 77 ASP B C 1
ATOM 3281 O O . ASP B 1 77 ? 19.359 -30.766 4.969 1 97.25 77 ASP B O 1
ATOM 3285 N N . VAL B 1 78 ? 19.094 -32.375 3.482 1 97.69 78 VAL B N 1
ATOM 3286 C CA . VAL B 1 78 ? 17.656 -32.375 3.678 1 97.69 78 VAL B CA 1
ATOM 3287 C C . VAL B 1 78 ? 17.281 -33.281 4.859 1 97.69 78 VAL B C 1
ATOM 3289 O O . VAL B 1 78 ? 17.328 -34.5 4.75 1 97.69 78 VAL B O 1
ATOM 3292 N N . LYS B 1 79 ? 16.844 -32.656 5.961 1 96.06 79 LYS B N 1
ATOM 3293 C CA . LYS B 1 79 ? 16.562 -33.406 7.18 1 96.06 79 LYS B CA 1
ATOM 3294 C C . LYS B 1 79 ? 15.078 -33.375 7.531 1 96.06 79 LYS B C 1
ATOM 3296 O O . LYS B 1 79 ? 14.578 -34.25 8.234 1 96.06 79 LYS B O 1
ATOM 3301 N N . ASP B 1 80 ? 14.336 -32.469 7.008 1 94.19 80 ASP B N 1
ATOM 3302 C CA . ASP B 1 80 ? 12.953 -32.219 7.414 1 94.19 80 ASP B CA 1
ATOM 3303 C C . ASP B 1 80 ? 11.977 -33.062 6.617 1 94.19 80 ASP B C 1
ATOM 3305 O O . ASP B 1 80 ? 10.789 -33.125 6.926 1 94.19 80 ASP B O 1
ATOM 3309 N N . PHE B 1 81 ? 12.461 -33.688 5.555 1 97.31 81 PHE B N 1
ATOM 3310 C CA . PHE B 1 81 ? 11.633 -34.562 4.711 1 97.31 81 PHE B CA 1
ATOM 3311 C C . PHE B 1 81 ? 12.258 -35.938 4.566 1 97.31 81 PHE B C 1
ATOM 3313 O O . PHE B 1 81 ? 13.469 -36.094 4.727 1 97.31 81 PHE B O 1
ATOM 3320 N N . ARG B 1 82 ? 11.406 -36.969 4.332 1 96.88 82 ARG B N 1
ATOM 3321 C CA . ARG B 1 82 ? 11.836 -38.344 4.082 1 96.88 82 ARG B CA 1
ATOM 3322 C C . ARG B 1 82 ? 11.422 -38.781 2.684 1 96.88 82 ARG B C 1
ATOM 3324 O O . ARG B 1 82 ? 10.445 -38.281 2.127 1 96.88 82 ARG B O 1
ATOM 3331 N N . ILE B 1 83 ? 12.156 -39.656 2.174 1 98.38 83 ILE B N 1
ATOM 3332 C CA . ILE B 1 83 ? 11.75 -40.312 0.941 1 98.38 83 ILE B CA 1
ATOM 3333 C C . ILE B 1 83 ? 10.391 -40.969 1.138 1 98.38 83 ILE B C 1
ATOM 3335 O O . ILE B 1 83 ? 10.156 -41.625 2.154 1 98.38 83 ILE B O 1
ATOM 3339 N N . GLY B 1 84 ? 9.484 -40.719 0.252 1 98.44 84 GLY B N 1
ATOM 3340 C CA . GLY B 1 84 ? 8.148 -41.281 0.367 1 98.44 84 GLY B CA 1
ATOM 3341 C C . GLY B 1 84 ? 7.117 -40.25 0.803 1 98.44 84 GLY B C 1
ATOM 3342 O O . GLY B 1 84 ? 5.914 -40.469 0.67 1 98.44 84 GLY B O 1
ATOM 3343 N N . ASP B 1 85 ? 7.59 -39.125 1.326 1 98.38 85 ASP B N 1
ATOM 3344 C CA . ASP B 1 85 ? 6.672 -38.062 1.76 1 98.38 85 ASP B CA 1
ATOM 3345 C C . ASP B 1 85 ? 5.906 -37.469 0.576 1 98.38 85 ASP B C 1
ATOM 3347 O O . ASP B 1 85 ? 6.48 -37.25 -0.493 1 98.38 85 ASP B O 1
ATOM 3351 N N . SER B 1 86 ? 4.551 -37.281 0.755 1 98.56 86 SER B N 1
ATOM 3352 C CA . SER B 1 86 ? 3.75 -36.5 -0.181 1 98.56 86 SER B CA 1
ATOM 3353 C C . SER B 1 86 ? 3.9 -35.031 0.081 1 98.56 86 SER B C 1
ATOM 3355 O O . SER B 1 86 ? 3.754 -34.562 1.217 1 98.56 86 SER B O 1
ATOM 3357 N N . VAL B 1 87 ? 4.23 -34.25 -0.983 1 98.38 87 VAL B N 1
ATOM 3358 C CA . VAL B 1 87 ? 4.48 -32.812 -0.816 1 98.38 87 VAL B CA 1
ATOM 3359 C C . VAL B 1 87 ? 3.842 -32.062 -1.965 1 98.38 87 VAL B C 1
ATOM 3361 O O . VAL B 1 87 ? 3.455 -32.625 -2.979 1 98.38 87 VAL B O 1
ATOM 3364 N N . TYR B 1 88 ? 3.549 -30.891 -1.759 1 97.38 88 TYR B N 1
ATOM 3365 C CA . TYR B 1 88 ? 3.293 -29.922 -2.814 1 97.38 88 TYR B CA 1
ATOM 3366 C C . TYR B 1 88 ? 4.281 -28.766 -2.738 1 97.38 88 TYR B C 1
ATOM 3368 O O . TYR B 1 88 ? 4.973 -28.594 -1.733 1 97.38 88 TYR B O 1
ATOM 3376 N N . GLY B 1 89 ? 4.418 -28.047 -3.818 1 95 89 GLY B N 1
ATOM 3377 C CA . GLY B 1 89 ? 5.398 -26.969 -3.822 1 95 89 GLY B CA 1
ATOM 3378 C C . GLY B 1 89 ? 5.281 -26.062 -5.027 1 95 89 GLY B C 1
ATOM 3379 O O . GLY B 1 89 ? 4.395 -26.234 -5.867 1 95 89 GLY B O 1
ATOM 3380 N N . THR B 1 90 ? 6.062 -25.047 -4.93 1 93.38 90 THR B N 1
ATOM 3381 C CA . THR B 1 90 ? 6.148 -24.062 -6.016 1 93.38 90 THR B CA 1
ATOM 3382 C C . THR B 1 90 ? 7.574 -23.984 -6.555 1 93.38 90 THR B C 1
ATOM 3384 O O . THR B 1 90 ? 8.531 -24.281 -5.844 1 93.38 90 THR B O 1
ATOM 3387 N N . THR B 1 91 ? 7.629 -23.688 -7.836 1 91.75 91 THR B N 1
ATOM 3388 C CA . THR B 1 91 ? 8.898 -23.453 -8.508 1 91.75 91 THR B CA 1
ATOM 3389 C C . THR B 1 91 ? 8.781 -22.297 -9.5 1 91.75 91 THR B C 1
ATOM 3391 O O . THR B 1 91 ? 7.688 -22 -9.969 1 91.75 91 THR B O 1
ATOM 3394 N N . ARG B 1 92 ? 9.844 -21.578 -9.68 1 85.94 92 ARG B N 1
ATOM 3395 C CA . ARG B 1 92 ? 9.82 -20.516 -10.688 1 85.94 92 ARG B CA 1
ATOM 3396 C C . ARG B 1 92 ? 9.562 -21.094 -12.078 1 85.94 92 ARG B C 1
ATOM 3398 O O . ARG B 1 92 ? 8.797 -20.516 -12.852 1 85.94 92 ARG B O 1
ATOM 3405 N N . PHE B 1 93 ? 10.18 -22.219 -12.414 1 89.56 93 PHE B N 1
ATOM 3406 C CA . PHE B 1 93 ? 10.031 -23.016 -13.625 1 89.56 93 PHE B CA 1
ATOM 3407 C C . PHE B 1 93 ? 10.352 -24.484 -13.352 1 89.56 93 PHE B C 1
ATOM 3409 O O . PHE B 1 93 ? 10.922 -24.812 -12.312 1 89.56 93 PHE B O 1
ATOM 3416 N N . GLY B 1 94 ? 9.727 -25.344 -14.258 1 95 94 GLY B N 1
ATOM 3417 C CA . GLY B 1 94 ? 10.25 -26.688 -14.203 1 95 94 GLY B CA 1
ATOM 3418 C C . GLY B 1 94 ? 9.203 -27.719 -13.805 1 95 94 GLY B C 1
ATOM 3419 O O . GLY B 1 94 ? 9.461 -28.922 -13.836 1 95 94 GLY B O 1
ATOM 3420 N N . ALA B 1 95 ? 8.008 -27.344 -13.57 1 97.31 95 ALA B N 1
ATOM 3421 C CA . ALA B 1 95 ? 7.027 -28.281 -13.023 1 97.31 95 ALA B CA 1
ATOM 3422 C C . ALA B 1 95 ? 6.438 -29.156 -14.125 1 97.31 95 ALA B C 1
ATOM 3424 O O . ALA B 1 95 ? 5.852 -30.203 -13.844 1 97.31 95 ALA B O 1
ATOM 3425 N N . TYR B 1 96 ? 6.547 -28.719 -15.375 1 98.19 96 TYR B N 1
ATOM 3426 C CA . TYR B 1 96 ? 6.039 -29.531 -16.469 1 98.19 96 TYR B CA 1
ATOM 3427 C C . TYR B 1 96 ? 6.949 -30.734 -16.719 1 98.19 96 TYR B C 1
ATOM 3429 O O . TYR B 1 96 ? 7.516 -30.859 -17.812 1 98.19 96 TYR B O 1
ATOM 3437 N N . ALA B 1 97 ? 7.027 -31.578 -15.734 1 98.44 97 ALA B N 1
ATOM 3438 C CA . ALA B 1 97 ? 7.949 -32.719 -15.766 1 98.44 97 ALA B CA 1
ATOM 3439 C C . ALA B 1 97 ? 7.43 -33.875 -14.922 1 98.44 97 ALA B C 1
ATOM 3441 O O . ALA B 1 97 ? 6.668 -33.656 -13.977 1 98.44 97 ALA B O 1
ATOM 3442 N N . THR B 1 98 ? 7.867 -35.094 -15.281 1 98.56 98 THR B N 1
ATOM 3443 C CA . THR B 1 98 ? 7.496 -36.281 -14.484 1 98.56 98 THR B CA 1
ATOM 3444 C C . THR B 1 98 ? 8.305 -36.312 -13.188 1 98.56 98 THR B C 1
ATOM 3446 O O . THR B 1 98 ? 7.883 -36.938 -12.211 1 98.56 98 THR B O 1
ATOM 3449 N N . HIS B 1 99 ? 9.516 -35.75 -13.289 1 98.5 99 HIS B N 1
ATOM 3450 C CA . HIS B 1 99 ? 10.391 -35.656 -12.133 1 98.5 99 HIS B CA 1
ATOM 3451 C C . HIS B 1 99 ? 11.109 -34.312 -12.109 1 98.5 99 HIS B C 1
ATOM 3453 O O . HIS B 1 99 ? 11.445 -33.75 -13.164 1 98.5 99 HIS B O 1
ATOM 3459 N N . LEU B 1 100 ? 11.375 -33.75 -10.977 1 97.81 100 LEU B N 1
ATOM 3460 C CA . LEU B 1 100 ? 12.156 -32.531 -10.875 1 97.81 100 LEU B CA 1
ATOM 3461 C C . LEU B 1 100 ? 12.938 -32.5 -9.57 1 97.81 100 LEU B C 1
ATOM 3463 O O . LEU B 1 100 ? 12.562 -33.156 -8.594 1 97.81 100 LEU B O 1
ATOM 3467 N N . ASN B 1 101 ? 14.062 -31.828 -9.617 1 98.19 101 ASN B N 1
ATOM 3468 C CA . ASN B 1 101 ? 14.797 -31.484 -8.406 1 98.19 101 ASN B CA 1
ATOM 3469 C C . ASN B 1 101 ? 14.406 -30.094 -7.895 1 98.19 101 ASN B C 1
ATOM 3471 O O . ASN B 1 101 ? 14.227 -29.172 -8.68 1 98.19 101 ASN B O 1
ATOM 3475 N N . ILE B 1 102 ? 14.234 -30.016 -6.594 1 97 102 ILE B N 1
ATOM 3476 C CA . ILE B 1 102 ? 13.812 -28.75 -6.023 1 97 102 ILE B CA 1
ATOM 3477 C C . ILE B 1 102 ? 14.391 -28.594 -4.617 1 97 102 ILE B C 1
ATOM 3479 O O . ILE B 1 102 ? 14.523 -29.578 -3.887 1 97 102 ILE B O 1
ATOM 3483 N N . GLN B 1 103 ? 14.75 -27.359 -4.34 1 95.44 103 GLN B N 1
ATOM 3484 C CA . GLN B 1 103 ? 15.219 -27.062 -2.99 1 95.44 103 GLN B CA 1
ATOM 3485 C C . GLN B 1 103 ? 14.133 -27.344 -1.956 1 95.44 103 GLN B C 1
ATOM 3487 O O . GLN B 1 103 ? 12.961 -27.031 -2.178 1 95.44 103 GLN B O 1
ATOM 3492 N N . LYS B 1 104 ? 14.555 -27.828 -0.842 1 93.94 104 LYS B N 1
ATOM 3493 C CA . LYS B 1 104 ? 13.641 -28.234 0.217 1 93.94 104 LYS B CA 1
ATOM 3494 C C . LYS B 1 104 ? 12.805 -27.062 0.717 1 93.94 104 LYS B C 1
ATOM 3496 O O . LYS B 1 104 ? 11.711 -27.266 1.259 1 93.94 104 LYS B O 1
ATOM 3501 N N . ASP B 1 105 ? 13.25 -25.844 0.484 1 91.12 105 ASP B N 1
ATOM 3502 C CA . ASP B 1 105 ? 12.594 -24.672 1.029 1 91.12 105 ASP B CA 1
ATOM 3503 C C . ASP B 1 105 ? 11.336 -24.312 0.231 1 91.12 105 ASP B C 1
ATOM 3505 O O . ASP B 1 105 ? 10.523 -23.5 0.669 1 91.12 105 ASP B O 1
ATOM 3509 N N . TYR B 1 106 ? 11.117 -25 -0.853 1 93.06 106 TYR B N 1
ATOM 3510 C CA . TYR B 1 106 ? 10.008 -24.656 -1.729 1 93.06 106 TYR B CA 1
ATOM 3511 C C . TYR B 1 106 ? 8.945 -25.75 -1.728 1 93.06 106 TYR B C 1
ATOM 3513 O O . TYR B 1 106 ? 8.047 -25.75 -2.568 1 93.06 106 TYR B O 1
ATOM 3521 N N . ILE B 1 107 ? 9.086 -26.688 -0.768 1 94.81 107 ILE B N 1
ATOM 3522 C CA . ILE B 1 107 ? 8.102 -27.75 -0.701 1 94.81 107 ILE B CA 1
ATOM 3523 C C . ILE B 1 107 ? 7.48 -27.797 0.694 1 94.81 107 ILE B C 1
ATOM 3525 O O . ILE B 1 107 ? 8.109 -27.391 1.674 1 94.81 107 ILE B O 1
ATOM 3529 N N . PHE B 1 108 ? 6.262 -28.281 0.688 1 94.38 108 PHE B N 1
ATOM 3530 C CA . PHE B 1 108 ? 5.457 -28.375 1.9 1 94.38 108 PHE B CA 1
ATOM 3531 C C . PHE B 1 108 ? 4.742 -29.719 1.965 1 94.38 108 PHE B C 1
ATOM 3533 O O . PHE B 1 108 ? 4.406 -30.297 0.931 1 94.38 108 PHE B O 1
ATOM 3540 N N . ALA B 1 109 ? 4.516 -30.109 3.199 1 95.88 109 ALA B N 1
ATOM 3541 C CA . ALA B 1 109 ? 3.818 -31.375 3.369 1 95.88 109 ALA B CA 1
ATOM 3542 C C . ALA B 1 109 ? 2.402 -31.312 2.805 1 95.88 109 ALA B C 1
ATOM 3544 O O . ALA B 1 109 ? 1.687 -30.328 3.033 1 95.88 109 ALA B O 1
ATOM 3545 N N . LEU B 1 110 ? 2.049 -32.25 2.068 1 97.19 110 LEU B N 1
ATOM 3546 C CA . LEU B 1 110 ? 0.676 -32.375 1.588 1 97.19 110 LEU B CA 1
ATOM 3547 C C . LEU B 1 110 ? -0.255 -32.844 2.709 1 97.19 110 LEU B C 1
ATOM 3549 O O . LEU B 1 110 ? -0.031 -33.875 3.326 1 97.19 110 LEU B O 1
ATOM 3553 N N . PRO B 1 111 ? -1.272 -31.984 2.973 1 95.12 111 PRO B N 1
ATOM 3554 C CA . PRO B 1 111 ? -2.219 -32.469 3.984 1 95.12 111 PRO B CA 1
ATOM 3555 C C . PRO B 1 111 ? -2.779 -33.844 3.662 1 95.12 111 PRO B C 1
ATOM 3557 O O . PRO B 1 111 ? -3.08 -34.125 2.502 1 95.12 111 PRO B O 1
ATOM 3560 N N . LYS B 1 112 ? -2.959 -34.656 4.66 1 94.25 112 LYS B N 1
ATOM 3561 C CA . LYS B 1 112 ? -3.342 -36.062 4.484 1 94.25 112 LYS B CA 1
ATOM 3562 C C . LYS B 1 112 ? -4.688 -36.156 3.775 1 94.25 112 LYS B C 1
ATOM 3564 O O . LYS B 1 112 ? -4.91 -37.094 3 1 94.25 112 LYS B O 1
ATOM 3569 N N . ALA B 1 113 ? -5.484 -35.188 3.998 1 95.62 113 ALA B N 1
ATOM 3570 C CA . ALA B 1 113 ? -6.836 -35.281 3.455 1 95.62 113 ALA B CA 1
ATOM 3571 C C . ALA B 1 113 ? -6.891 -34.75 2.027 1 95.62 113 ALA B C 1
ATOM 3573 O O . ALA B 1 113 ? -7.934 -34.812 1.375 1 95.62 113 ALA B O 1
ATOM 3574 N N . TRP B 1 114 ? -5.746 -34.281 1.438 1 97.56 114 TRP B N 1
ATOM 3575 C CA . TRP B 1 114 ? -5.742 -33.688 0.115 1 97.56 114 TRP B CA 1
ATOM 3576 C C . TRP B 1 114 ? -5.227 -34.656 -0.937 1 97.56 114 TRP B C 1
ATOM 3578 O O . TRP B 1 114 ? -4.281 -35.406 -0.685 1 97.56 114 TRP B O 1
ATOM 3588 N N . SER B 1 115 ? -5.906 -34.656 -2.092 1 98.19 115 SER B N 1
ATOM 3589 C CA . SER B 1 115 ? -5.355 -35.344 -3.252 1 98.19 115 SER B CA 1
ATOM 3590 C C . SER B 1 115 ? -4.152 -34.594 -3.818 1 98.19 115 SER B C 1
ATOM 3592 O O . SER B 1 115 ? -3.895 -33.438 -3.449 1 98.19 115 SER B O 1
ATOM 3594 N N . PHE B 1 116 ? -3.381 -35.25 -4.617 1 98.44 116 PHE B N 1
ATOM 3595 C CA . PHE B 1 116 ? -2.264 -34.625 -5.285 1 98.44 116 PHE B CA 1
ATOM 3596 C C . PHE B 1 116 ? -2.75 -33.469 -6.16 1 98.44 116 PHE B C 1
ATOM 3598 O O . PHE B 1 116 ? -2.086 -32.438 -6.262 1 98.44 116 PHE B O 1
ATOM 3605 N N . GLU B 1 117 ? -3.945 -33.688 -6.785 1 98.19 117 GLU B N 1
ATOM 3606 C CA . GLU B 1 117 ? -4.527 -32.625 -7.594 1 98.19 117 GLU B CA 1
ATOM 3607 C C . GLU B 1 117 ? -4.828 -31.375 -6.75 1 98.19 117 GLU B C 1
ATOM 3609 O O . GLU B 1 117 ? -4.516 -30.25 -7.148 1 98.19 117 GLU B O 1
ATOM 3614 N N . GLU B 1 118 ? -5.355 -31.609 -5.602 1 97.75 118 GLU B N 1
ATOM 3615 C CA . GLU B 1 118 ? -5.656 -30.5 -4.691 1 97.75 118 GLU B CA 1
ATOM 3616 C C . GLU B 1 118 ? -4.383 -29.812 -4.215 1 97.75 118 GLU B C 1
ATOM 3618 O O . GLU B 1 118 ? -4.34 -28.594 -4.09 1 97.75 118 GLU B O 1
ATOM 3623 N N . GLY B 1 119 ? -3.385 -30.578 -3.969 1 97.69 119 GLY B N 1
ATOM 3624 C CA . GLY B 1 119 ? -2.102 -30.016 -3.578 1 97.69 119 GLY B CA 1
ATOM 3625 C C . GLY B 1 119 ? -1.479 -29.141 -4.652 1 97.69 119 GLY B C 1
ATOM 3626 O O . GLY B 1 119 ? -1.005 -28.047 -4.367 1 97.69 119 GLY B O 1
ATOM 3627 N N . ALA B 1 120 ? -1.509 -29.594 -5.891 1 97.81 120 ALA B N 1
ATOM 3628 C CA . ALA B 1 120 ? -0.905 -28.875 -7.012 1 97.81 120 ALA B CA 1
ATOM 3629 C C . ALA B 1 120 ? -1.707 -27.625 -7.355 1 97.81 120 ALA B C 1
ATOM 3631 O O . ALA B 1 120 ? -1.205 -26.734 -8.039 1 97.81 120 ALA B O 1
ATOM 3632 N N . ALA B 1 121 ? -2.939 -27.594 -6.887 1 97.31 121 ALA B N 1
ATOM 3633 C CA . ALA B 1 121 ? -3.854 -26.516 -7.254 1 97.31 121 ALA B CA 1
ATOM 3634 C C . ALA B 1 121 ? -3.809 -25.391 -6.23 1 97.31 121 ALA B C 1
ATOM 3636 O O . ALA B 1 121 ? -4.434 -24.344 -6.426 1 97.31 121 ALA B O 1
ATOM 3637 N N . PHE B 1 122 ? -2.949 -25.422 -5.23 1 96.31 122 PHE B N 1
ATOM 3638 C CA . PHE B 1 122 ? -3.178 -24.562 -4.066 1 96.31 122 PHE B CA 1
ATOM 3639 C C . PHE B 1 122 ? -2.098 -23.5 -3.955 1 96.31 122 PHE B C 1
ATOM 3641 O O . PHE B 1 122 ? -2.402 -22.312 -3.869 1 96.31 122 PHE B O 1
ATOM 3648 N N . PRO B 1 123 ? -0.818 -23.75 -3.965 1 94.38 123 PRO B N 1
ATOM 3649 C CA . PRO B 1 123 ? 0.199 -22.844 -3.426 1 94.38 123 PRO B CA 1
ATOM 3650 C C . PRO B 1 123 ? 0.282 -21.531 -4.191 1 94.38 123 PRO B C 1
ATOM 3652 O O . PRO B 1 123 ? 0.289 -20.453 -3.584 1 94.38 123 PRO B O 1
ATOM 3655 N N . ALA B 1 124 ? 0.329 -21.578 -5.484 1 93.06 124 ALA B N 1
ATOM 3656 C CA . ALA B 1 124 ? 0.53 -20.344 -6.246 1 93.06 124 ALA B CA 1
ATOM 3657 C C . ALA B 1 124 ? -0.655 -19.406 -6.082 1 93.06 124 ALA B C 1
ATOM 3659 O O . ALA B 1 124 ? -0.474 -18.219 -5.781 1 93.06 124 ALA B O 1
ATOM 3660 N N . GLN B 1 125 ? -1.833 -19.906 -6.227 1 94.19 125 GLN B N 1
ATOM 3661 C CA . GLN B 1 125 ? -3.023 -19.062 -6.172 1 94.19 125 GLN B CA 1
ATOM 3662 C C . GLN B 1 125 ? -3.326 -18.625 -4.742 1 94.19 125 GLN B C 1
ATOM 3664 O O . GLN B 1 125 ? -3.764 -17.5 -4.512 1 94.19 125 GLN B O 1
ATOM 3669 N N . ALA B 1 126 ? -3.092 -19.531 -3.801 1 95.81 126 ALA B N 1
ATOM 3670 C CA . ALA B 1 126 ? -3.297 -19.188 -2.396 1 95.81 126 ALA B CA 1
ATOM 3671 C C . ALA B 1 126 ? -2.332 -18.094 -1.956 1 95.81 126 ALA B C 1
ATOM 3673 O O . ALA B 1 126 ? -2.73 -17.141 -1.271 1 95.81 126 ALA B O 1
ATOM 3674 N N . LEU B 1 127 ? -1.111 -18.25 -2.391 1 93.62 127 LEU B N 1
ATOM 3675 C CA . LEU B 1 127 ? -0.112 -17.234 -2.045 1 93.62 127 LEU B CA 1
ATOM 3676 C C . LEU B 1 127 ? -0.444 -15.898 -2.693 1 93.62 127 LEU B C 1
ATOM 3678 O O . LEU B 1 127 ? -0.277 -14.844 -2.072 1 93.62 127 LEU B O 1
ATOM 3682 N N . THR B 1 128 ? -0.876 -15.953 -3.895 1 93.25 128 THR B N 1
ATOM 3683 C CA . THR B 1 128 ? -1.259 -14.734 -4.598 1 93.25 128 THR B CA 1
ATOM 3684 C C . THR B 1 128 ? -2.406 -14.031 -3.879 1 93.25 128 THR B C 1
ATOM 3686 O O . THR B 1 128 ? -2.338 -12.828 -3.615 1 93.25 128 THR B O 1
ATOM 3689 N N . ALA B 1 129 ? -3.449 -14.789 -3.566 1 96.31 129 ALA B N 1
ATOM 3690 C CA . ALA B 1 129 ? -4.609 -14.234 -2.869 1 96.31 129 ALA B CA 1
ATOM 3691 C C . ALA B 1 129 ? -4.219 -13.695 -1.498 1 96.31 129 ALA B C 1
ATOM 3693 O O . ALA B 1 129 ? -4.594 -12.578 -1.139 1 96.31 129 ALA B O 1
ATOM 3694 N N . TYR B 1 130 ? -3.445 -14.469 -0.784 1 96.56 130 TYR B N 1
ATOM 3695 C CA . TYR B 1 130 ? -3.004 -14.102 0.558 1 96.56 130 TYR B CA 1
ATOM 3696 C C . TYR B 1 130 ? -2.189 -12.812 0.533 1 96.56 130 TYR B C 1
ATOM 3698 O O . TYR B 1 130 ? -2.459 -11.891 1.302 1 96.56 130 TYR B O 1
ATOM 3706 N N . TYR B 1 131 ? -1.226 -12.828 -0.332 1 93.94 131 TYR B N 1
ATOM 3707 C CA . TYR B 1 131 ? -0.328 -11.68 -0.395 1 93.94 131 TYR B CA 1
ATOM 3708 C C . TYR B 1 131 ? -1.08 -10.422 -0.816 1 93.94 131 TYR B C 1
ATOM 3710 O O . TYR B 1 131 ? -0.831 -9.336 -0.289 1 93.94 131 TYR B O 1
ATOM 3718 N N . ALA B 1 132 ? -1.964 -10.547 -1.729 1 94.81 132 ALA B N 1
ATOM 3719 C CA . ALA B 1 132 ? -2.756 -9.422 -2.205 1 94.81 132 ALA B CA 1
ATOM 3720 C C . ALA B 1 132 ? -3.654 -8.875 -1.1 1 94.81 132 ALA B C 1
ATOM 3722 O O . ALA B 1 132 ? -3.738 -7.66 -0.902 1 94.81 132 ALA B O 1
ATOM 3723 N N . LEU B 1 133 ? -4.301 -9.742 -0.326 1 97.5 133 LEU B N 1
ATOM 3724 C CA . LEU B 1 133 ? -5.324 -9.344 0.636 1 97.5 133 LEU B CA 1
ATOM 3725 C C . LEU B 1 133 ? -4.688 -8.789 1.904 1 97.5 133 LEU B C 1
ATOM 3727 O O . LEU B 1 133 ? -5.207 -7.836 2.496 1 97.5 133 LEU B O 1
ATOM 3731 N N . LEU B 1 134 ? -3.6 -9.367 2.316 1 95.5 134 LEU B N 1
ATOM 3732 C CA . LEU B 1 134 ? -3.148 -9.039 3.666 1 95.5 134 LEU B CA 1
ATOM 3733 C C . LEU B 1 134 ? -1.89 -8.18 3.623 1 95.5 134 LEU B C 1
ATOM 3735 O O . LEU B 1 134 ? -1.931 -7 3.963 1 95.5 134 LEU B O 1
ATOM 3739 N N . PRO B 1 135 ? -0.704 -8.766 3.102 1 91.81 135 PRO B N 1
ATOM 3740 C CA . PRO B 1 135 ? 0.496 -7.926 3.111 1 91.81 135 PRO B CA 1
ATOM 3741 C C . PRO B 1 135 ? 0.325 -6.641 2.303 1 91.81 135 PRO B C 1
ATOM 3743 O O . PRO B 1 135 ? 0.782 -5.578 2.725 1 91.81 135 PRO B O 1
ATOM 3746 N N . LEU B 1 136 ? -0.318 -6.707 1.156 1 93.56 136 LEU B N 1
ATOM 3747 C CA . LEU B 1 136 ? -0.478 -5.535 0.302 1 93.56 136 LEU B CA 1
ATOM 3748 C C . LEU B 1 136 ? -1.79 -4.82 0.604 1 93.56 136 LEU B C 1
ATOM 3750 O O . LEU B 1 136 ? -1.809 -3.598 0.781 1 93.56 136 LEU B O 1
ATOM 3754 N N . GLY B 1 137 ? -2.85 -5.57 0.746 1 95.44 137 GLY B N 1
ATOM 3755 C CA . GLY B 1 137 ? -4.184 -5 0.883 1 95.44 137 GLY B CA 1
ATOM 3756 C C . GLY B 1 137 ? -4.484 -4.52 2.289 1 95.44 137 GLY B C 1
ATOM 3757 O O . GLY B 1 137 ? -5.383 -3.701 2.49 1 95.44 137 GLY B O 1
ATOM 3758 N N . ASN B 1 138 ? -3.758 -5.059 3.254 1 94.88 138 ASN B N 1
ATOM 3759 C CA . ASN B 1 138 ? -4.008 -4.723 4.652 1 94.88 138 ASN B CA 1
ATOM 3760 C C . ASN B 1 138 ? -5.48 -4.883 5.016 1 94.88 138 ASN B C 1
ATOM 3762 O O . ASN B 1 138 ? -6.09 -3.973 5.578 1 94.88 138 ASN B O 1
ATOM 3766 N N . LEU B 1 139 ? -6.07 -5.98 4.645 1 97 139 LEU B N 1
ATOM 3767 C CA . LEU B 1 139 ? -7.48 -6.27 4.883 1 97 139 LEU B CA 1
ATOM 3768 C C . LEU B 1 139 ? -7.793 -6.238 6.375 1 97 139 LEU B C 1
ATOM 3770 O O . LEU B 1 139 ? -7.078 -6.84 7.18 1 97 139 LEU B O 1
ATOM 3774 N N . LYS B 1 140 ? -8.812 -5.461 6.738 1 94.88 140 LYS B N 1
ATOM 3775 C CA . LYS B 1 140 ? -9.32 -5.414 8.102 1 94.88 140 LYS B CA 1
ATOM 3776 C C . LYS B 1 140 ? -10.695 -6.062 8.203 1 94.88 140 LYS B C 1
ATOM 3778 O O . LYS B 1 140 ? -11.328 -6.359 7.184 1 94.88 140 LYS B O 1
ATOM 3783 N N . ASN B 1 141 ? -11.078 -6.25 9.453 1 96.88 141 ASN B N 1
ATOM 3784 C CA . ASN B 1 141 ? -12.344 -6.918 9.727 1 96.88 141 ASN B CA 1
ATOM 3785 C C . ASN B 1 141 ? -13.523 -6.148 9.125 1 96.88 141 ASN B C 1
ATOM 3787 O O . ASN B 1 141 ? -13.602 -4.926 9.25 1 96.88 141 ASN B O 1
ATOM 3791 N N . SER B 1 142 ? -14.375 -6.801 8.367 1 97.19 142 SER B N 1
ATOM 3792 C CA . SER B 1 142 ? -15.695 -6.352 7.922 1 97.19 142 SER B CA 1
ATOM 3793 C C . SER B 1 142 ? -15.57 -5.371 6.762 1 97.19 142 SER B C 1
ATOM 3795 O O . SER B 1 142 ? -16.531 -4.645 6.453 1 97.19 142 SER B O 1
ATOM 3797 N N . GLN B 1 143 ? -14.422 -5.297 6.152 1 97.62 143 GLN B N 1
ATOM 3798 C CA . GLN B 1 143 ? -14.234 -4.414 5.004 1 97.62 143 GLN B CA 1
ATOM 3799 C C . GLN B 1 143 ? -14.891 -4.996 3.754 1 97.62 143 GLN B C 1
ATOM 3801 O O . GLN B 1 143 ? -15.172 -6.195 3.697 1 97.62 143 GLN B O 1
ATOM 3806 N N . THR B 1 144 ? -15.164 -4.16 2.816 1 98.56 144 THR B N 1
ATOM 3807 C CA . THR B 1 144 ? -15.742 -4.566 1.542 1 98.56 144 THR B CA 1
ATOM 3808 C C . THR B 1 144 ? -14.648 -4.789 0.499 1 98.56 144 THR B C 1
ATOM 3810 O O . THR B 1 144 ? -13.805 -3.92 0.281 1 98.56 144 THR B O 1
ATOM 3813 N N . VAL B 1 145 ? -14.711 -5.965 -0.157 1 98.75 145 VAL B N 1
ATOM 3814 C CA . VAL B 1 145 ? -13.68 -6.359 -1.11 1 98.75 145 VAL B CA 1
ATOM 3815 C C . VAL B 1 145 ? -14.32 -6.73 -2.445 1 98.75 145 VAL B C 1
ATOM 3817 O O . VAL B 1 145 ? -15.234 -7.555 -2.49 1 98.75 145 VAL B O 1
ATOM 3820 N N . LEU B 1 146 ? -13.875 -6.055 -3.498 1 98.81 146 LEU B N 1
ATOM 3821 C CA . LEU B 1 146 ? -14.234 -6.469 -4.852 1 98.81 146 LEU B CA 1
ATOM 3822 C C . LEU B 1 146 ? -13.172 -7.391 -5.438 1 98.81 146 LEU B C 1
ATOM 3824 O O . LEU B 1 146 ? -11.992 -7.039 -5.477 1 98.81 146 LEU B O 1
ATOM 3828 N N . ILE B 1 147 ? -13.578 -8.555 -5.867 1 98.38 147 ILE B N 1
ATOM 3829 C CA . ILE B 1 147 ? -12.664 -9.555 -6.41 1 98.38 147 ILE B CA 1
ATOM 3830 C C . ILE B 1 147 ? -12.992 -9.812 -7.879 1 98.38 147 ILE B C 1
ATOM 3832 O O . ILE B 1 147 ? -14.047 -10.359 -8.203 1 98.38 147 ILE B O 1
ATOM 3836 N N . HIS B 1 148 ? -12.078 -9.367 -8.734 1 95.31 148 HIS B N 1
ATOM 3837 C CA . HIS B 1 148 ? -12.211 -9.664 -10.156 1 95.31 148 HIS B CA 1
ATOM 3838 C C . HIS B 1 148 ? -11.867 -11.125 -10.445 1 95.31 148 HIS B C 1
ATOM 3840 O O . HIS B 1 148 ? -11.078 -11.734 -9.727 1 95.31 148 HIS B O 1
ATOM 3846 N N . SER B 1 149 ? -12.461 -11.664 -11.602 1 93.31 149 SER B N 1
ATOM 3847 C CA . SER B 1 149 ? -12.281 -13.07 -11.945 1 93.31 149 SER B CA 1
ATOM 3848 C C . SER B 1 149 ? -12.547 -13.977 -10.75 1 93.31 149 SER B C 1
ATOM 3850 O O . SER B 1 149 ? -11.734 -14.844 -10.43 1 93.31 149 SER B O 1
ATOM 3852 N N . ALA B 1 150 ? -13.711 -13.797 -10.164 1 96.69 150 ALA B N 1
ATOM 3853 C CA . ALA B 1 150 ? -14.031 -14.328 -8.844 1 96.69 150 ALA B CA 1
ATOM 3854 C C . ALA B 1 150 ? -14.172 -15.844 -8.883 1 96.69 150 ALA B C 1
ATOM 3856 O O . ALA B 1 150 ? -14 -16.516 -7.859 1 96.69 150 ALA B O 1
ATOM 3857 N N . ALA B 1 151 ? -14.461 -16.375 -10.023 1 95.12 151 ALA B N 1
ATOM 3858 C CA . ALA B 1 151 ? -14.672 -17.828 -10.117 1 95.12 151 ALA B CA 1
ATOM 3859 C C . ALA B 1 151 ? -13.375 -18.547 -10.469 1 95.12 151 ALA B C 1
ATOM 3861 O O . ALA B 1 151 ? -13.344 -19.781 -10.539 1 95.12 151 ALA B O 1
ATOM 3862 N N . GLY B 1 152 ? -12.344 -17.797 -10.672 1 93.19 152 GLY B N 1
ATOM 3863 C CA . GLY B 1 152 ? -11.055 -18.391 -10.977 1 93.19 152 GLY B CA 1
ATOM 3864 C C . GLY B 1 152 ? -10.312 -18.875 -9.742 1 93.19 152 GLY B C 1
ATOM 3865 O O . GLY B 1 152 ? -10.844 -18.812 -8.633 1 93.19 152 GLY B O 1
ATOM 3866 N N . GLY B 1 153 ? -9.172 -19.422 -9.977 1 92.75 153 GLY B N 1
ATOM 3867 C CA . GLY B 1 153 ? -8.383 -20 -8.898 1 92.75 153 GLY B CA 1
ATOM 3868 C C . GLY B 1 153 ? -8.047 -19 -7.805 1 92.75 153 GLY B C 1
ATOM 3869 O O . GLY B 1 153 ? -8.273 -19.266 -6.621 1 92.75 153 GLY B O 1
ATOM 3870 N N . VAL B 1 154 ? -7.539 -17.812 -8.195 1 94.69 154 VAL B N 1
ATOM 3871 C CA . VAL B 1 154 ? -7.172 -16.812 -7.211 1 94.69 154 VAL B CA 1
ATOM 3872 C C . VAL B 1 154 ? -8.43 -16.25 -6.555 1 94.69 154 VAL B C 1
ATOM 3874 O O . VAL B 1 154 ? -8.469 -16.047 -5.34 1 94.69 154 VAL B O 1
ATOM 3877 N N . GLY B 1 155 ? -9.477 -16.047 -7.352 1 96.75 155 GLY B N 1
ATOM 3878 C CA . GLY B 1 155 ? -10.703 -15.445 -6.855 1 96.75 155 GLY B CA 1
ATOM 3879 C C . GLY B 1 155 ? -11.367 -16.25 -5.762 1 96.75 155 GLY B C 1
ATOM 3880 O O . GLY B 1 155 ? -11.766 -15.703 -4.734 1 96.75 155 GLY B O 1
ATOM 3881 N N . ILE B 1 156 ? -11.453 -17.5 -5.973 1 97.62 156 ILE B N 1
ATOM 3882 C CA . ILE B 1 156 ? -12.102 -18.406 -5.016 1 97.62 156 ILE B CA 1
ATOM 3883 C C . ILE B 1 156 ? -11.328 -18.391 -3.697 1 97.62 156 ILE B C 1
ATOM 3885 O O . ILE B 1 156 ? -11.914 -18.203 -2.629 1 97.62 156 ILE B O 1
ATOM 3889 N N . LEU B 1 157 ? -10.047 -18.547 -3.787 1 97.81 157 LEU B N 1
ATOM 3890 C CA . LEU B 1 157 ? -9.234 -18.562 -2.578 1 97.81 157 LEU B CA 1
ATOM 3891 C C . LEU B 1 157 ? -9.219 -17.188 -1.912 1 97.81 157 LEU B C 1
ATOM 3893 O O . LEU B 1 157 ? -9.164 -17.078 -0.684 1 97.81 157 LEU B O 1
ATOM 3897 N N . ALA B 1 158 ? -9.273 -16.125 -2.691 1 98.44 158 ALA B N 1
ATOM 3898 C CA . ALA B 1 158 ? -9.344 -14.766 -2.139 1 98.44 158 ALA B CA 1
ATOM 3899 C C . ALA B 1 158 ? -10.609 -14.586 -1.299 1 98.44 158 ALA B C 1
ATOM 3901 O O . ALA B 1 158 ? -10.555 -14.016 -0.206 1 98.44 158 ALA B O 1
ATOM 3902 N N . ASN B 1 159 ? -11.711 -15.086 -1.837 1 98.75 159 ASN B N 1
ATOM 3903 C CA . ASN B 1 159 ? -12.945 -15 -1.063 1 98.75 159 ASN B CA 1
ATOM 3904 C C . ASN B 1 159 ? -12.844 -15.781 0.244 1 98.75 159 ASN B C 1
ATOM 3906 O O . ASN B 1 159 ? -13.227 -15.281 1.303 1 98.75 159 ASN B O 1
ATOM 3910 N N . ARG B 1 160 ? -12.336 -16.969 0.147 1 98.56 160 ARG B N 1
ATOM 3911 C CA . ARG B 1 160 ? -12.211 -17.797 1.341 1 98.56 160 ARG B CA 1
ATOM 3912 C C . ARG B 1 160 ? -11.352 -17.125 2.4 1 98.56 160 ARG B C 1
ATOM 3914 O O . ARG B 1 160 ? -11.68 -17.156 3.588 1 98.56 160 ARG B O 1
ATOM 3921 N N . ILE B 1 161 ? -10.258 -16.516 2.006 1 98.56 161 ILE B N 1
ATOM 3922 C CA . ILE B 1 161 ? -9.391 -15.797 2.934 1 98.56 161 ILE B CA 1
ATOM 3923 C C . ILE B 1 161 ? -10.117 -14.562 3.479 1 98.56 161 ILE B C 1
ATOM 3925 O O . ILE B 1 161 ? -10.094 -14.312 4.684 1 98.56 161 ILE B O 1
ATOM 3929 N N . ALA B 1 162 ? -10.766 -13.781 2.598 1 98.75 162 ALA B N 1
ATOM 3930 C CA . ALA B 1 162 ? -11.461 -12.562 2.994 1 98.75 162 ALA B CA 1
ATOM 3931 C C . ALA B 1 162 ? -12.555 -12.867 4.02 1 98.75 162 ALA B C 1
ATOM 3933 O O . ALA B 1 162 ? -12.805 -12.062 4.926 1 98.75 162 ALA B O 1
ATOM 3934 N N . LYS B 1 163 ? -13.188 -14 3.881 1 98.5 163 LYS B N 1
ATOM 3935 C CA . LYS B 1 163 ? -14.266 -14.383 4.793 1 98.5 163 LYS B CA 1
ATOM 3936 C C . LYS B 1 163 ? -13.734 -14.602 6.207 1 98.5 163 LYS B C 1
ATOM 3938 O O . LYS B 1 163 ? -14.461 -14.422 7.184 1 98.5 163 LYS B O 1
ATOM 3943 N N . LYS B 1 164 ? -12.477 -14.992 6.348 1 98.12 164 LYS B N 1
ATOM 3944 C CA . LYS B 1 164 ? -11.867 -15.133 7.672 1 98.12 164 LYS B CA 1
ATOM 3945 C C . LYS B 1 164 ? -11.805 -13.789 8.391 1 98.12 164 LYS B C 1
ATOM 3947 O O . LYS B 1 164 ? -11.695 -13.742 9.617 1 98.12 164 LYS B O 1
ATOM 3952 N N . TRP B 1 165 ? -11.906 -12.688 7.73 1 98 165 TRP B N 1
ATOM 3953 C CA . TRP B 1 165 ? -11.938 -11.336 8.281 1 98 165 TRP B CA 1
ATOM 3954 C C . TRP B 1 165 ? -13.344 -10.758 8.227 1 98 165 TRP B C 1
ATOM 3956 O O . TRP B 1 165 ? -13.523 -9.539 8.266 1 98 165 TRP B O 1
ATOM 3966 N N . ASN B 1 166 ? -14.305 -11.602 8 1 98.19 166 ASN B N 1
ATOM 3967 C CA . ASN B 1 166 ? -15.711 -11.211 7.93 1 98.19 166 ASN B CA 1
ATOM 3968 C C . ASN B 1 166 ? -15.938 -10.133 6.871 1 98.19 166 ASN B C 1
ATOM 3970 O O . ASN B 1 166 ? -16.766 -9.234 7.055 1 98.19 166 ASN B O 1
ATOM 3974 N N . ALA B 1 167 ? -15.219 -10.188 5.816 1 98.38 167 ALA B N 1
ATOM 3975 C CA . ALA B 1 167 ? -15.336 -9.195 4.754 1 98.38 167 ALA B CA 1
ATOM 3976 C C . ALA B 1 167 ? -16.625 -9.375 3.965 1 98.38 167 ALA B C 1
ATOM 3978 O O . ALA B 1 167 ? -17.109 -10.5 3.822 1 98.38 167 ALA B O 1
ATOM 3979 N N . PHE B 1 168 ? -17.203 -8.266 3.555 1 98.56 168 PHE B N 1
ATOM 3980 C CA . PHE B 1 168 ? -18.25 -8.289 2.529 1 98.56 168 PHE B CA 1
ATOM 3981 C C . PHE B 1 168 ? -17.625 -8.391 1.139 1 98.56 168 PHE B C 1
ATOM 3983 O O . PHE B 1 168 ? -17.031 -7.43 0.645 1 98.56 168 PHE B O 1
ATOM 3990 N N . THR B 1 169 ? -17.797 -9.578 0.489 1 98.75 169 THR B N 1
ATOM 3991 C CA . THR B 1 169 ? -17.094 -9.805 -0.766 1 98.75 169 THR B CA 1
ATOM 3992 C C . THR B 1 169 ? -18.047 -9.711 -1.951 1 98.75 169 THR B C 1
ATOM 3994 O O . THR B 1 169 ? -19.156 -10.242 -1.905 1 98.75 169 THR B O 1
ATOM 3997 N N . ILE B 1 170 ? -17.625 -8.984 -2.959 1 98.75 170 ILE B N 1
ATOM 3998 C CA . ILE B 1 170 ? -18.312 -8.844 -4.23 1 98.75 170 ILE B CA 1
ATOM 3999 C C . ILE B 1 170 ? -17.516 -9.516 -5.34 1 98.75 170 ILE B C 1
ATOM 4001 O O . ILE B 1 170 ? -16.359 -9.164 -5.578 1 98.75 170 ILE B O 1
ATOM 4005 N N . GLY B 1 171 ? -18.141 -10.484 -6.012 1 98.44 171 GLY B N 1
ATOM 4006 C CA . GLY B 1 171 ? -17.453 -11.195 -7.078 1 98.44 171 GLY B CA 1
ATOM 4007 C C . GLY B 1 171 ? -17.844 -10.727 -8.461 1 98.44 171 GLY B C 1
ATOM 4008 O O . GLY B 1 171 ? -19.031 -10.57 -8.758 1 98.44 171 GLY B O 1
ATOM 4009 N N . LEU B 1 172 ? -16.844 -10.438 -9.258 1 97.06 172 LEU B N 1
ATOM 4010 C CA . LEU B 1 172 ? -17.062 -10.109 -10.664 1 97.06 172 LEU B CA 1
ATOM 4011 C C . LEU B 1 172 ? -16.641 -11.266 -11.562 1 97.06 172 LEU B C 1
ATOM 4013 O O . LEU B 1 172 ? -15.547 -11.805 -11.422 1 97.06 172 LEU B O 1
ATOM 4017 N N . VAL B 1 173 ? -17.547 -11.695 -12.484 1 94.75 173 VAL B N 1
ATOM 4018 C CA . VAL B 1 173 ? -17.25 -12.805 -13.375 1 94.75 173 VAL B CA 1
ATOM 4019 C C . VAL B 1 173 ? -17.594 -12.422 -14.812 1 94.75 173 VAL B C 1
ATOM 4021 O O . VAL B 1 173 ? -18.188 -11.367 -15.055 1 94.75 173 VAL B O 1
ATOM 4024 N N . GLY B 1 174 ? -17.109 -13.242 -15.727 1 90.56 174 GLY B N 1
ATOM 4025 C CA . GLY B 1 174 ? -17.297 -12.945 -17.141 1 90.56 174 GLY B CA 1
ATOM 4026 C C . GLY B 1 174 ? -18.703 -13.234 -17.641 1 90.56 174 GLY B C 1
ATOM 4027 O O . GLY B 1 174 ? -19.141 -12.672 -18.641 1 90.56 174 GLY B O 1
ATOM 4028 N N . ASN B 1 175 ? -19.359 -14.172 -16.969 1 90.88 175 ASN B N 1
ATOM 4029 C CA . ASN B 1 175 ? -20.719 -14.516 -17.375 1 90.88 175 ASN B CA 1
ATOM 4030 C C . ASN B 1 175 ? -21.516 -15.086 -16.203 1 90.88 175 ASN B C 1
ATOM 4032 O O . ASN B 1 175 ? -20.953 -15.555 -15.219 1 90.88 175 ASN B O 1
ATOM 4036 N N . GLU B 1 176 ? -22.859 -15.148 -16.438 1 93.62 176 GLU B N 1
ATOM 4037 C CA . GLU B 1 176 ? -23.797 -15.469 -15.359 1 93.62 176 GLU B CA 1
ATOM 4038 C C . GLU B 1 176 ? -23.75 -16.953 -15.016 1 93.62 176 GLU B C 1
ATOM 4040 O O . GLU B 1 176 ? -24.188 -17.359 -13.93 1 93.62 176 GLU B O 1
ATOM 4045 N N . SER B 1 177 ? -23.266 -17.734 -15.938 1 92.62 177 SER B N 1
ATOM 4046 C CA . SER B 1 177 ? -23.203 -19.172 -15.688 1 92.62 177 SER B CA 1
ATOM 4047 C C . SER B 1 177 ? -22.297 -19.484 -14.5 1 92.62 177 SER B C 1
ATOM 4049 O O . SER B 1 177 ? -22.375 -20.578 -13.922 1 92.62 177 SER B O 1
ATOM 4051 N N . LYS B 1 178 ? -21.531 -18.516 -14.078 1 94.19 178 LYS B N 1
ATOM 4052 C CA . LYS B 1 178 ? -20.578 -18.734 -12.984 1 94.19 178 LYS B CA 1
ATOM 4053 C C . LYS B 1 178 ? -21.172 -18.266 -11.656 1 94.19 178 LYS B C 1
ATOM 4055 O O . LYS B 1 178 ? -20.531 -18.406 -10.602 1 94.19 178 LYS B O 1
ATOM 4060 N N . TYR B 1 179 ? -22.422 -17.766 -11.625 1 96.12 179 TYR B N 1
ATOM 4061 C CA . TYR B 1 179 ? -23.047 -17.266 -10.406 1 96.12 179 TYR B CA 1
ATOM 4062 C C . TYR B 1 179 ? -23.234 -18.391 -9.391 1 96.12 179 TYR B C 1
ATOM 4064 O O . TYR B 1 179 ? -23.078 -18.172 -8.188 1 96.12 179 TYR B O 1
ATOM 4072 N N . SER B 1 180 ? -23.562 -19.516 -9.883 1 95.94 180 SER B N 1
ATOM 4073 C CA . SER B 1 180 ? -23.781 -20.641 -8.977 1 95.94 180 SER B CA 1
ATOM 4074 C C . SER B 1 180 ? -22.531 -20.953 -8.156 1 95.94 180 SER B C 1
ATOM 4076 O O . SER B 1 180 ? -22.625 -21.25 -6.965 1 95.94 180 SER B O 1
ATOM 4078 N N . ILE B 1 181 ? -21.422 -20.812 -8.797 1 94.88 181 ILE B N 1
ATOM 4079 C CA . ILE B 1 181 ? -20.156 -21.062 -8.117 1 94.88 181 ILE B CA 1
ATOM 4080 C C . ILE B 1 181 ? -19.906 -19.984 -7.059 1 94.88 181 ILE B C 1
ATOM 4082 O O . ILE B 1 181 ? -19.438 -20.281 -5.957 1 94.88 181 ILE B O 1
ATOM 4086 N N . LEU B 1 182 ? -20.172 -18.75 -7.348 1 97.56 182 LEU B N 1
ATOM 4087 C CA . LEU B 1 182 ? -19.969 -17.656 -6.41 1 97.56 182 LEU B CA 1
ATOM 4088 C C . LEU B 1 182 ? -20.891 -17.812 -5.199 1 97.56 182 LEU B C 1
ATOM 4090 O O . LEU B 1 182 ? -20.484 -17.547 -4.066 1 97.56 182 LEU B O 1
ATOM 4094 N N . GLN B 1 183 ? -22.094 -18.234 -5.492 1 97.5 183 GLN B N 1
ATOM 4095 C CA . GLN B 1 183 ? -23.047 -18.484 -4.41 1 97.5 183 GLN B CA 1
ATOM 4096 C C . GLN B 1 183 ? -22.547 -19.594 -3.494 1 97.5 183 GLN B C 1
ATOM 4098 O O . GLN B 1 183 ? -22.562 -19.453 -2.27 1 97.5 183 GLN B O 1
ATOM 4103 N N . GLU B 1 184 ? -22.078 -20.641 -4.09 1 97.06 184 GLU B N 1
ATOM 4104 C CA . GLU B 1 184 ? -21.562 -21.781 -3.336 1 97.06 184 GLU B CA 1
ATOM 4105 C C . GLU B 1 184 ? -20.359 -21.375 -2.48 1 97.06 184 GLU B C 1
ATOM 4107 O O . GLU B 1 184 ? -20.219 -21.859 -1.354 1 97.06 184 GLU B O 1
ATOM 4112 N N . GLU B 1 185 ? -19.547 -20.516 -3 1 97.25 185 GLU B N 1
ATOM 4113 C CA . GLU B 1 185 ? -18.328 -20.109 -2.32 1 97.25 185 GLU B CA 1
ATOM 4114 C C . GLU B 1 185 ? -18.625 -19.047 -1.262 1 97.25 185 GLU B C 1
ATOM 4116 O O . GLU B 1 185 ? -17.75 -18.703 -0.466 1 97.25 185 GLU B O 1
ATOM 4121 N N . GLY B 1 186 ? -19.812 -18.484 -1.304 1 97.81 186 GLY B N 1
ATOM 4122 C CA . GLY B 1 186 ? -20.234 -17.625 -0.214 1 97.81 186 GLY B CA 1
ATOM 4123 C C . GLY B 1 186 ? -19.953 -16.156 -0.484 1 97.81 186 GLY B C 1
ATOM 4124 O O . GLY B 1 186 ? -19.766 -15.367 0.449 1 97.81 186 GLY B O 1
ATOM 4125 N N . PHE B 1 187 ? -19.859 -15.766 -1.704 1 98.56 187 PHE B N 1
ATOM 4126 C CA . PHE B 1 187 ? -19.797 -14.344 -2.006 1 98.56 187 PHE B CA 1
ATOM 4127 C C . PHE B 1 187 ? -21.078 -13.641 -1.554 1 98.56 187 PHE B C 1
ATOM 4129 O O . PHE B 1 187 ? -22.172 -14.195 -1.68 1 98.56 187 PHE B O 1
ATOM 4136 N N . ASP B 1 188 ? -20.922 -12.422 -1.043 1 98.25 188 ASP B N 1
ATOM 4137 C CA . ASP B 1 188 ? -22.094 -11.688 -0.546 1 98.25 188 ASP B CA 1
ATOM 4138 C C . ASP B 1 188 ? -22.875 -11.055 -1.694 1 98.25 188 ASP B C 1
ATOM 4140 O O . ASP B 1 188 ? -24.094 -10.875 -1.595 1 98.25 188 ASP B O 1
ATOM 4144 N N . ALA B 1 189 ? -22.219 -10.68 -2.73 1 98 189 ALA B N 1
ATOM 4145 C CA . ALA B 1 189 ? -22.797 -10.125 -3.951 1 98 189 ALA B CA 1
ATOM 4146 C C . ALA B 1 189 ? -21.938 -10.469 -5.168 1 98 189 ALA B C 1
ATOM 4148 O O . ALA B 1 189 ? -20.766 -10.805 -5.031 1 98 189 ALA B O 1
ATOM 4149 N N . TYR B 1 190 ? -22.516 -10.484 -6.285 1 97.06 190 TYR B N 1
ATOM 4150 C CA . TYR B 1 190 ? -21.75 -10.75 -7.5 1 97.06 190 TYR B CA 1
ATOM 4151 C C . TYR B 1 190 ? -22.453 -10.172 -8.727 1 97.06 190 TYR B C 1
ATOM 4153 O O . TYR B 1 190 ? -23.656 -9.938 -8.703 1 97.06 190 TYR B O 1
ATOM 4161 N N . LEU B 1 191 ? -21.672 -9.859 -9.711 1 96.88 191 LEU B N 1
ATOM 4162 C CA . LEU B 1 191 ? -22.156 -9.32 -10.977 1 96.88 191 LEU B CA 1
ATOM 4163 C C . LEU B 1 191 ? -21.281 -9.766 -12.133 1 96.88 191 LEU B C 1
ATOM 4165 O O . LEU B 1 191 ? -20.219 -10.375 -11.922 1 96.88 191 LEU B O 1
ATOM 4169 N N . THR B 1 192 ? -21.75 -9.547 -13.367 1 95.56 192 THR B N 1
ATOM 4170 C CA . THR B 1 192 ? -20.984 -9.898 -14.57 1 95.56 192 THR B CA 1
ATOM 4171 C C . THR B 1 192 ? -20.375 -8.656 -15.203 1 95.56 192 THR B C 1
ATOM 4173 O O . THR B 1 192 ? -20.859 -7.543 -15.016 1 95.56 192 THR B O 1
ATOM 4176 N N . ARG B 1 193 ? -19.266 -8.836 -15.852 1 92.06 193 ARG B N 1
ATOM 4177 C CA . ARG B 1 193 ? -18.656 -7.762 -16.641 1 92.06 193 ARG B CA 1
ATOM 4178 C C . ARG B 1 193 ? -19.609 -7.281 -17.719 1 92.06 193 ARG B C 1
ATOM 4180 O O . ARG B 1 193 ? -20.062 -8.07 -18.547 1 92.06 193 ARG B O 1
ATOM 4187 N N . SER B 1 194 ? -19.938 -6.094 -17.625 1 93.12 194 SER B N 1
ATOM 4188 C CA . SER B 1 194 ? -20.844 -5.457 -18.562 1 93.12 194 SER B CA 1
ATOM 4189 C C . SER B 1 194 ? -20.656 -3.941 -18.578 1 93.12 194 SER B C 1
ATOM 4191 O O . SER B 1 194 ? -19.922 -3.396 -17.75 1 93.12 194 SER B O 1
ATOM 4193 N N . LYS B 1 195 ? -21.266 -3.328 -19.5 1 90.38 195 LYS B N 1
ATOM 4194 C CA . LYS B 1 195 ? -21.219 -1.871 -19.562 1 90.38 195 LYS B CA 1
ATOM 4195 C C . LYS B 1 195 ? -21.891 -1.243 -18.344 1 90.38 195 LYS B C 1
ATOM 4197 O O . LYS B 1 195 ? -21.625 -0.082 -18.016 1 90.38 195 LYS B O 1
ATOM 4202 N N . ALA B 1 196 ? -22.703 -2.02 -17.672 1 93.62 196 ALA B N 1
ATOM 4203 C CA . ALA B 1 196 ? -23.453 -1.51 -16.531 1 93.62 196 ALA B CA 1
ATOM 4204 C C . ALA B 1 196 ? -22.672 -1.734 -15.234 1 93.62 196 ALA B C 1
ATOM 4206 O O . ALA B 1 196 ? -23.188 -1.462 -14.141 1 93.62 196 ALA B O 1
ATOM 4207 N N . PHE B 1 197 ? -21.484 -2.133 -15.273 1 95.25 197 PHE B N 1
ATOM 4208 C CA . PHE B 1 197 ? -20.688 -2.539 -14.133 1 95.25 197 PHE B CA 1
ATOM 4209 C C . PHE B 1 197 ? -20.656 -1.443 -13.07 1 95.25 197 PHE B C 1
ATOM 4211 O O . PHE B 1 197 ? -20.969 -1.693 -11.906 1 95.25 197 PHE B O 1
ATOM 4218 N N . LYS B 1 198 ? -20.297 -0.229 -13.422 1 94.81 198 LYS B N 1
ATOM 4219 C CA . LYS B 1 198 ? -20.156 0.864 -12.469 1 94.81 198 LYS B CA 1
ATOM 4220 C C . LYS B 1 198 ? -21.484 1.156 -11.766 1 94.81 198 LYS B C 1
ATOM 4222 O O . LYS B 1 198 ? -21.531 1.325 -10.547 1 94.81 198 LYS B O 1
ATOM 4227 N N . GLN B 1 199 ? -22.547 1.167 -12.539 1 94.81 199 GLN B N 1
ATOM 4228 C CA . GLN B 1 199 ? -23.875 1.441 -11.992 1 94.81 199 GLN B CA 1
ATOM 4229 C C . GLN B 1 199 ? -24.312 0.324 -11.055 1 94.81 199 GLN B C 1
ATOM 4231 O O . GLN B 1 199 ? -24.875 0.589 -9.992 1 94.81 199 GLN B O 1
ATOM 4236 N N . GLU B 1 200 ? -24.125 -0.903 -11.477 1 96.25 200 GLU B N 1
ATOM 4237 C CA . GLU B 1 200 ? -24.484 -2.047 -10.641 1 96.25 200 GLU B CA 1
ATOM 4238 C C . GLU B 1 200 ? -23.688 -2.055 -9.336 1 96.25 200 GLU B C 1
ATOM 4240 O O . GLU B 1 200 ? -24.234 -2.355 -8.273 1 96.25 200 GLU B O 1
ATOM 4245 N N . MET B 1 201 ? -22.453 -1.735 -9.43 1 97.38 201 MET B N 1
ATOM 4246 C CA . MET B 1 201 ? -21.609 -1.654 -8.234 1 97.38 201 MET B CA 1
ATOM 4247 C C . MET B 1 201 ? -22.125 -0.599 -7.27 1 97.38 201 MET B C 1
ATOM 4249 O O . MET B 1 201 ? -22.156 -0.817 -6.059 1 97.38 201 MET B O 1
ATOM 4253 N N . LYS B 1 202 ? -22.516 0.557 -7.777 1 96 202 LYS B N 1
ATOM 4254 C CA . LYS B 1 202 ? -23.062 1.611 -6.926 1 96 202 LYS B CA 1
ATOM 4255 C C . LYS B 1 202 ? -24.297 1.13 -6.176 1 96 202 LYS B C 1
ATOM 4257 O O . LYS B 1 202 ? -24.5 1.479 -5.012 1 96 202 LYS B O 1
ATOM 4262 N N . ARG B 1 203 ? -25.125 0.323 -6.844 1 95.56 203 ARG B N 1
ATOM 4263 C CA . ARG B 1 203 ? -26.312 -0.23 -6.215 1 95.56 203 ARG B CA 1
ATOM 4264 C C . ARG B 1 203 ? -25.953 -1.213 -5.109 1 95.56 203 ARG B C 1
ATOM 4266 O O . ARG B 1 203 ? -26.578 -1.224 -4.051 1 95.56 203 ARG B O 1
ATOM 4273 N N . ILE B 1 204 ? -24.906 -2.043 -5.34 1 96.88 204 ILE B N 1
ATOM 4274 C CA . ILE B 1 204 ? -24.484 -3.041 -4.367 1 96.88 204 ILE B CA 1
ATOM 4275 C C . ILE B 1 204 ? -23.859 -2.348 -3.158 1 96.88 204 ILE B C 1
ATOM 4277 O O . ILE B 1 204 ? -24.094 -2.748 -2.016 1 96.88 204 ILE B O 1
ATOM 4281 N N . LEU B 1 205 ? -22.953 -1.361 -3.438 1 96 205 LEU B N 1
ATOM 4282 C CA . LEU B 1 205 ? -22.203 -0.698 -2.369 1 96 205 LEU B CA 1
ATOM 4283 C C . LEU B 1 205 ? -23.125 0.172 -1.525 1 96 205 LEU B C 1
ATOM 4285 O O . LEU B 1 205 ? -22.969 0.258 -0.306 1 96 205 LEU B O 1
ATOM 4289 N N . LEU B 1 206 ? -24.188 0.788 -2.174 1 90.56 206 LEU B N 1
ATOM 4290 C CA . LEU B 1 206 ? -25.062 1.71 -1.456 1 90.56 206 LEU B CA 1
ATOM 4291 C C . LEU B 1 206 ? -24.25 2.641 -0.561 1 90.56 206 LEU B C 1
ATOM 4293 O O . LEU B 1 206 ? -23.391 3.385 -1.045 1 90.56 206 LEU B O 1
ATOM 4297 N N . GLU B 1 207 ? -24.312 2.449 0.823 1 88.06 207 GLU B N 1
ATOM 4298 C CA . GLU B 1 207 ? -23.578 3.314 1.743 1 88.06 207 GLU B CA 1
ATOM 4299 C C . GLU B 1 207 ? -22.312 2.631 2.258 1 88.06 207 GLU B C 1
ATOM 4301 O O . GLU B 1 207 ? -21.688 3.111 3.199 1 88.06 207 GLU B O 1
ATOM 4306 N N . LYS B 1 208 ? -22 1.532 1.568 1 92.25 208 LYS B N 1
ATOM 4307 C CA . LYS B 1 208 ? -20.781 0.842 1.995 1 92.25 208 LYS B CA 1
ATOM 4308 C C . LYS B 1 208 ? -19.547 1.42 1.304 1 92.25 208 LYS B C 1
ATOM 4310 O O . LYS B 1 208 ? -19.609 1.825 0.142 1 92.25 208 LYS B O 1
ATOM 4315 N N . ARG B 1 209 ? -18.484 1.41 1.996 1 94.38 209 ARG B N 1
ATOM 4316 C CA . ARG B 1 209 ? -17.188 1.767 1.45 1 94.38 209 ARG B CA 1
ATOM 4317 C C . ARG B 1 209 ? -16.578 0.602 0.674 1 94.38 209 ARG B C 1
ATOM 4319 O O . ARG B 1 209 ? -16.672 -0.552 1.096 1 94.38 209 ARG B O 1
ATOM 4326 N N . LEU B 1 210 ? -16.047 0.869 -0.52 1 97.69 210 LEU B N 1
ATOM 4327 C CA . LEU B 1 210 ? -15.18 -0.111 -1.174 1 97.69 210 LEU B CA 1
ATOM 4328 C C . LEU B 1 210 ? -13.734 0.044 -0.716 1 97.69 210 LEU B C 1
ATOM 4330 O O . LEU B 1 210 ? -13.047 0.98 -1.128 1 97.69 210 LEU B O 1
ATOM 4334 N N . ASP B 1 211 ? -13.258 -0.916 0.019 1 97.44 211 ASP B N 1
ATOM 4335 C CA . ASP B 1 211 ? -11.992 -0.76 0.729 1 97.44 211 ASP B CA 1
ATOM 4336 C C . ASP B 1 211 ? -10.844 -1.394 -0.051 1 97.44 211 ASP B C 1
ATOM 4338 O O . ASP B 1 211 ? -9.695 -0.942 0.041 1 97.44 211 ASP B O 1
ATOM 4342 N N . LEU B 1 212 ? -11.148 -2.465 -0.718 1 98.31 212 LEU B N 1
ATOM 4343 C CA . LEU B 1 212 ? -10.094 -3.248 -1.351 1 98.31 212 LEU B CA 1
ATOM 4344 C C . LEU B 1 212 ? -10.578 -3.854 -2.664 1 98.31 212 LEU B C 1
ATOM 4346 O O . LEU B 1 212 ? -11.703 -4.359 -2.742 1 98.31 212 LEU B O 1
ATOM 4350 N N . VAL B 1 213 ? -9.75 -3.738 -3.682 1 97.81 213 VAL B N 1
ATOM 4351 C CA . VAL B 1 213 ? -10.031 -4.344 -4.98 1 97.81 213 VAL B CA 1
ATOM 4352 C C . VAL B 1 213 ? -8.883 -5.258 -5.387 1 97.81 213 VAL B C 1
ATOM 4354 O O . VAL B 1 213 ? -7.719 -4.844 -5.387 1 97.81 213 VAL B O 1
ATOM 4357 N N . LEU B 1 214 ? -9.172 -6.516 -5.633 1 97.12 214 LEU B N 1
ATOM 4358 C CA . LEU B 1 214 ? -8.25 -7.422 -6.312 1 97.12 214 LEU B CA 1
ATOM 4359 C C . LEU B 1 214 ? -8.516 -7.438 -7.816 1 97.12 214 LEU B C 1
ATOM 4361 O O . LEU B 1 214 ? -9.516 -8 -8.266 1 97.12 214 LEU B O 1
ATOM 4365 N N . GLU B 1 215 ? -7.602 -6.816 -8.531 1 92.12 215 GLU B N 1
ATOM 4366 C CA . GLU B 1 215 ? -7.828 -6.496 -9.938 1 92.12 215 GLU B CA 1
ATOM 4367 C C . GLU B 1 215 ? -6.883 -7.289 -10.844 1 92.12 215 GLU B C 1
ATOM 4369 O O . GLU B 1 215 ? -5.672 -7.297 -10.625 1 92.12 215 GLU B O 1
ATOM 4374 N N . CYS B 1 216 ? -7.43 -8 -11.852 1 86.44 216 CYS B N 1
ATOM 4375 C CA . CYS B 1 216 ? -6.586 -8.766 -12.766 1 86.44 216 CYS B CA 1
ATOM 4376 C C . CYS B 1 216 ? -7.117 -8.688 -14.195 1 86.44 216 CYS B C 1
ATOM 4378 O O . CYS B 1 216 ? -6.742 -9.5 -15.039 1 86.44 216 CYS B O 1
ATOM 4380 N N . THR B 1 217 ? -8.039 -7.887 -14.43 1 81.69 217 THR B N 1
ATOM 4381 C CA . THR B 1 217 ? -8.656 -7.77 -15.75 1 81.69 217 THR B CA 1
ATOM 4382 C C . THR B 1 217 ? -8.062 -6.602 -16.531 1 81.69 217 THR B C 1
ATOM 4384 O O . THR B 1 217 ? -7.758 -6.73 -17.719 1 81.69 217 THR B O 1
ATOM 4387 N N . GLY B 1 218 ? -7.914 -5.438 -15.875 1 79.12 218 GLY B N 1
ATOM 4388 C CA . GLY B 1 218 ? -7.367 -4.254 -16.516 1 79.12 218 GLY B CA 1
ATOM 4389 C C . GLY B 1 218 ? -8.406 -3.455 -17.281 1 79.12 218 GLY B C 1
ATOM 4390 O O . GLY B 1 218 ? -9.609 -3.629 -17.062 1 79.12 218 GLY B O 1
ATOM 4391 N N . GLY B 1 219 ? -7.863 -2.473 -18.047 1 79.31 219 GLY B N 1
ATOM 4392 C CA . GLY B 1 219 ? -8.719 -1.683 -18.922 1 79.31 219 GLY B CA 1
ATOM 4393 C C . GLY B 1 219 ? -9.758 -0.877 -18.172 1 79.31 219 GLY B C 1
ATOM 4394 O O . GLY B 1 219 ? -9.445 -0.222 -17.172 1 79.31 219 GLY B O 1
ATOM 4395 N N . GLN B 1 220 ? -10.961 -0.967 -18.719 1 82 220 GLN B N 1
ATOM 4396 C CA . GLN B 1 220 ? -12.047 -0.168 -18.172 1 82 220 GLN B CA 1
ATOM 4397 C C . GLN B 1 220 ? -12.414 -0.631 -16.766 1 82 220 GLN B C 1
ATOM 4399 O O . GLN B 1 220 ? -12.781 0.181 -15.914 1 82 220 GLN B O 1
ATOM 4404 N N . TYR B 1 221 ? -12.289 -1.87 -16.562 1 87.62 221 TYR B N 1
ATOM 4405 C CA . TYR B 1 221 ? -12.672 -2.396 -15.25 1 87.62 221 TYR B CA 1
ATOM 4406 C C . TYR B 1 221 ? -11.688 -1.942 -14.18 1 87.62 221 TYR B C 1
ATOM 4408 O O . TYR B 1 221 ? -12.086 -1.684 -13.039 1 87.62 221 TYR B O 1
ATOM 4416 N N . PHE B 1 222 ? -10.453 -1.846 -14.586 1 88 222 PHE B N 1
ATOM 4417 C CA . PHE B 1 222 ? -9.484 -1.247 -13.664 1 88 222 PHE B CA 1
ATOM 4418 C C . PHE B 1 222 ? -9.875 0.188 -13.336 1 88 222 PHE B C 1
ATOM 4420 O O . PHE B 1 222 ? -9.961 0.558 -12.156 1 88 222 PHE B O 1
ATOM 4427 N N . SER B 1 223 ? -10.094 0.949 -14.375 1 87.31 223 SER B N 1
ATOM 4428 C CA . SER B 1 223 ? -10.406 2.367 -14.211 1 87.31 223 SER B CA 1
ATOM 4429 C C . SER B 1 223 ? -11.664 2.568 -13.383 1 87.31 223 SER B C 1
ATOM 4431 O O . SER B 1 223 ? -11.68 3.387 -12.461 1 87.31 223 SER B O 1
ATOM 4433 N N . ASP B 1 224 ? -12.703 1.814 -13.68 1 91.25 224 ASP B N 1
ATOM 4434 C CA . ASP B 1 224 ? -13.969 1.932 -12.961 1 91.25 224 ASP B CA 1
ATOM 4435 C C . ASP B 1 224 ? -13.812 1.51 -11.5 1 91.25 224 ASP B C 1
ATOM 4437 O O . ASP B 1 224 ? -14.359 2.148 -10.602 1 91.25 224 ASP B O 1
ATOM 4441 N N . SER B 1 225 ? -13.102 0.426 -11.281 1 94 225 SER B N 1
ATOM 4442 C CA . SER B 1 225 ? -12.867 -0.039 -9.922 1 94 225 SER B CA 1
ATOM 4443 C C . SER B 1 225 ? -12.109 1 -9.109 1 94 225 SER B C 1
ATOM 4445 O O . SER B 1 225 ? -12.43 1.238 -7.941 1 94 225 SER B O 1
ATOM 4447 N N . TYR B 1 226 ? -11.109 1.604 -9.734 1 91.25 226 TYR B N 1
ATOM 4448 C CA . TYR B 1 226 ? -10.344 2.646 -9.055 1 91.25 226 TYR B CA 1
ATOM 4449 C C . TYR B 1 226 ? -11.242 3.826 -8.688 1 91.25 226 TYR B C 1
ATOM 4451 O O . TYR B 1 226 ? -11.148 4.367 -7.586 1 91.25 226 TYR B O 1
ATOM 4459 N N . THR B 1 227 ? -12.023 4.195 -9.609 1 90.75 227 THR B N 1
ATOM 4460 C CA . THR B 1 227 ? -12.945 5.309 -9.391 1 90.75 227 THR B CA 1
ATOM 4461 C C . THR B 1 227 ? -13.883 5.008 -8.219 1 90.75 227 THR B C 1
ATOM 4463 O O . THR B 1 227 ? -14.164 5.887 -7.402 1 90.75 227 THR B O 1
ATOM 4466 N N . LEU B 1 228 ? -14.359 3.779 -8.109 1 95 228 LEU B N 1
ATOM 4467 C CA . LEU B 1 228 ? -15.328 3.367 -7.094 1 95 228 LEU B CA 1
ATOM 4468 C C . LEU B 1 228 ? -14.648 3.201 -5.738 1 95 228 LEU B C 1
ATOM 4470 O O . LEU B 1 228 ? -15.32 3.168 -4.707 1 95 228 LEU B O 1
ATOM 4474 N N . LEU B 1 229 ? -13.328 3.01 -5.762 1 95 229 LEU B N 1
ATOM 4475 C CA . LEU B 1 229 ? -12.562 2.799 -4.535 1 95 229 LEU B CA 1
ATOM 4476 C C . LEU B 1 229 ? -12.734 3.977 -3.582 1 95 229 LEU B C 1
ATOM 4478 O O . LEU B 1 229 ? -12.688 5.133 -4.004 1 95 229 LEU B O 1
ATOM 4482 N N . SER B 1 230 ? -12.984 3.701 -2.285 1 93.12 230 SER B N 1
ATOM 4483 C CA . SER B 1 230 ? -13.117 4.746 -1.274 1 93.12 230 SER B CA 1
ATOM 4484 C C . SER B 1 230 ? -11.766 5.34 -0.913 1 93.12 230 SER B C 1
ATOM 4486 O O . SER B 1 230 ? -10.727 4.703 -1.113 1 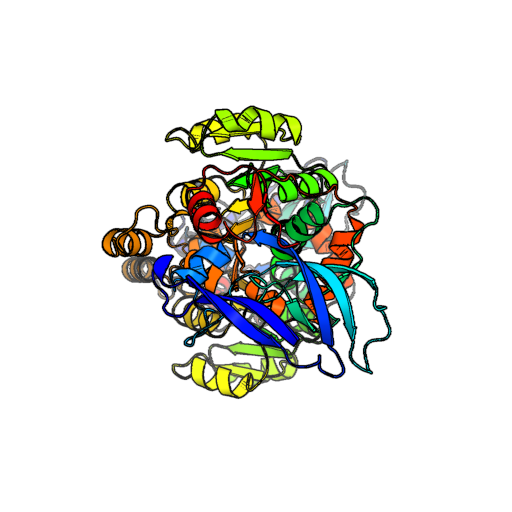93.12 230 SER B O 1
ATOM 4488 N N . PRO B 1 231 ? -11.781 6.559 -0.409 1 88.19 231 PRO B N 1
ATOM 4489 C CA . PRO B 1 231 ? -10.531 7.07 0.146 1 88.19 231 PRO B CA 1
ATOM 4490 C C . PRO B 1 231 ? -9.898 6.113 1.158 1 88.19 231 PRO B C 1
ATOM 4492 O O . PRO B 1 231 ? -10.609 5.5 1.957 1 88.19 231 PRO B O 1
ATOM 4495 N N . MET B 1 232 ? -8.516 5.992 1.061 1 88.94 232 MET B N 1
ATOM 4496 C CA . MET B 1 232 ? -7.715 5.094 1.886 1 88.94 232 MET B CA 1
ATOM 4497 C C . MET B 1 232 ? -7.84 3.654 1.403 1 88.94 232 MET B C 1
ATOM 4499 O O . MET B 1 232 ? -7.281 2.74 2.012 1 88.94 232 MET B O 1
ATOM 4503 N N . GLY B 1 233 ? -8.648 3.506 0.36 1 93.56 233 GLY B N 1
ATOM 4504 C CA . GLY B 1 233 ? -8.766 2.184 -0.233 1 93.56 233 GLY B CA 1
ATOM 4505 C C . GLY B 1 233 ? -7.523 1.755 -0.991 1 93.56 233 GLY B C 1
ATOM 4506 O O . GLY B 1 233 ? -6.672 2.584 -1.313 1 93.56 233 GLY B O 1
ATOM 4507 N N . ARG B 1 234 ? -7.438 0.445 -1.248 1 95.38 234 ARG B N 1
ATOM 4508 C CA . ARG B 1 234 ? -6.289 -0.138 -1.93 1 95.38 234 ARG B CA 1
ATOM 4509 C C . ARG B 1 234 ? -6.727 -1.003 -3.105 1 95.38 234 ARG B C 1
ATOM 4511 O O . ARG B 1 234 ? -7.672 -1.787 -2.988 1 95.38 234 ARG B O 1
ATOM 4518 N N . LEU B 1 235 ? -6.141 -0.743 -4.23 1 95.25 235 LEU B N 1
ATOM 4519 C CA . LEU B 1 235 ? -6.316 -1.588 -5.406 1 95.25 235 LEU B CA 1
ATOM 4520 C C . LEU B 1 235 ? -5.043 -2.369 -5.711 1 95.25 235 LEU B C 1
ATOM 4522 O O . LEU B 1 235 ? -3.998 -1.775 -5.98 1 95.25 235 LEU B O 1
ATOM 4526 N N . VAL B 1 236 ? -5.133 -3.697 -5.617 1 94.81 236 VAL B N 1
ATOM 4527 C CA . VAL B 1 236 ? -4 -4.574 -5.91 1 94.81 236 VAL B CA 1
ATOM 4528 C C . VAL B 1 236 ? -4.184 -5.211 -7.285 1 94.81 236 VAL B C 1
ATOM 4530 O O . VAL B 1 236 ? -5.152 -5.938 -7.516 1 94.81 236 VAL B O 1
ATOM 4533 N N . THR B 1 237 ? -3.289 -4.879 -8.133 1 90.31 237 THR B N 1
ATOM 4534 C CA . THR B 1 237 ? -3.33 -5.461 -9.469 1 90.31 237 THR B CA 1
ATOM 4535 C C . THR B 1 237 ? -2.266 -6.543 -9.625 1 90.31 237 THR B C 1
ATOM 4537 O O . THR B 1 237 ? -1.104 -6.336 -9.266 1 90.31 237 THR B O 1
ATOM 4540 N N . TYR B 1 238 ? -2.619 -7.742 -10.086 1 85.69 238 TYR B N 1
ATOM 4541 C CA . TYR B 1 238 ? -1.678 -8.852 -10.156 1 85.69 238 TYR B CA 1
ATOM 4542 C C . TYR B 1 238 ? -1.803 -9.594 -11.484 1 85.69 238 TYR B C 1
ATOM 4544 O O . TYR B 1 238 ? -1.249 -10.688 -11.648 1 85.69 238 TYR B O 1
ATOM 4552 N N . GLY B 1 239 ? -2.555 -8.992 -12.273 1 73 239 GLY B N 1
A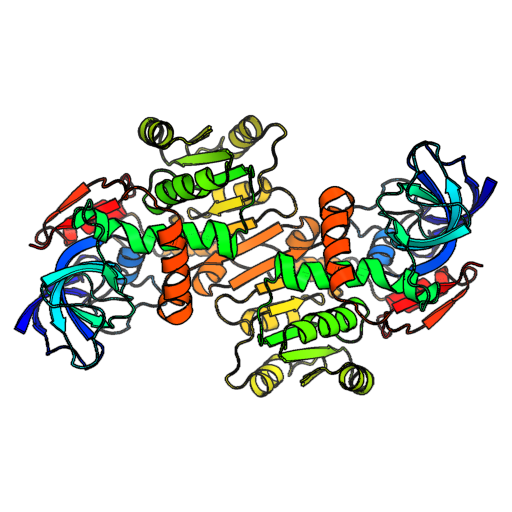TOM 4553 C CA . GLY B 1 239 ? -2.688 -9.617 -13.586 1 73 239 GLY B CA 1
ATOM 4554 C C . GLY B 1 239 ? -3.41 -8.742 -14.594 1 73 239 GLY B C 1
ATOM 4555 O O . GLY B 1 239 ? -3.994 -7.723 -14.234 1 73 239 GLY B O 1
ATOM 4556 N N . SER B 1 240 ? -3.092 -8.836 -15.82 1 57.78 240 SER B N 1
ATOM 4557 C CA . SER B 1 240 ? -3.908 -8.188 -16.844 1 57.78 240 SER B CA 1
ATOM 4558 C C . SER B 1 240 ? -4.32 -9.172 -17.922 1 57.78 240 SER B C 1
ATOM 4560 O O . SER B 1 240 ? -3.51 -9.539 -18.781 1 57.78 240 SER B O 1
ATOM 4562 N N . ALA B 1 241 ? -5.508 -9.781 -17.594 1 53.22 241 ALA B N 1
ATOM 4563 C CA . ALA B 1 241 ? -6.062 -10.719 -18.578 1 53.22 241 ALA B CA 1
ATOM 4564 C C . ALA B 1 241 ? -6.129 -10.086 -19.969 1 53.22 241 ALA B C 1
ATOM 4566 O O . ALA B 1 241 ? -6.16 -10.797 -20.969 1 53.22 241 ALA B O 1
ATOM 4567 N N . VAL B 1 242 ? -6.266 -8.781 -19.953 1 45.03 242 VAL B N 1
ATOM 4568 C CA . VAL B 1 242 ? -6.414 -8.109 -21.234 1 45.03 242 VAL B CA 1
ATOM 4569 C C . VAL B 1 242 ? -5.184 -8.375 -22.109 1 45.03 242 VAL B C 1
ATOM 4571 O O . VAL B 1 242 ? -5.258 -8.328 -23.328 1 45.03 242 VAL B O 1
ATOM 4574 N N . PHE B 1 243 ? -4.184 -8.812 -21.391 1 44.38 243 PHE B N 1
ATOM 4575 C CA . PHE B 1 243 ? -2.973 -9.008 -22.172 1 44.38 243 PHE B CA 1
ATOM 4576 C C . PHE B 1 243 ? -2.803 -10.477 -22.547 1 44.38 243 PHE B C 1
ATOM 4578 O O . PHE B 1 243 ? -1.759 -10.875 -23.078 1 44.38 243 PHE B O 1
ATOM 4585 N N . THR B 1 244 ? -3.793 -11.242 -22.078 1 44.94 244 THR B N 1
ATOM 4586 C CA . THR B 1 244 ? -3.746 -12.625 -22.516 1 44.94 244 THR B CA 1
ATOM 4587 C C . THR B 1 244 ? -4.113 -12.734 -24 1 44.94 244 THR B C 1
ATOM 4589 O O . THR B 1 244 ? -5.168 -12.25 -24.406 1 44.94 244 THR B O 1
ATOM 4592 N N . PRO B 1 245 ? -3.113 -13.062 -24.844 1 38.81 245 PRO B N 1
ATOM 4593 C CA . PRO B 1 245 ? -3.426 -13.203 -26.266 1 38.81 245 PRO B CA 1
ATOM 4594 C C . PRO B 1 245 ? -4.551 -14.203 -26.531 1 38.81 245 PRO B C 1
ATOM 4596 O O . PRO B 1 245 ? -4.562 -15.289 -25.938 1 38.81 245 PRO B O 1
ATOM 4599 N N . SER B 1 246 ? -5.766 -13.797 -26.703 1 40.31 246 SER B N 1
ATOM 4600 C CA . SER B 1 246 ? -6.777 -14.766 -27.109 1 40.31 246 SER B CA 1
ATOM 4601 C C . SER B 1 246 ? -6.289 -15.617 -28.281 1 40.31 246 SER B C 1
ATOM 4603 O O . SER B 1 246 ? -6.152 -16.828 -28.156 1 40.31 246 SER B O 1
ATOM 4605 N N . SER B 1 247 ? -6.965 -15.32 -29.516 1 36.97 247 SER B N 1
ATOM 4606 C CA . SER B 1 247 ? -6.805 -16.156 -30.703 1 36.97 247 SER B CA 1
ATOM 4607 C C . SER B 1 247 ? -5.336 -16.312 -31.078 1 36.97 247 SER B C 1
ATOM 4609 O O . SER B 1 247 ? -4.496 -15.508 -30.656 1 36.97 247 SER B O 1
ATOM 4611 N N . SER B 1 248 ? -5.008 -17.281 -32.062 1 37.91 248 SER B N 1
ATOM 4612 C CA . SER B 1 248 ? -3.76 -17.734 -32.688 1 37.91 248 SER B CA 1
ATOM 4613 C C . SER B 1 248 ? -2.783 -16.578 -32.875 1 37.91 248 SER B C 1
ATOM 4615 O O . SER B 1 248 ? -1.631 -16.656 -32.438 1 37.91 248 SER B O 1
ATOM 4617 N N . HIS B 1 249 ? -2.811 -15.992 -34.062 1 33 249 HIS B N 1
ATOM 4618 C CA . HIS B 1 249 ? -1.829 -15.062 -34.594 1 33 249 HIS B CA 1
ATOM 4619 C C . HIS B 1 249 ? -1.712 -13.812 -33.75 1 33 249 HIS B C 1
ATOM 4621 O O . HIS B 1 249 ? -2.719 -13.289 -33.25 1 33 249 HIS B O 1
ATOM 4627 N N . ARG B 1 250 ? -0.512 -13.484 -33.25 1 44.81 250 ARG B N 1
ATOM 4628 C CA . ARG B 1 250 ? -0.001 -12.273 -32.625 1 44.81 250 ARG B CA 1
ATOM 4629 C C . ARG B 1 250 ? -0.802 -11.047 -33.062 1 44.81 250 ARG B C 1
ATOM 4631 O O . ARG B 1 250 ? -0.591 -10.516 -34.125 1 44.81 250 ARG B O 1
ATOM 4638 N N . ASN B 1 251 ? -2.1 -11 -32.938 1 38.44 251 ASN B N 1
ATOM 4639 C CA . ASN B 1 251 ? -2.455 -9.633 -33.312 1 38.44 251 ASN B CA 1
ATOM 4640 C C . ASN B 1 251 ? -1.765 -8.602 -32.438 1 38.44 251 ASN B C 1
ATOM 4642 O O . ASN B 1 251 ? -2.316 -8.188 -31.406 1 38.44 251 ASN B O 1
ATOM 4646 N N . TRP B 1 252 ? -0.558 -8.57 -32.5 1 41.34 252 TRP B N 1
ATOM 4647 C CA . TRP B 1 252 ? 0.403 -7.641 -31.906 1 41.34 252 TRP B CA 1
ATOM 4648 C C . TRP B 1 252 ? -0.194 -6.242 -31.797 1 41.34 252 TRP B C 1
ATOM 4650 O O . TRP B 1 252 ? 0.123 -5.496 -30.859 1 41.34 252 TRP B O 1
ATOM 4660 N N . PHE B 1 253 ? -1.095 -6.07 -32.75 1 37.28 253 PHE B N 1
ATOM 4661 C CA . PHE B 1 253 ? -1.638 -4.719 -32.781 1 37.28 253 PHE B CA 1
ATOM 4662 C C . PHE B 1 253 ? -2.561 -4.484 -31.594 1 37.28 253 PHE B C 1
ATOM 4664 O O . PHE B 1 253 ? -2.525 -3.422 -30.969 1 37.28 253 PHE B O 1
ATOM 4671 N N . LYS B 1 254 ? -3.316 -5.379 -31.312 1 44.94 254 LYS B N 1
ATOM 4672 C CA . LYS B 1 254 ? -4.266 -5.227 -30.203 1 44.94 254 LYS B CA 1
ATOM 4673 C C . LYS B 1 254 ? -3.543 -5.184 -28.859 1 44.94 254 LYS B C 1
ATOM 4675 O O . LYS B 1 254 ? -3.914 -4.414 -27.969 1 44.94 254 LYS B O 1
ATOM 4680 N N . LEU B 1 255 ? -2.582 -6.055 -28.828 1 46.59 255 LEU B N 1
ATOM 4681 C CA . LEU B 1 255 ? -1.761 -6.016 -27.625 1 46.59 255 LEU B CA 1
ATOM 4682 C C . LEU B 1 255 ? -1.108 -4.648 -27.453 1 46.59 255 LEU B C 1
ATOM 4684 O O . LEU B 1 255 ? -1.057 -4.113 -26.344 1 46.59 255 LEU B O 1
ATOM 4688 N N . ALA B 1 256 ? -0.573 -4.266 -28.609 1 43.94 256 ALA B N 1
ATOM 4689 C CA . ALA B 1 256 ? 0.029 -2.938 -28.625 1 43.94 256 ALA B CA 1
ATOM 4690 C C . ALA B 1 256 ? -0.991 -1.871 -28.234 1 43.94 256 ALA B C 1
ATOM 4692 O O . ALA B 1 256 ? -0.677 -0.948 -27.484 1 43.94 256 ALA B O 1
ATOM 4693 N N . TYR B 1 257 ? -2.178 -2.021 -28.703 1 41.25 257 TYR B N 1
ATOM 4694 C CA . TYR B 1 257 ? -3.23 -1.056 -28.406 1 41.25 257 TYR B CA 1
ATOM 4695 C C . TYR B 1 257 ? -3.578 -1.072 -26.922 1 41.25 257 TYR B C 1
ATOM 4697 O O . TYR B 1 257 ? -3.689 -0.018 -26.297 1 41.25 257 TYR B O 1
ATOM 4705 N N . HIS B 1 258 ? -3.748 -2.199 -26.422 1 48.94 258 HIS B N 1
ATOM 4706 C CA . HIS B 1 258 ? -4.117 -2.318 -25.016 1 48.94 258 HIS B CA 1
ATOM 4707 C C . HIS B 1 258 ? -3.004 -1.807 -24.094 1 48.94 258 HIS B C 1
ATOM 4709 O O . HIS B 1 258 ? -3.273 -1.205 -23.062 1 48.94 258 HIS B O 1
ATOM 4715 N N . TYR B 1 259 ? -1.883 -2.102 -24.656 1 46.81 259 TYR B N 1
ATOM 4716 C CA . TYR B 1 259 ? -0.729 -1.573 -23.938 1 46.81 259 TYR B CA 1
ATOM 4717 C C . TYR B 1 259 ? -0.738 -0.049 -23.938 1 46.81 259 TYR B C 1
ATOM 4719 O O . TYR B 1 259 ? -0.476 0.579 -22.922 1 46.81 259 TYR B O 1
ATOM 4727 N N . LEU B 1 260 ? -1.112 0.493 -25.156 1 41.06 260 LEU B N 1
ATOM 4728 C CA . LEU B 1 260 ? -1.067 1.94 -25.328 1 41.06 260 LEU B CA 1
ATOM 4729 C C . LEU B 1 260 ? -2.195 2.619 -24.562 1 41.06 260 LEU B C 1
ATOM 4731 O O . LEU B 1 260 ? -2.066 3.773 -24.156 1 41.06 260 LEU B O 1
ATOM 4735 N N . THR B 1 261 ? -3.285 1.918 -24.453 1 42.16 261 THR B N 1
ATOM 4736 C CA . THR B 1 261 ? -4.449 2.57 -23.859 1 42.16 261 THR B CA 1
ATOM 4737 C C . THR B 1 261 ? -4.586 2.205 -22.391 1 42.16 261 THR B C 1
ATOM 4739 O O . THR B 1 261 ? -5.66 2.357 -21.797 1 42.16 261 THR B O 1
ATOM 4742 N N . ARG B 1 262 ? -3.566 1.706 -21.953 1 51.41 262 ARG B N 1
ATOM 4743 C CA . ARG B 1 262 ? -3.656 1.25 -20.562 1 51.41 262 ARG B CA 1
ATOM 4744 C C . ARG B 1 262 ? -3.797 2.428 -19.609 1 51.41 262 ARG B C 1
ATOM 4746 O O . ARG B 1 262 ? -3.27 3.512 -19.875 1 51.41 262 ARG B O 1
ATOM 4753 N N . PRO B 1 263 ? -4.77 2.213 -18.703 1 51.94 263 PRO B N 1
ATOM 4754 C CA . PRO B 1 263 ? -4.992 3.316 -17.766 1 51.94 263 PRO B CA 1
ATOM 4755 C C . PRO B 1 263 ? -3.709 3.781 -17.078 1 51.94 263 PRO B C 1
ATOM 4757 O O . PRO B 1 263 ? -2.793 2.982 -16.875 1 51.94 263 PRO B O 1
ATOM 4760 N N . SER B 1 264 ? -3.398 5.039 -17.141 1 58.97 264 SER B N 1
ATOM 4761 C CA . SER B 1 264 ? -2.328 5.664 -16.375 1 58.97 264 SER B CA 1
ATOM 4762 C C . SER B 1 264 ? -2.875 6.371 -15.141 1 58.97 264 SER B C 1
ATOM 4764 O O . SER B 1 264 ? -3.969 6.938 -15.172 1 58.97 264 SER B O 1
ATOM 4766 N N . ILE B 1 265 ? -2.352 5.961 -14 1 63.94 265 ILE B N 1
ATOM 4767 C CA . ILE B 1 265 ? -2.75 6.645 -12.773 1 63.94 265 ILE B CA 1
ATOM 4768 C C . ILE B 1 265 ? -1.813 7.824 -12.516 1 63.94 265 ILE B C 1
ATOM 4770 O O . ILE B 1 265 ? -0.596 7.703 -12.672 1 63.94 265 ILE B O 1
ATOM 4774 N N . ASP B 1 266 ? -2.461 8.969 -12.273 1 64.94 266 ASP B N 1
ATOM 4775 C CA . ASP B 1 266 ? -1.754 10.188 -11.891 1 64.94 266 ASP B CA 1
ATOM 4776 C C . ASP B 1 266 ? -1.471 10.219 -10.391 1 64.94 266 ASP B C 1
ATOM 4778 O O . ASP B 1 266 ? -2.395 10.312 -9.586 1 64.94 266 ASP B O 1
ATOM 4782 N N . PRO B 1 267 ? -0.223 10.125 -10.062 1 66.06 267 PRO B N 1
ATOM 4783 C CA . PRO B 1 267 ? 0.113 10.148 -8.633 1 66.06 267 PRO B CA 1
ATOM 4784 C C . PRO B 1 267 ? -0.495 11.344 -7.906 1 66.06 267 PRO B C 1
ATOM 4786 O O . PRO B 1 267 ? -0.852 11.242 -6.73 1 66.06 267 PRO B O 1
ATOM 4789 N N . LEU B 1 268 ? -0.658 12.398 -8.547 1 64.31 268 LEU B N 1
ATOM 4790 C CA . LEU B 1 268 ? -1.257 13.57 -7.918 1 64.31 268 LEU B CA 1
ATOM 4791 C C . LEU B 1 268 ? -2.729 13.328 -7.602 1 64.31 268 LEU B C 1
ATOM 4793 O O . LEU B 1 268 ? -3.221 13.758 -6.555 1 64.31 268 LEU B O 1
ATOM 4797 N N . SER B 1 269 ? -3.334 12.617 -8.562 1 69.75 269 SER B N 1
ATOM 4798 C CA . SER B 1 269 ? -4.73 12.289 -8.305 1 69.75 269 SER B CA 1
ATOM 4799 C C . SER B 1 269 ? -4.859 11.32 -7.133 1 69.75 269 SER B C 1
ATOM 4801 O O . SER B 1 269 ? -5.836 11.375 -6.379 1 69.75 269 SER B O 1
ATOM 4803 N N . MET B 1 270 ? -3.859 10.562 -6.973 1 76.88 270 MET B N 1
ATOM 4804 C CA . MET B 1 270 ? -3.877 9.594 -5.879 1 76.88 270 MET B CA 1
ATOM 4805 C C . MET B 1 270 ? -3.83 10.289 -4.527 1 76.88 270 MET B C 1
ATOM 4807 O O . MET B 1 270 ? -4.453 9.836 -3.566 1 76.88 270 MET B O 1
ATOM 4811 N N . ILE B 1 271 ? -3.141 11.383 -4.473 1 72.75 271 ILE B N 1
ATOM 4812 C CA . ILE B 1 271 ? -3.055 12.156 -3.238 1 72.75 271 ILE B CA 1
ATOM 4813 C C . ILE B 1 271 ? -4.426 12.734 -2.896 1 72.75 271 ILE B C 1
ATOM 4815 O O . ILE B 1 271 ? -4.891 12.617 -1.76 1 72.75 271 ILE B O 1
ATOM 4819 N N . SER B 1 272 ? -5.031 13.281 -3.943 1 71.06 272 SER B N 1
ATOM 4820 C CA . SER B 1 272 ? -6.34 13.898 -3.75 1 71.06 272 SER B CA 1
ATOM 4821 C C . SER B 1 272 ? -7.387 12.859 -3.363 1 71.06 272 SER B C 1
ATOM 4823 O O . SER B 1 272 ? -8.234 13.117 -2.506 1 71.06 272 SER B O 1
ATOM 4825 N N . ASP B 1 273 ? -7.195 11.695 -3.959 1 76.31 273 ASP B N 1
ATOM 4826 C CA . ASP B 1 273 ? -8.188 10.641 -3.754 1 76.31 273 ASP B CA 1
ATOM 4827 C C . ASP B 1 273 ? -7.867 9.828 -2.5 1 76.31 273 ASP B C 1
ATOM 4829 O O . ASP B 1 273 ? -8.727 9.109 -1.989 1 76.31 273 ASP B O 1
ATOM 4833 N N . ASN B 1 274 ? -6.66 9.977 -2.082 1 85 274 ASN B N 1
ATOM 4834 C CA . ASN B 1 274 ? -6.176 9.172 -0.966 1 85 274 ASN B CA 1
ATOM 4835 C C . ASN B 1 274 ? -6.371 7.68 -1.219 1 85 274 ASN B C 1
ATOM 4837 O O . ASN B 1 274 ? -6.953 6.977 -0.391 1 85 274 ASN B O 1
ATOM 4841 N N . LYS B 1 275 ? -5.891 7.238 -2.311 1 88.69 275 LYS B N 1
ATOM 4842 C CA . LYS B 1 275 ? -6.027 5.852 -2.736 1 88.69 275 LYS B CA 1
ATOM 4843 C C . LYS B 1 275 ? -4.664 5.238 -3.055 1 88.69 275 LYS B C 1
ATOM 4845 O O . LYS B 1 275 ? -3.703 5.957 -3.326 1 88.69 275 LYS B O 1
ATOM 4850 N N . SER B 1 276 ? -4.605 3.943 -2.988 1 91.44 276 SER B N 1
ATOM 4851 C CA . SER B 1 276 ? -3.361 3.227 -3.252 1 91.44 276 SER B CA 1
ATOM 4852 C C . SER B 1 276 ? -3.537 2.209 -4.375 1 91.44 276 SER B C 1
ATOM 4854 O O . SER B 1 276 ? -4.582 1.566 -4.48 1 91.44 276 SER B O 1
ATOM 4856 N N . VAL B 1 277 ? -2.492 2.119 -5.152 1 90.12 277 VAL B N 1
ATOM 4857 C CA . VAL B 1 277 ? -2.402 1.078 -6.172 1 90.12 277 VAL B CA 1
ATOM 4858 C C . VAL B 1 277 ? -1.121 0.272 -5.98 1 90.12 277 VAL B C 1
ATOM 4860 O O . VAL B 1 277 ? -0.029 0.84 -5.895 1 90.12 277 VAL B O 1
ATOM 4863 N N . MET B 1 278 ? -1.301 -1.044 -5.941 1 91.69 278 MET B N 1
ATOM 4864 C CA . MET B 1 278 ? -0.164 -1.929 -5.703 1 91.69 278 MET B CA 1
ATOM 4865 C C . MET B 1 278 ? -0.088 -3.018 -6.766 1 91.69 278 MET B C 1
ATOM 4867 O O . MET B 1 278 ? -1.085 -3.682 -7.055 1 91.69 278 MET B O 1
ATOM 4871 N N . GLY B 1 279 ? 1.096 -3.102 -7.297 1 86.75 279 GLY B N 1
ATOM 4872 C CA . GLY B 1 279 ? 1.352 -4.184 -8.234 1 86.75 279 GLY B CA 1
ATOM 4873 C C . GLY B 1 279 ? 2.027 -5.383 -7.594 1 86.75 279 GLY B C 1
ATOM 4874 O O . GLY B 1 279 ? 2.896 -5.223 -6.734 1 86.75 279 GLY B O 1
ATOM 4875 N N . PHE B 1 280 ? 1.583 -6.516 -8.094 1 84.62 280 PHE B N 1
ATOM 4876 C CA . PHE B 1 280 ? 2.164 -7.715 -7.504 1 84.62 280 PHE B CA 1
ATOM 4877 C C . PHE B 1 280 ? 2.342 -8.805 -8.555 1 84.62 280 PHE B C 1
ATOM 4879 O O . PHE B 1 280 ? 1.474 -8.992 -9.406 1 84.62 280 PHE B O 1
ATOM 4886 N N . ASN B 1 281 ? 3.471 -9.383 -8.461 1 79.69 281 ASN B N 1
ATOM 4887 C CA . ASN B 1 281 ? 3.779 -10.602 -9.203 1 79.69 281 ASN B CA 1
ATOM 4888 C C . ASN B 1 281 ? 4.461 -11.641 -8.312 1 79.69 281 ASN B C 1
ATOM 4890 O O . ASN B 1 281 ? 5.516 -11.375 -7.738 1 79.69 281 ASN B O 1
ATOM 4894 N N . LEU B 1 282 ? 3.869 -12.797 -8.289 1 81.12 282 LEU B N 1
ATOM 4895 C CA . LEU B 1 282 ? 4.312 -13.859 -7.398 1 81.12 282 LEU B CA 1
ATOM 4896 C C . LEU B 1 282 ? 5.766 -14.234 -7.676 1 81.12 282 LEU B C 1
ATOM 4898 O O . LEU B 1 282 ? 6.465 -14.727 -6.789 1 81.12 282 LEU B O 1
ATOM 4902 N N . ILE B 1 283 ? 6.25 -14.016 -8.836 1 75.5 283 ILE B N 1
ATOM 4903 C CA . ILE B 1 283 ? 7.578 -14.453 -9.25 1 75.5 283 ILE B CA 1
ATOM 4904 C C . ILE B 1 283 ? 8.641 -13.805 -8.367 1 75.5 283 ILE B C 1
ATOM 4906 O O . ILE B 1 283 ? 9.703 -14.383 -8.141 1 75.5 283 ILE B O 1
ATOM 4910 N N . TRP B 1 284 ? 8.359 -12.695 -7.816 1 76.06 284 TRP B N 1
ATOM 4911 C CA . TRP B 1 284 ? 9.328 -11.969 -7.008 1 76.06 284 TRP B CA 1
ATOM 4912 C C . TRP B 1 284 ? 9.469 -12.594 -5.625 1 76.06 284 TRP B C 1
ATOM 4914 O O . TRP B 1 284 ? 10.508 -12.461 -4.977 1 76.06 284 TRP B O 1
ATOM 4924 N N . LEU B 1 285 ? 8.469 -13.227 -5.242 1 77.62 285 LEU B N 1
ATOM 4925 C CA . LEU B 1 285 ? 8.523 -13.883 -3.936 1 77.62 285 LEU B CA 1
ATOM 4926 C C . LEU B 1 285 ? 9.391 -15.141 -3.994 1 77.62 285 LEU B C 1
ATOM 4928 O O . LEU B 1 285 ? 9.922 -15.578 -2.973 1 77.62 285 LEU B O 1
ATOM 4932 N N . TRP B 1 286 ? 9.539 -15.664 -5.195 1 76.81 286 TRP B N 1
ATOM 4933 C CA . TRP B 1 286 ? 10.312 -16.891 -5.344 1 76.81 286 TRP B CA 1
ATOM 4934 C C . TRP B 1 286 ? 11.773 -16.656 -4.984 1 76.81 286 TRP B C 1
ATOM 4936 O O . TRP B 1 286 ? 12.469 -17.578 -4.539 1 76.81 286 TRP B O 1
ATOM 4946 N N . ASN B 1 287 ? 12.164 -15.406 -5.156 1 76.12 287 ASN B N 1
ATOM 4947 C CA . ASN B 1 287 ? 13.562 -15.078 -4.879 1 76.12 287 ASN B CA 1
ATOM 4948 C C . ASN B 1 287 ? 13.773 -14.742 -3.406 1 76.12 287 ASN B C 1
ATOM 4950 O O . ASN B 1 287 ? 14.906 -14.641 -2.945 1 76.12 287 ASN B O 1
ATOM 4954 N N . GLU B 1 288 ? 12.656 -14.586 -2.773 1 80.25 288 GLU B N 1
ATOM 4955 C CA . GLU B 1 288 ? 12.711 -14.25 -1.354 1 80.25 288 GLU B CA 1
ATOM 4956 C C . GLU B 1 288 ? 12.297 -15.43 -0.488 1 80.25 288 GLU B C 1
ATOM 4958 O O . GLU B 1 288 ? 11.203 -15.438 0.08 1 80.25 288 GLU B O 1
ATOM 4963 N N . LYS B 1 289 ? 13.273 -16.344 -0.25 1 82.5 289 LYS B N 1
ATOM 4964 C CA . LYS B 1 289 ? 12.992 -17.641 0.361 1 82.5 289 LYS B CA 1
ATOM 4965 C C . LYS B 1 289 ? 12.391 -17.469 1.753 1 82.5 289 LYS B C 1
ATOM 4967 O O . LYS B 1 289 ? 11.383 -18.109 2.078 1 82.5 289 LYS B O 1
ATOM 4972 N N . LEU B 1 290 ? 13.031 -16.594 2.52 1 82.5 290 LEU B N 1
ATOM 4973 C CA . LEU B 1 290 ? 12.578 -16.406 3.895 1 82.5 290 LEU B CA 1
ATOM 4974 C C . LEU B 1 290 ? 11.188 -15.797 3.934 1 82.5 290 LEU B C 1
ATOM 4976 O O . LEU B 1 290 ? 10.336 -16.219 4.723 1 82.5 290 LEU B O 1
ATOM 4980 N N . GLU B 1 291 ? 10.938 -14.859 3.057 1 82.81 291 GLU B N 1
ATOM 4981 C CA . GLU B 1 291 ? 9.617 -14.242 2.99 1 82.81 291 GLU B CA 1
ATOM 4982 C C . GLU B 1 291 ? 8.562 -15.242 2.516 1 82.81 291 GLU B C 1
ATOM 4984 O O . GLU B 1 291 ? 7.438 -15.242 3.012 1 82.81 291 GLU B O 1
ATOM 4989 N N . LEU B 1 292 ? 9 -16.016 1.605 1 86.06 292 LEU B N 1
ATOM 4990 C CA . LEU B 1 292 ? 8.086 -17.031 1.077 1 86.06 292 LEU B CA 1
ATOM 4991 C C . LEU B 1 292 ? 7.672 -18.016 2.166 1 86.06 292 LEU B C 1
ATOM 4993 O O . LEU B 1 292 ? 6.488 -18.312 2.316 1 86.06 292 LEU B O 1
ATOM 4997 N N . LYS B 1 293 ? 8.594 -18.469 2.904 1 86.81 293 LYS B N 1
ATOM 4998 C CA . LYS B 1 293 ? 8.32 -19.422 3.984 1 86.81 293 LYS B CA 1
ATOM 4999 C C . LYS B 1 293 ? 7.391 -18.797 5.027 1 86.81 293 LYS B C 1
ATOM 5001 O O . LYS B 1 293 ? 6.48 -19.469 5.523 1 86.81 293 LYS B O 1
ATOM 5006 N N . LYS B 1 294 ? 7.637 -17.547 5.297 1 89.25 294 LYS B N 1
ATOM 5007 C CA . LYS B 1 294 ? 6.793 -16.828 6.258 1 89.25 294 LYS B CA 1
ATOM 5008 C C . LYS B 1 294 ? 5.352 -16.734 5.762 1 89.25 294 LYS B C 1
ATOM 5010 O O . LYS B 1 294 ? 4.414 -16.984 6.52 1 89.25 294 LYS B O 1
ATOM 5015 N N . HIS B 1 295 ? 5.223 -16.422 4.566 1 90.88 295 HIS B N 1
ATOM 5016 C CA . HIS B 1 295 ? 3.887 -16.266 4 1 90.88 295 HIS B CA 1
ATOM 5017 C C . HIS B 1 295 ? 3.168 -17.609 3.93 1 90.88 295 HIS B C 1
ATOM 5019 O O . HIS B 1 295 ? 1.966 -17.688 4.195 1 90.88 295 HIS B O 1
ATOM 5025 N N . PHE B 1 296 ? 3.924 -18.641 3.629 1 90.06 296 PHE B N 1
ATOM 5026 C CA . PHE B 1 296 ? 3.305 -19.953 3.578 1 90.06 296 PHE B CA 1
ATOM 5027 C C . PHE B 1 296 ? 2.871 -20.406 4.969 1 90.06 296 PHE B C 1
ATOM 5029 O O . PHE B 1 296 ? 1.829 -21.047 5.125 1 90.06 296 PHE B O 1
ATOM 5036 N N . SER B 1 297 ? 3.705 -20.109 5.934 1 91.56 297 SER B N 1
ATOM 5037 C CA . SER B 1 297 ? 3.342 -20.438 7.309 1 91.56 297 SER B CA 1
ATOM 5038 C C . SER B 1 297 ? 2.051 -19.734 7.719 1 91.56 297 SER B C 1
ATOM 5040 O O . SER B 1 297 ? 1.142 -20.359 8.266 1 91.56 297 SER B O 1
ATOM 5042 N N . SER B 1 298 ? 1.974 -18.5 7.43 1 93.94 298 SER B N 1
ATOM 5043 C CA . SER B 1 298 ? 0.774 -17.734 7.746 1 93.94 298 SER B CA 1
ATOM 5044 C C . SER B 1 298 ? -0.437 -18.25 6.98 1 93.94 298 SER B C 1
ATOM 5046 O O . SER B 1 298 ? -1.537 -18.344 7.531 1 93.94 298 SER B O 1
ATOM 5048 N N . LEU B 1 299 ? -0.188 -18.562 5.781 1 93.5 299 LEU B N 1
ATOM 5049 C CA . LEU B 1 299 ? -1.25 -19.094 4.941 1 93.5 299 LEU B CA 1
ATOM 5050 C C . LEU B 1 299 ? -1.77 -20.422 5.504 1 93.5 299 LEU B C 1
ATOM 5052 O O . LEU B 1 299 ? -2.98 -20.656 5.527 1 93.5 299 LEU B O 1
ATOM 5056 N N . SER B 1 300 ? -0.872 -21.234 5.945 1 91.5 300 SER B N 1
ATOM 5057 C CA . SER B 1 300 ? -1.241 -22.531 6.496 1 91.5 300 SER B CA 1
ATOM 5058 C C . SER B 1 300 ? -2.096 -22.375 7.75 1 91.5 300 SER B C 1
ATOM 5060 O O . SER B 1 300 ? -2.99 -23.188 8 1 91.5 300 SER B O 1
ATOM 5062 N N . GLU B 1 301 ? -1.839 -21.328 8.461 1 94.31 301 GLU B N 1
ATOM 5063 C CA . GLU B 1 301 ? -2.572 -21.078 9.703 1 94.31 301 GLU B CA 1
ATOM 5064 C C . GLU B 1 301 ? -4.027 -20.719 9.414 1 94.31 301 GLU B C 1
ATOM 5066 O O . GLU B 1 301 ? -4.875 -20.781 10.305 1 94.31 301 GLU B O 1
ATOM 5071 N N . LEU B 1 302 ? -4.309 -20.375 8.242 1 96 302 LEU B N 1
ATOM 5072 C CA . LEU B 1 302 ? -5.68 -20.016 7.895 1 96 302 LEU B CA 1
ATOM 5073 C C . LEU B 1 302 ? -6.551 -21.25 7.738 1 96 302 LEU B C 1
ATOM 5075 O O . LEU B 1 302 ? -7.777 -21.156 7.73 1 96 302 LEU B O 1
ATOM 5079 N N . ASN B 1 303 ? -5.934 -22.406 7.562 1 94.69 303 ASN B N 1
ATOM 5080 C CA . ASN B 1 303 ? -6.645 -23.672 7.477 1 94.69 303 ASN B CA 1
ATOM 5081 C C . ASN B 1 303 ? -7.742 -23.625 6.418 1 94.69 303 ASN B C 1
ATOM 5083 O O . ASN B 1 303 ? -8.891 -23.969 6.703 1 94.69 303 ASN B O 1
ATOM 5087 N N . LEU B 1 304 ? -7.34 -23.281 5.23 1 96.69 304 LEU B N 1
ATOM 5088 C CA . LEU B 1 304 ? -8.281 -23.203 4.125 1 96.69 304 LEU B CA 1
ATOM 5089 C C . LEU B 1 304 ? -8.617 -24.578 3.586 1 96.69 304 LEU B C 1
ATOM 5091 O O . LEU B 1 304 ? -7.793 -25.5 3.656 1 96.69 304 LEU B O 1
ATOM 5095 N N . SER B 1 305 ? -9.852 -24.688 3.076 1 95.75 305 SER B N 1
ATOM 5096 C CA . SER B 1 305 ? -10.211 -25.891 2.326 1 95.75 305 SER B CA 1
ATOM 5097 C C . SER B 1 305 ? -9.43 -25.969 1.019 1 95.75 305 SER B C 1
ATOM 5099 O O . SER B 1 305 ? -8.938 -24.969 0.516 1 95.75 305 SER B O 1
ATOM 5101 N N . PRO B 1 306 ? -9.305 -27.172 0.483 1 96.44 306 PRO B N 1
ATOM 5102 C CA . PRO B 1 306 ? -8.594 -27.312 -0.791 1 96.44 306 PRO B CA 1
ATOM 5103 C C . PRO B 1 306 ? -9.227 -26.5 -1.917 1 96.44 306 PRO B C 1
ATOM 5105 O O . PRO B 1 306 ? -10.43 -26.219 -1.877 1 96.44 306 PRO B O 1
ATOM 5108 N N . GLN B 1 307 ? -8.43 -26.203 -2.822 1 96.38 307 GLN B N 1
ATOM 5109 C CA . GLN B 1 307 ? -8.883 -25.438 -3.973 1 96.38 307 GLN B CA 1
ATOM 5110 C C . GLN B 1 307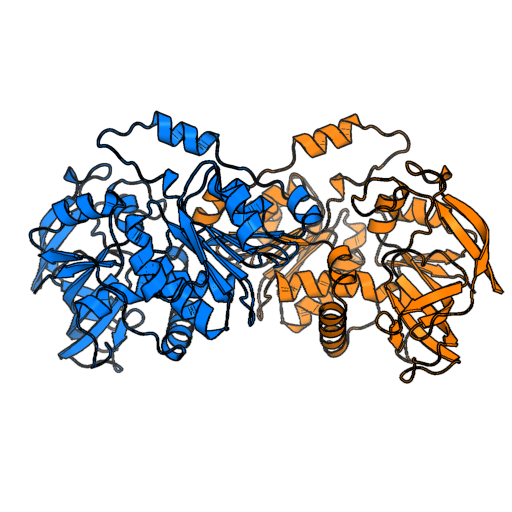 ? -9.914 -26.219 -4.785 1 96.38 307 GLN B C 1
ATOM 5112 O O . GLN B 1 307 ? -9.859 -27.438 -4.855 1 96.38 307 GLN B O 1
ATOM 5117 N N . ARG B 1 308 ? -10.812 -25.484 -5.324 1 95.75 308 ARG B N 1
ATOM 5118 C CA . ARG B 1 308 ? -11.75 -26.078 -6.273 1 95.75 308 ARG B CA 1
ATOM 5119 C C . ARG B 1 308 ? -11.047 -26.469 -7.566 1 95.75 308 ARG B C 1
ATOM 5121 O O . ARG B 1 308 ? -10.391 -25.641 -8.203 1 95.75 308 ARG B O 1
ATOM 5128 N N . ILE B 1 309 ? -11.203 -27.734 -7.91 1 96.69 309 ILE B N 1
ATOM 5129 C CA . ILE B 1 309 ? -10.633 -28.234 -9.156 1 96.69 309 ILE B CA 1
ATOM 5130 C C . ILE B 1 309 ? -11.68 -28.172 -10.266 1 96.69 309 ILE B C 1
ATOM 5132 O O . ILE B 1 309 ? -12.727 -28.812 -10.164 1 96.69 309 ILE B O 1
ATOM 5136 N N . GLY B 1 310 ? -11.422 -27.422 -11.25 1 94.5 310 GLY B N 1
ATOM 5137 C CA . GLY B 1 310 ? -12.359 -27.312 -12.359 1 94.5 310 GLY B CA 1
ATOM 5138 C C . GLY B 1 310 ? -12.227 -28.422 -13.375 1 94.5 310 GLY B C 1
ATOM 5139 O O . GLY B 1 310 ? -13.234 -28.984 -13.828 1 94.5 310 GLY B O 1
ATOM 5140 N N . GLU B 1 311 ? -11.023 -28.672 -13.766 1 95.69 311 GLU B N 1
ATOM 5141 C CA . GLU B 1 311 ? -10.75 -29.703 -14.766 1 95.69 311 GLU B CA 1
ATOM 5142 C C . GLU B 1 311 ? -9.43 -30.406 -14.484 1 95.69 311 GLU B C 1
ATOM 5144 O O . GLU B 1 311 ? -8.492 -29.797 -13.953 1 95.69 311 GLU B O 1
ATOM 5149 N N . VAL B 1 312 ? -9.43 -31.688 -14.812 1 97.5 312 VAL B N 1
ATOM 5150 C CA . VAL B 1 312 ? -8.211 -32.469 -14.703 1 97.5 312 VAL B CA 1
ATOM 5151 C C . VAL B 1 312 ? -7.875 -33.094 -16.062 1 97.5 312 VAL B C 1
ATOM 5153 O O . VAL B 1 312 ? -8.75 -33.656 -16.719 1 97.5 312 VAL B O 1
ATOM 5156 N N . PHE B 1 313 ? -6.691 -32.938 -16.484 1 98 313 PHE B N 1
ATOM 5157 C CA . PHE B 1 313 ? -6.18 -33.531 -17.719 1 98 313 PHE B CA 1
ATOM 5158 C C . PHE B 1 313 ? -5.027 -34.469 -17.406 1 98 313 PHE B C 1
ATOM 5160 O O . PHE B 1 313 ? -4.527 -34.5 -16.281 1 98 313 PHE B O 1
ATOM 5167 N N . SER B 1 314 ? -4.66 -35.281 -18.422 1 98 314 SER B N 1
ATOM 5168 C CA . SER B 1 314 ? -3.49 -36.156 -18.281 1 98 314 SER B CA 1
ATOM 5169 C C . SER B 1 314 ? -2.23 -35.438 -18.781 1 98 314 SER B C 1
ATOM 5171 O O . SER B 1 314 ? -2.312 -34.469 -19.516 1 98 314 SER B O 1
ATOM 5173 N N . PHE B 1 315 ? -1.132 -35.969 -18.359 1 97.94 315 PHE B N 1
ATOM 5174 C CA . PHE B 1 315 ? 0.155 -35.406 -18.781 1 97.94 315 PHE B CA 1
ATOM 5175 C C . PHE B 1 315 ? 0.285 -35.438 -20.297 1 97.94 315 PHE B C 1
ATOM 5177 O O . PHE B 1 315 ? 0.884 -34.562 -20.891 1 97.94 315 PHE B O 1
ATOM 5184 N N . ASP B 1 316 ? -0.332 -36.438 -20.938 1 96.81 316 ASP B N 1
ATOM 5185 C CA . ASP B 1 316 ? -0.298 -36.562 -22.391 1 96.81 316 ASP B CA 1
ATOM 5186 C C . ASP B 1 316 ? -1.093 -35.438 -23.062 1 96.81 316 ASP B C 1
ATOM 5188 O O . ASP B 1 316 ? -0.861 -35.125 -24.234 1 96.81 316 ASP B O 1
ATOM 5192 N N . GLU B 1 317 ? -1.939 -34.844 -22.281 1 96.56 317 GLU B N 1
ATOM 5193 C CA . GLU B 1 317 ? -2.83 -33.812 -22.812 1 96.56 317 GLU B CA 1
ATOM 5194 C C . GLU B 1 317 ? -2.398 -32.438 -22.359 1 96.56 317 GLU B C 1
ATOM 5196 O O . GLU B 1 317 ? -3.193 -31.5 -22.391 1 96.56 317 GLU B O 1
ATOM 5201 N N . LEU B 1 318 ? -1.2 -32.312 -21.938 1 97.06 318 LEU B N 1
ATOM 5202 C CA . LEU B 1 318 ? -0.77 -31.062 -21.328 1 97.06 318 LEU B CA 1
ATOM 5203 C C . LEU B 1 318 ? -0.961 -29.891 -22.281 1 97.06 318 LEU B C 1
ATOM 5205 O O . LEU B 1 318 ? -1.456 -28.828 -21.891 1 97.06 318 LEU B O 1
ATOM 5209 N N . ILE B 1 319 ? -0.648 -30.047 -23.531 1 95.31 319 ILE B N 1
ATOM 5210 C CA . ILE B 1 319 ? -0.683 -28.953 -24.484 1 95.31 319 ILE B CA 1
ATOM 5211 C C . ILE B 1 319 ? -2.131 -28.562 -24.781 1 95.31 319 ILE B C 1
ATOM 5213 O O . ILE B 1 319 ? -2.51 -27.406 -24.641 1 95.31 319 ILE B O 1
ATOM 5217 N N . PRO B 1 320 ? -2.99 -29.5 -25.125 1 94.25 320 PRO B N 1
ATOM 5218 C CA . PRO B 1 320 ? -4.395 -29.125 -25.281 1 94.25 320 PRO B CA 1
ATOM 5219 C C . PRO B 1 320 ? -5.004 -28.578 -24 1 94.25 320 PRO B C 1
ATOM 5221 O O . PRO B 1 320 ? -5.879 -27.703 -24.047 1 94.25 320 PRO B O 1
ATOM 5224 N N . ALA B 1 321 ? -4.559 -29.109 -22.859 1 94.94 321 ALA B N 1
ATOM 5225 C CA . ALA B 1 321 ? -5.039 -28.594 -21.578 1 94.94 321 ALA B CA 1
ATOM 5226 C C . ALA B 1 321 ? -4.664 -27.125 -21.406 1 94.94 321 ALA B C 1
ATOM 5228 O O . ALA B 1 321 ? -5.477 -26.328 -20.922 1 94.94 321 ALA B O 1
ATOM 5229 N N . LEU B 1 322 ? -3.447 -26.812 -21.75 1 93.5 322 LEU B N 1
ATOM 5230 C CA . LEU B 1 322 ? -2.984 -25.438 -21.656 1 93.5 322 LEU B CA 1
ATOM 5231 C C . LEU B 1 322 ? -3.768 -24.531 -22.594 1 93.5 322 LEU B C 1
ATOM 5233 O O . LEU B 1 322 ? -4.055 -23.375 -22.266 1 93.5 322 LEU B O 1
ATOM 5237 N N . ASP B 1 323 ? -4.082 -25.016 -23.734 1 90.06 323 ASP B N 1
ATOM 5238 C CA . ASP B 1 323 ? -4.895 -24.281 -24.703 1 90.06 323 ASP B CA 1
ATOM 5239 C C . ASP B 1 323 ? -6.289 -24 -24.141 1 90.06 323 ASP B C 1
ATOM 5241 O O . ASP B 1 323 ? -6.809 -22.891 -24.266 1 90.06 323 ASP B O 1
ATOM 5245 N N . TYR B 1 324 ? -6.801 -25.016 -23.562 1 89.12 324 TYR B N 1
ATOM 5246 C CA . TYR B 1 324 ? -8.094 -24.859 -22.906 1 89.12 324 TYR B CA 1
ATOM 5247 C C . TYR B 1 324 ? -8.023 -23.828 -21.781 1 89.12 324 TYR B C 1
ATOM 5249 O O . TYR B 1 324 ? -8.891 -22.953 -21.672 1 89.12 324 TYR B O 1
ATOM 5257 N N . PHE B 1 325 ? -7.062 -23.922 -21.031 1 89.44 325 PHE B N 1
ATOM 5258 C CA . PHE B 1 325 ? -6.852 -23.031 -19.891 1 89.44 325 PHE B CA 1
ATOM 5259 C C . PHE B 1 325 ? -6.77 -21.578 -20.328 1 89.44 325 PHE B C 1
ATOM 5261 O O . PHE B 1 325 ? -7.352 -20.703 -19.703 1 89.44 325 PHE B O 1
ATOM 5268 N N . ARG B 1 326 ? -6.141 -21.344 -21.344 1 84.56 326 ARG B N 1
ATOM 5269 C CA . ARG B 1 326 ? -5.91 -19.984 -21.828 1 84.56 326 ARG B CA 1
ATOM 5270 C C . ARG B 1 326 ? -7.199 -19.359 -22.344 1 84.56 326 ARG B C 1
ATOM 5272 O O . ARG B 1 326 ? -7.293 -18.141 -22.469 1 84.56 326 ARG B O 1
ATOM 5279 N N . SER B 1 327 ? -8.195 -20.172 -22.625 1 77.5 327 SER B N 1
ATOM 5280 C CA . SER B 1 327 ? -9.453 -19.672 -23.188 1 77.5 327 SER B CA 1
ATOM 5281 C C . SER B 1 327 ? -10.203 -18.812 -22.172 1 77.5 327 SER B C 1
ATOM 5283 O O . SER B 1 327 ? -11.094 -18.047 -22.547 1 77.5 327 SER B O 1
ATOM 5285 N N . GLY B 1 328 ? -9.914 -18.969 -20.891 1 75.44 328 GLY B N 1
ATOM 5286 C CA . GLY B 1 328 ? -10.555 -18.203 -19.828 1 75.44 328 GLY B CA 1
ATOM 5287 C C . GLY B 1 328 ? -11.922 -18.734 -19.453 1 75.44 328 GLY B C 1
ATOM 5288 O O . GLY B 1 328 ? -12.641 -18.109 -18.672 1 75.44 328 GLY B O 1
ATOM 5289 N N . LYS B 1 329 ? -12.344 -19.797 -19.906 1 78 329 LYS B N 1
ATOM 5290 C CA . LYS B 1 329 ? -13.664 -20.375 -19.641 1 78 329 LYS B CA 1
ATOM 5291 C C . LYS B 1 329 ? -13.625 -21.297 -18.438 1 78 329 LYS B C 1
ATOM 5293 O O . LYS B 1 329 ? -14.633 -21.922 -18.094 1 78 329 LYS B O 1
ATOM 5298 N N . THR B 1 330 ? -12.586 -21.281 -17.797 1 85.06 330 THR B N 1
ATOM 5299 C CA . THR B 1 330 ? -12.383 -22.281 -16.75 1 85.06 330 THR B CA 1
ATOM 5300 C C . THR B 1 330 ? -12.914 -21.781 -15.414 1 85.06 330 THR B C 1
ATOM 5302 O O . THR B 1 330 ? -13.094 -20.578 -15.219 1 85.06 330 THR B O 1
ATOM 5305 N N . ILE B 1 331 ? -13.305 -22.703 -14.57 1 91.12 331 ILE B N 1
ATOM 5306 C CA . ILE B 1 331 ? -13.695 -22.5 -13.188 1 91.12 331 ILE B CA 1
ATOM 5307 C C . ILE B 1 331 ? -12.688 -23.172 -12.258 1 91.12 331 ILE B C 1
ATOM 5309 O O . ILE B 1 331 ? -12.258 -24.297 -12.516 1 91.12 331 ILE B O 1
ATOM 5313 N N . GLY B 1 332 ? -12.336 -22.469 -11.195 1 93.75 332 GLY B N 1
ATOM 5314 C CA . GLY B 1 332 ? -11.359 -23.047 -10.289 1 93.75 332 GLY B CA 1
ATOM 5315 C C . GLY B 1 332 ? -10.016 -23.312 -10.953 1 93.75 332 GLY B C 1
ATOM 5316 O O . GLY B 1 332 ? -9.555 -22.516 -11.773 1 93.75 332 GLY B O 1
ATOM 5317 N N . LYS B 1 333 ? -9.359 -24.312 -10.539 1 96.25 333 LYS B N 1
ATOM 5318 C CA . LYS B 1 333 ? -8.023 -24.625 -11.023 1 96.25 333 LYS B CA 1
ATOM 5319 C C . LYS B 1 333 ? -8.07 -25.719 -12.094 1 96.25 333 LYS B C 1
ATOM 5321 O O . LYS B 1 333 ? -8.875 -26.656 -12 1 96.25 333 LYS B O 1
ATOM 5326 N N . VAL B 1 334 ? -7.238 -25.562 -13.094 1 96.06 334 VAL B N 1
ATOM 5327 C CA . VAL B 1 334 ? -6.984 -26.641 -14.047 1 96.06 334 VAL B CA 1
ATOM 5328 C C . VAL B 1 334 ? -5.699 -27.375 -13.664 1 96.06 334 VAL B C 1
ATOM 5330 O O . VAL B 1 334 ? -4.664 -26.734 -13.43 1 96.06 334 VAL B O 1
ATOM 5333 N N . VAL B 1 335 ? -5.812 -28.672 -13.586 1 98 335 VAL B N 1
ATOM 5334 C CA . VAL B 1 335 ? -4.691 -29.484 -13.109 1 98 335 VAL B CA 1
ATOM 5335 C C . VAL B 1 335 ? -4.375 -30.578 -14.125 1 98 335 VAL B C 1
ATOM 5337 O O . VAL B 1 335 ? -5.254 -31.016 -14.867 1 98 335 VAL B O 1
ATOM 5340 N N . VAL B 1 336 ? -3.129 -30.922 -14.18 1 98.38 336 VAL B N 1
ATOM 5341 C CA . VAL B 1 336 ? -2.656 -32.062 -14.984 1 98.38 336 VAL B CA 1
ATOM 5342 C C . VAL B 1 336 ? -2.186 -33.188 -14.062 1 98.38 336 VAL B C 1
ATOM 5344 O O . VAL B 1 336 ? -1.325 -32.969 -13.203 1 98.38 336 VAL B O 1
ATOM 5347 N N . ARG B 1 337 ? -2.725 -34.312 -14.289 1 98.25 337 ARG B N 1
ATOM 5348 C CA . ARG B 1 337 ? -2.246 -35.5 -13.586 1 98.25 337 ARG B CA 1
ATOM 5349 C C . ARG B 1 337 ? -1.085 -36.156 -14.336 1 98.25 337 ARG B C 1
ATOM 5351 O O . ARG B 1 337 ? -1.194 -36.438 -15.531 1 98.25 337 ARG B O 1
ATOM 5358 N N . VAL B 1 338 ? 0.005 -36.375 -13.781 1 97.56 338 VAL B N 1
ATOM 5359 C CA . VAL B 1 338 ? 1.202 -36.906 -14.43 1 97.56 338 VAL B CA 1
ATOM 5360 C C . VAL B 1 338 ? 1.287 -38.406 -14.211 1 97.56 338 VAL B C 1
ATOM 5362 O O . VAL B 1 338 ? 1.588 -39.156 -15.148 1 97.56 338 VAL B O 1
ATOM 5365 N N . SER B 1 339 ? 1.3 -39.094 -12.984 1 80.06 339 SER B N 1
ATOM 5366 C CA . SER B 1 339 ? 1.35 -40.531 -12.703 1 80.06 339 SER B CA 1
ATOM 5367 C C . SER B 1 339 ? 0.644 -40.844 -11.391 1 80.06 339 SER B C 1
ATOM 5369 O O . SER B 1 339 ? 0.518 -40 -10.516 1 80.06 339 SER B O 1
#

Radius of gyration: 28.26 Å; Cα contacts (8 Å, |Δi|>4): 1565; chains: 2; bounding box: 53×82×67 Å

Secondary structure (DSSP, 8-state):
-EEEEEEESSTTSGGGEEEEEEE-PPP-TTEEEEEEEEEE--HHHHHHHTT--TT--SS-B---SEEEEEEEEE-TT--S--TT-EEEEE-SS--SBSEEEEEGGGEEEPPTT--HHHHHTSHHHHHHHHHIIIIIT---TT-EEEESSTTBHHHHHHHHHHHTTT-EEEEEESSGGGHHHHHHHT-SEEEE-STTHHHHHHHHHTT----EEEE-S-HHHHHHHHHHPPTT-EEEE---GGGS--SSS--HHHHHHHHHTPPPB-HHHHHHHT-EEEE--THHHHT-HHHHHHHHHHHHHT-PPPPPEEEEEEGGGHHHHHHHHHTS---BEEEEE--/-EEEEEEESSTTSGGGEEEEEEE-PPP-TTEEEEEEEEEE--HHHHHHHTT--TT--SS-B---SEEEEEEEEE-TT--S--TT-EEEEE-SS--SBSEEEEEGGGEEEPPTT--HHHHHTSHHHHHHHHHIIIIIT---TT-EEEESSTTBHHHHHHHHHHHTTT-EEEEEESSGGGHHHHHHHT-SEEEE-STTHHHHHHHHHTT----EEEE-S-HHHHHHHHHHPPTT-EEEE---GGGS--SSS--HHHHHHHHHTPPPB-HHHHHHHT-EEEE--THHHHT-HHHHHHHHHHHHHT-PPPPPEEEEEEGGGHHHHHHHHHTT---BEEEEE--

Foldseek 3Di:
DKKWAFKQQDAADLVSTDIDIDDDDAAEQQKFKWQFFKAWDDVVQVCLRRVNDPPHDPHMFTAGFKTWGFTQGHHNNDDPDDGGFTKIFTDLGDNRMSMDMDGPLGIDGDDPVDDRQLRNQDQPLLLVLLCQCPVQQVQAAAAEEEEEQLQEANNLNNLLLNVVSVYQYEYEHQDPVCVVVCVVSPHNYYDYDDPCVLVVVCVVCVVNAHAEYEAAAFDPVVVSSQVSHAALHEYEYEHHLQLLDADRDCPVVSNVVCVVRGDDDDVVVCVVRNYYYHYDYCSVCNVVSVVSSVSVVVSVVSVDDGWDEFEEAESVCVSVQVSVVSNSPTGIIYMYGYD/DKKWAFKQQDAADLVSTDIDIDDDDAAEQQKFKWQFFKAWDDVVQVCLRRVNHPPHDPHMFTAGFKTWGFTQGHHNNDDPDDGGFTKIFTDLGDNRMSMDMDGPLGIDGDDPVDDRQLRNQDQPLLLVLLCQCPVQQVQAAAAEEEEEQLQEANNLNNLLLNVVSVYQYEYEHADPVCVVVCVVSPHNYYDYDDPCVLVVVCVVCVVHAHAEYEAAAFDPVVVSSQVRHAALHEYEYEHHLQLLDADDDCPVVSNVVCVVRGDDDDVVVCVVRNYYYHYDYCSVCNVVSVVSSVSVVVSVVSVDDGWDEFEEAESVCVSVQVSVVSNSPTGIIYMYGYD

Sequence (678 aa):
MKREVYRVVKTGSLQGLKRMEEELSSPAKDEVTIQVKAIGFNFADVFSVFGLYSATPKESFIPGLEFSGIIISKGEDVKDFRIGDSVYGTTRFGAYATHLNIQKDYIFALPKAWSFEEGAAFPAQALTAYYALLPLGNLKNSQTVLIHSAAGGVGILANRIAKKWNAFTIGLVGNESKYSILQEEGFDAYLTRSKAFKQEMKRILLEKRLDLVLECTGGQYFSDSYTLLSPMGRLVTYGSAVFTPSSSHRNWFKLAYHYLTRPSIDPLSMISDNKSVMGFNLIWLWNEKLELKKHFSSLSELNLSPQRIGEVFSFDELIPALDYFRSGKTIGKVVVRVSMKREVYRVVKTGSLQGLKRMEEELSSPAKDEVTIQVKAIGFNFADVFSVFGLYSATPKESFIPGLEFSGIIISKGEDVKDFRIGDSVYGTTRFGAYATHLNIQKDYIFALPKAWSFEEGAAFPAQALTAYYALLPLGNLKNSQTVLIHSAAGGVGILANRIAKKWNAFTIGLVGNESKYSILQEEGFDAYLTRSKAFKQEMKRILLEKRLDLVLECTGGQYFSDSYTLLSPMGRLVTYGSAVFTPSSSHRNWFKLAYHYLTRPSIDPLSMISDNKSVMGFNLIWLWNEKLELKKHFSSLSELNLSPQRIGEVFSFDELIPALDYFRSGKTIGKVVVRVS

Organism: NCBI:txid2484901

pLDDT: mean 88.8, std 14.7, range [33.0, 98.81]

InterPro domains:
  IPR011032 GroES-like superfamily [SSF50129] (7-140)
  IPR013149 Alcohol dehydrogenase-like, C-terminal [PF00107] (153-258)
  IPR013154 Alcohol dehydrogenase-like, N-terminal [PF08240] (29-111)
  IPR020843 Enoylreductase domain [SM00829] (12-336)
  IPR036291 NAD(P)-binding domain superfamily [SSF51735] (114-261)
  IPR052100 NADPH-dependent quinone oxidoreductase VAT1 [PTHR44054] (11-336)

Solvent-accessible surface area (backbone atoms only — not comparable to full-atom values): 34779 Å² total; per-residue (Å²): 84,81,32,45,32,40,30,32,73,39,64,59,41,75,81,23,49,41,77,46,77,44,79,42,76,81,45,50,51,54,13,25,26,31,43,28,25,11,28,20,68,52,71,66,40,55,30,37,41,42,58,70,31,91,83,44,70,92,56,70,45,35,46,27,40,19,23,7,26,29,29,73,41,64,13,87,65,46,76,90,64,55,72,67,41,51,29,19,35,54,41,93,52,40,37,39,29,44,46,42,69,43,52,57,85,40,51,41,77,44,58,86,92,51,52,45,58,33,36,10,44,28,62,70,34,44,47,48,26,48,43,43,41,41,83,70,44,59,67,53,74,57,37,27,35,42,29,43,53,22,52,27,45,39,21,44,46,32,48,57,57,41,47,76,34,54,33,46,34,33,30,32,30,84,45,73,88,49,48,64,57,40,54,73,70,61,46,73,42,69,50,48,70,52,94,57,40,66,60,53,46,50,65,74,38,64,92,51,63,35,40,34,33,44,39,34,51,40,57,67,60,41,53,50,50,58,68,60,40,29,70,75,11,33,36,33,32,58,45,49,52,72,67,50,75,73,70,86,72,80,55,55,61,57,51,48,45,52,62,70,63,41,58,58,46,43,59,69,55,23,21,77,47,16,28,29,44,33,21,37,44,71,74,62,44,70,77,31,59,70,60,41,49,50,51,49,51,56,53,57,72,64,67,71,76,74,49,57,72,54,45,77,40,44,55,92,38,45,65,64,46,51,55,53,55,65,68,64,78,63,43,30,23,46,31,30,38,57,104,84,81,30,47,31,40,30,33,73,38,65,60,40,76,83,23,50,40,78,44,78,44,80,42,76,81,43,51,49,54,13,26,24,30,43,30,26,11,27,20,66,51,70,66,40,57,29,36,41,41,58,69,31,92,83,43,72,94,55,70,43,34,47,28,42,19,22,8,26,30,29,72,41,67,12,86,65,46,76,92,63,56,74,67,41,52,30,19,34,56,39,93,52,40,37,39,30,44,45,42,69,42,51,56,84,40,49,40,77,43,58,86,91,51,52,46,57,36,36,11,43,28,58,70,34,44,48,48,26,46,44,44,42,40,82,70,45,59,65,53,76,58,36,26,34,40,30,42,53,24,52,26,45,38,22,45,45,32,48,55,56,40,48,75,36,55,33,47,35,32,30,30,28,83,45,74,86,50,48,64,56,40,54,72,70,59,48,73,41,69,52,50,69,52,95,56,39,66,63,53,47,50,65,73,38,63,93,52,62,36,41,35,34,44,40,34,50,39,57,66,59,43,54,50,50,56,68,61,40,29,69,74,11,31,36,34,33,60,44,48,52,71,67,51,75,73,72,88,70,78,57,54,61,55,52,49,44,53,61,70,62,41,58,59,48,43,60,69,55,22,21,77,46,16,27,28,44,32,21,36,43,71,72,63,43,69,76,32,59,70,59,41,48,52,51,48,53,55,53,58,70,63,66,70,76,74,48,56,73,53,44,78,39,44,54,92,38,46,65,64,48,50,56,52,57,65,68,66,79,64,42,30,24,46,31,30,41,57,105